Protein AF-A0A6M2C8U8-F1 (afdb_monomer_lite)

pLDDT: mean 76.26, std 16.25, range [21.31, 95.88]

Secondary structure (DSSP, 8-state):
-------------------GGGSS-SS--HHHHHHHHHTS-TTTHHHHHHHHHHHTS-PEEEE----TTSTT-EEEEE-TTS-EEEEEEE--S-TT-EE-HHHHHHHHHHHHHTT-SEEEEEESSEE-HHHHHHHHTTGGGTT---GGG--EEEEE-HHHHHHHHTT-HHHHHHHSTTS----GGGEEEEEEEEEEES--TT-HHHHHHHHHHHHHTSTTEEEEETTTEEEE---SSEEEEEEEEEEEGGGSSS-B--SS--GGGTT-EEEEEEEEEEE--SS---HHHHHHHHHHHHHHHH---SSTTT-EEEEEEPPEEEEE--TTSSSPEEEEEE--EEEEE-STT--EEHHHHHH---TTEEEEEETTEEEEEETTT--EEEEEEEEEPPHHHHHHHHHHHHHHHHHHTTSEEEEE-S--HHHHHHHHHHS-TTSEEEEEETTEEEEEE-TTS-HHHHHHHHHHHHTTT---EEPPTTTHHHHHHHHHHH-PPPSEEEE--STT--BS--GGGEEEEEEEEEE-SS---HHHHHHHHHHHHHHHHHTT-----SS-----HHHHHHHH--TT---SSEEEEEEE-SSEEEEEEEEE--S---HHHHHHHHHHHHHHHHHHHHH-

Sequence (628 aa):
MGYNLISGTSQRFYHTIESDLDAITTSPTREGIFKNLSQIGYDKFPEFILDILVKVEGHTAVDVTDGQGDEKQDILTTNTKGERCITQCKHTGNYQSHYNGNDLDTLVVASMRKDCQQGIFVTNADLTPQGKKYINDEEYNRGIKSPEDFRDISYWNGFKIWEKIKNNKDILNKWFSDLGQVHSLRSFKFDLTVQEFPYDDRDEGESFNNIISKLKSKKWVKEVEEGLVYRGNFSSRYEVHFKRWFQFTGGLDINFIPPGNNLDFINKALYALTIEVKIKSDKNYSPSIIRQDIVNKIAKEILPISQPGKTWWHITTSKIKSFIYIHDIQEPREIDLTSSLTFISTENGKVFPELKYCTDLKGKFKTINVDEDIVMVHRNSGISVIPYFEQKIDPVQQYDNQIIQQRQLAEIASYNFFAVKNIDSSYLMRVRRLLDHHWVALQMDDDTIIWAVDPDTDPEKIDLIHGRVETLGVSILRIPPEEIPKILKNIQKDLSPSTWMYTPDIDSISFPILLEKRIFWLSKEFSLAKEIDVEMAMELLKYKYTYESRNGFDNMVTDQMATHSTELKSLLLDILNIRGNKMLDLGFSKSTITLYMRFREIGLESADVLAAKYIKEFQKVMDEIQLL

Structure (mmCIF, N/CA/C/O backbone):
data_AF-A0A6M2C8U8-F1
#
_entry.id   AF-A0A6M2C8U8-F1
#
loop_
_atom_site.group_PDB
_atom_site.id
_atom_site.type_symbol
_atom_site.label_atom_id
_atom_site.label_alt_id
_atom_site.label_comp_id
_atom_site.label_asym_id
_atom_site.label_entity_id
_atom_site.label_seq_id
_atom_site.pdbx_PDB_ins_code
_atom_site.Cartn_x
_atom_site.Cartn_y
_atom_site.Cartn_z
_atom_site.occupancy
_atom_site.B_iso_or_equiv
_atom_site.auth_seq_id
_atom_site.auth_comp_id
_atom_site.auth_asym_id
_atom_site.auth_atom_id
_atom_site.pdbx_PDB_model_num
ATOM 1 N N . MET A 1 1 ? -11.596 -23.050 -28.113 1.00 25.23 1 MET A N 1
ATOM 2 C CA . MET A 1 1 ? -12.242 -23.898 -27.087 1.00 25.23 1 MET A CA 1
ATOM 3 C C . MET A 1 1 ? -11.655 -23.491 -25.752 1.00 25.23 1 MET A C 1
ATOM 5 O O . MET A 1 1 ? -10.467 -23.692 -25.549 1.00 25.23 1 MET A O 1
ATOM 9 N N . GLY A 1 2 ? -12.436 -22.783 -24.936 1.00 25.80 2 GLY A N 1
ATOM 10 C CA . GLY A 1 2 ? -11.974 -22.221 -23.669 1.00 25.80 2 GLY A CA 1
ATOM 11 C C . GLY A 1 2 ? -12.037 -23.254 -22.552 1.00 25.80 2 GLY A C 1
ATOM 12 O O . GLY A 1 2 ? -13.063 -23.913 -22.385 1.00 25.80 2 GLY A O 1
ATOM 13 N N . TYR A 1 3 ? -10.955 -23.370 -21.790 1.00 22.09 3 TYR A N 1
ATOM 14 C CA . TYR A 1 3 ? -10.956 -24.064 -20.511 1.00 22.09 3 TYR A CA 1
ATOM 15 C C . TYR A 1 3 ? -10.953 -23.019 -19.398 1.00 22.09 3 TYR A C 1
ATOM 17 O O . TYR A 1 3 ? -9.977 -22.299 -19.209 1.00 22.09 3 TYR A O 1
ATOM 25 N N . ASN A 1 4 ? -12.077 -22.950 -18.685 1.00 23.50 4 ASN A N 1
ATOM 26 C CA . ASN A 1 4 ? -12.179 -22.314 -17.381 1.00 23.50 4 ASN A CA 1
ATOM 27 C C . ASN A 1 4 ? -11.374 -23.149 -16.379 1.00 23.50 4 ASN A C 1
ATOM 29 O O . ASN A 1 4 ? -11.763 -24.275 -16.068 1.00 23.50 4 ASN A O 1
ATOM 33 N N . LEU A 1 5 ? -10.284 -22.592 -15.857 1.00 21.84 5 LEU A N 1
ATOM 34 C CA . LEU A 1 5 ? -9.663 -23.058 -14.622 1.00 21.84 5 LEU A CA 1
ATOM 35 C C . LEU A 1 5 ? -10.182 -22.170 -13.490 1.00 21.84 5 LEU A C 1
ATOM 37 O O . LEU A 1 5 ? -9.847 -20.997 -13.380 1.00 21.84 5 LEU A O 1
ATOM 41 N N . ILE A 1 6 ? -11.076 -22.753 -12.696 1.00 24.06 6 ILE A N 1
ATOM 42 C CA . ILE A 1 6 ? -11.630 -22.180 -11.474 1.00 24.06 6 ILE A CA 1
ATOM 43 C C . ILE A 1 6 ? -10.582 -22.381 -10.373 1.00 24.06 6 ILE A C 1
ATOM 45 O O . ILE A 1 6 ? -10.371 -23.511 -9.936 1.00 24.06 6 ILE A O 1
ATOM 49 N N . SER A 1 7 ? -9.957 -21.302 -9.899 1.00 23.34 7 SER A N 1
ATOM 50 C CA . SER A 1 7 ? -9.382 -21.240 -8.552 1.00 23.34 7 SER A CA 1
ATOM 51 C C . SER A 1 7 ? -10.242 -20.283 -7.722 1.00 23.34 7 SER A C 1
ATOM 53 O O . SER A 1 7 ? -10.576 -19.173 -8.130 1.00 23.34 7 SER A O 1
ATOM 55 N N . GLY A 1 8 ? -10.752 -20.784 -6.600 1.00 23.34 8 GLY A N 1
ATOM 56 C CA . GLY A 1 8 ? -11.775 -20.108 -5.818 1.00 23.34 8 GLY A CA 1
ATOM 57 C C . GLY A 1 8 ? -11.216 -18.993 -4.941 1.00 23.34 8 GLY A C 1
ATOM 58 O O . GLY A 1 8 ? -10.474 -19.260 -4.008 1.00 23.34 8 GLY A O 1
ATOM 59 N N . THR A 1 9 ? -11.709 -17.777 -5.148 1.00 21.31 9 THR A N 1
ATOM 60 C CA . THR A 1 9 ? -12.323 -16.979 -4.079 1.00 21.31 9 THR A CA 1
ATOM 61 C C . THR A 1 9 ? -13.575 -16.329 -4.661 1.00 21.31 9 THR A C 1
ATOM 63 O O . THR A 1 9 ? -13.558 -15.735 -5.735 1.00 21.31 9 THR A O 1
ATOM 66 N N . SER A 1 10 ? -14.715 -16.523 -4.006 1.00 24.31 10 SER A N 1
ATOM 67 C CA . SER A 1 10 ? -16.000 -15.995 -4.455 1.00 24.31 10 SER A CA 1
ATOM 68 C C . SER A 1 10 ? -16.031 -14.470 -4.313 1.00 24.31 10 SER A C 1
ATOM 70 O O . SER A 1 10 ? -16.421 -13.961 -3.262 1.00 24.31 10 SER A O 1
ATOM 72 N N . GLN A 1 11 ? -15.664 -13.727 -5.354 1.00 22.81 11 GLN A N 1
ATOM 73 C CA . GLN A 1 11 ? -15.990 -12.306 -5.433 1.00 22.81 11 GLN A CA 1
ATOM 74 C C . GLN A 1 11 ? -17.403 -12.156 -6.002 1.00 22.81 11 GLN A C 1
ATOM 76 O O . GLN A 1 11 ? -17.638 -12.179 -7.208 1.00 22.81 11 GLN A O 1
ATOM 81 N N . ARG A 1 12 ? -18.381 -12.037 -5.100 1.00 23.12 12 ARG A N 1
ATOM 82 C CA . ARG A 1 12 ? -19.660 -11.416 -5.441 1.00 23.12 12 ARG A CA 1
ATOM 83 C C . ARG A 1 12 ? -19.392 -9.925 -5.609 1.00 23.12 12 ARG A C 1
ATOM 85 O O . ARG A 1 12 ? -19.014 -9.265 -4.645 1.00 23.12 12 ARG A O 1
ATOM 92 N N . PHE A 1 13 ? -19.600 -9.413 -6.817 1.00 21.61 13 PHE A N 1
ATOM 93 C CA . PHE A 1 13 ? -19.762 -7.984 -7.046 1.00 21.61 13 PHE A CA 1
ATOM 94 C C . PHE A 1 13 ? -20.939 -7.502 -6.194 1.00 21.61 13 PHE A C 1
ATOM 96 O O . PHE A 1 13 ? -22.088 -7.854 -6.460 1.00 21.61 13 PHE A O 1
ATOM 103 N N . TYR A 1 14 ? -20.655 -6.724 -5.155 1.00 23.50 14 TYR A N 1
ATOM 104 C CA . TYR A 1 14 ? -21.661 -5.883 -4.528 1.00 23.50 14 TYR A CA 1
ATOM 105 C C . TYR A 1 14 ? -21.470 -4.486 -5.100 1.00 23.50 14 TYR A C 1
ATOM 107 O O . TYR A 1 14 ? -20.380 -3.919 -5.021 1.00 23.50 14 TYR A O 1
ATOM 115 N N . HIS A 1 15 ? -22.531 -3.946 -5.700 1.00 24.14 15 HIS A N 1
ATOM 116 C CA . HIS A 1 15 ? -22.661 -2.507 -5.869 1.00 24.14 15 HIS A CA 1
ATOM 117 C C . HIS A 1 15 ? -22.290 -1.844 -4.540 1.00 24.14 15 HIS A C 1
ATOM 119 O O . HIS A 1 15 ? -22.748 -2.291 -3.489 1.00 24.14 15 HIS A O 1
ATOM 125 N N . THR A 1 16 ? -21.440 -0.820 -4.590 1.00 25.97 16 THR A N 1
ATOM 126 C CA . THR A 1 16 ? -21.161 0.072 -3.464 1.00 25.97 16 THR A CA 1
ATOM 127 C C . THR A 1 16 ? -22.483 0.596 -2.923 1.00 25.97 16 THR A C 1
ATOM 129 O O . THR A 1 16 ? -23.086 1.498 -3.501 1.00 25.97 16 THR A O 1
ATOM 132 N N . ILE A 1 17 ? -22.948 -0.020 -1.842 1.00 27.06 17 ILE A N 1
ATOM 133 C CA . ILE A 1 17 ? -23.945 0.556 -0.953 1.00 27.06 17 ILE A CA 1
ATOM 134 C C . ILE A 1 17 ? -23.215 1.709 -0.261 1.00 27.06 17 ILE A C 1
ATOM 136 O O . ILE A 1 17 ? -22.081 1.528 0.198 1.00 27.06 17 ILE A O 1
ATOM 140 N N . GLU A 1 18 ? -23.812 2.903 -0.257 1.00 27.97 18 GLU A N 1
ATOM 141 C CA . GLU A 1 18 ? -23.336 3.992 0.595 1.00 27.97 18 GLU A CA 1
ATOM 142 C C . GLU A 1 18 ? -23.125 3.436 2.002 1.00 27.97 18 GLU A C 1
ATOM 144 O O . GLU A 1 18 ? -23.983 2.741 2.532 1.00 27.97 18 GLU A O 1
ATOM 149 N N . SER A 1 19 ? -21.940 3.682 2.554 1.00 32.31 19 SER A N 1
ATOM 150 C CA . SER A 1 19 ? -21.531 3.306 3.903 1.00 32.31 19 SER A CA 1
ATOM 151 C C . SER A 1 19 ? -22.713 3.317 4.891 1.00 32.31 19 SER A C 1
ATOM 153 O O . SER A 1 19 ? -23.122 4.377 5.364 1.00 32.31 19 SER A O 1
ATOM 155 N N . ASP A 1 20 ? -23.201 2.129 5.276 1.00 37.16 20 ASP A N 1
ATOM 156 C CA . ASP A 1 20 ? -24.177 1.936 6.366 1.00 37.16 20 ASP A CA 1
ATOM 157 C C . ASP A 1 20 ? -23.678 2.534 7.704 1.00 37.16 20 ASP A C 1
ATOM 159 O O . ASP A 1 20 ? -24.432 2.678 8.666 1.00 37.16 20 ASP A O 1
ATOM 163 N N . LEU A 1 21 ? -22.403 2.933 7.781 1.00 35.22 21 LEU A N 1
ATOM 164 C CA . LEU A 1 21 ? -21.828 3.670 8.904 1.00 35.22 21 LEU A CA 1
ATOM 165 C C . LEU A 1 21 ? -22.329 5.120 9.019 1.00 35.22 21 LEU A C 1
ATOM 167 O O . LEU A 1 21 ? -22.296 5.648 10.128 1.00 35.22 21 LEU A O 1
ATOM 171 N N . ASP A 1 22 ? -22.867 5.733 7.956 1.00 30.50 22 ASP A N 1
ATOM 172 C CA . ASP A 1 22 ? -23.566 7.027 8.076 1.00 30.50 22 ASP A CA 1
ATOM 173 C C . ASP A 1 22 ? -24.991 6.860 8.643 1.00 30.50 22 ASP A C 1
ATOM 175 O O . ASP A 1 22 ? -25.604 7.826 9.103 1.00 30.50 22 ASP A O 1
ATOM 179 N N . ALA A 1 23 ? -25.508 5.625 8.691 1.00 33.47 23 ALA A N 1
ATOM 180 C CA . ALA A 1 23 ? -26.857 5.317 9.161 1.00 33.47 23 ALA A CA 1
ATOM 181 C C . ALA A 1 23 ? -26.934 4.842 10.628 1.00 33.47 23 ALA A C 1
ATOM 183 O O . ALA A 1 23 ? -28.031 4.780 11.185 1.00 33.47 23 ALA A O 1
ATOM 184 N N . ILE A 1 24 ? -25.813 4.537 11.298 1.00 36.41 24 ILE A N 1
ATOM 185 C CA . ILE A 1 24 ? -25.824 3.946 12.655 1.00 36.41 24 ILE A CA 1
ATOM 186 C C . ILE A 1 24 ? -24.991 4.775 13.641 1.00 36.41 24 ILE A C 1
ATOM 188 O O . ILE A 1 24 ? -24.136 4.278 14.369 1.00 36.41 24 ILE A O 1
ATOM 192 N N . THR A 1 25 ? -25.283 6.070 13.724 1.00 40.62 25 THR A N 1
ATOM 193 C CA . THR A 1 25 ? -24.954 6.878 14.907 1.00 40.62 25 THR A CA 1
ATOM 194 C C . THR A 1 25 ? -26.062 7.871 15.199 1.00 40.62 25 THR A C 1
ATOM 196 O O . THR A 1 25 ? -25.904 9.063 14.981 1.00 40.62 25 THR A O 1
ATOM 199 N N . THR A 1 26 ? -27.191 7.415 15.721 1.00 36.44 26 THR A N 1
ATOM 200 C CA . THR A 1 26 ? -28.086 8.264 16.516 1.00 36.44 26 THR A CA 1
ATOM 201 C C . THR A 1 26 ? -28.896 7.373 17.449 1.00 36.44 26 THR A C 1
ATOM 203 O O . THR A 1 26 ? -29.100 6.192 17.166 1.00 36.44 26 THR A O 1
ATOM 206 N N . SER A 1 27 ? -29.344 7.921 18.582 1.00 44.19 27 SER A N 1
ATOM 207 C CA . SER A 1 27 ? -30.496 7.390 19.318 1.00 44.19 27 SER A CA 1
ATOM 208 C C . SER A 1 27 ? -31.533 6.853 18.324 1.00 44.19 27 SER A C 1
ATOM 210 O O . SER A 1 27 ? -31.743 7.532 17.314 1.00 44.19 27 SER A O 1
ATOM 212 N N . PRO A 1 28 ? -32.166 5.685 18.561 1.00 50.09 28 PRO A N 1
ATOM 213 C CA . PRO A 1 28 ? -33.130 5.137 17.614 1.00 50.09 28 PRO A CA 1
ATOM 214 C C . PRO A 1 28 ? -34.098 6.240 17.194 1.00 50.09 28 PRO A C 1
ATOM 216 O O . PRO A 1 28 ? -34.576 7.009 18.037 1.00 50.09 28 PRO A O 1
ATOM 219 N N . THR A 1 29 ? -34.326 6.370 15.885 1.00 56.44 29 THR A N 1
ATOM 220 C CA . THR A 1 29 ? -35.271 7.359 15.363 1.00 56.44 29 THR A CA 1
ATOM 221 C C . THR A 1 29 ? -36.609 7.188 16.081 1.00 56.44 29 THR A C 1
ATOM 223 O O . THR A 1 29 ? -36.919 6.108 16.591 1.00 56.44 29 THR A O 1
ATOM 226 N N . ARG A 1 30 ? -37.435 8.240 16.136 1.00 59.06 30 ARG A N 1
ATOM 227 C CA . ARG A 1 30 ? -38.759 8.156 16.780 1.00 59.06 30 ARG A CA 1
ATOM 228 C C . ARG A 1 30 ? -39.539 6.933 16.279 1.00 59.06 30 ARG A C 1
ATOM 230 O O . ARG A 1 30 ? -40.138 6.221 17.073 1.00 59.06 30 ARG A O 1
ATOM 237 N N . GLU A 1 31 ? -39.445 6.655 14.985 1.00 61.38 31 GLU A N 1
ATOM 238 C CA . GLU A 1 31 ? -40.005 5.468 14.345 1.00 61.38 31 GLU A CA 1
ATOM 239 C C . GLU A 1 31 ? -39.358 4.150 14.807 1.00 61.38 31 GLU A C 1
ATOM 241 O O . GLU A 1 31 ? -40.074 3.203 15.120 1.00 61.38 31 GLU A O 1
ATOM 246 N N . GLY A 1 32 ? -38.029 4.093 14.937 1.00 60.59 32 GLY A N 1
ATOM 247 C CA . GLY A 1 32 ? -37.315 2.929 15.472 1.00 60.59 32 GLY A CA 1
ATOM 248 C C . GLY A 1 32 ? -37.683 2.594 16.923 1.00 60.59 32 GLY A C 1
ATOM 249 O O . GLY A 1 32 ? -37.888 1.426 17.242 1.00 60.59 32 GLY A O 1
ATOM 250 N N . ILE A 1 33 ? -37.848 3.604 17.788 1.00 67.31 33 ILE A N 1
ATOM 251 C CA . ILE A 1 33 ? -38.311 3.415 19.178 1.00 67.31 33 ILE A CA 1
ATOM 252 C C . ILE A 1 33 ? -39.682 2.738 19.192 1.00 67.31 33 ILE A C 1
ATOM 254 O O . ILE A 1 33 ? -39.897 1.753 19.898 1.00 67.31 33 ILE A O 1
ATOM 258 N N . PHE A 1 34 ? -40.610 3.264 18.396 1.00 69.06 34 PHE A N 1
ATOM 259 C CA . PHE A 1 34 ? -41.969 2.751 18.330 1.00 69.06 34 PHE A CA 1
ATOM 260 C C . PHE A 1 34 ? -42.041 1.347 17.724 1.00 69.06 34 PHE A C 1
ATOM 262 O O . PHE A 1 34 ? -42.748 0.489 18.251 1.00 69.06 34 PHE A O 1
ATOM 269 N N . LYS A 1 35 ? -41.248 1.080 16.682 1.00 68.50 35 LYS A N 1
ATOM 270 C CA . LYS A 1 35 ? -41.127 -0.251 16.082 1.00 68.50 35 LYS A CA 1
ATOM 271 C C . LYS A 1 35 ? -40.607 -1.276 17.093 1.00 68.50 35 LYS A C 1
ATOM 273 O O . LYS A 1 35 ? -41.205 -2.338 17.221 1.00 68.50 35 LYS A O 1
ATOM 278 N N . ASN A 1 36 ? -39.572 -0.943 17.862 1.00 70.75 36 ASN A N 1
ATOM 279 C CA . ASN A 1 36 ? -39.018 -1.841 18.881 1.00 70.75 36 ASN A CA 1
ATOM 280 C C . ASN A 1 36 ? -40.027 -2.131 19.998 1.00 70.75 36 ASN A C 1
ATOM 282 O O . ASN A 1 36 ? -40.211 -3.280 20.385 1.00 70.75 36 ASN A O 1
ATOM 286 N N . LEU A 1 37 ? -40.734 -1.108 20.484 1.00 74.25 37 LEU A N 1
ATOM 287 C CA . LEU A 1 37 ? -41.749 -1.293 21.525 1.00 74.25 37 LEU A CA 1
ATOM 288 C C . LEU A 1 37 ? -42.962 -2.096 21.041 1.00 74.25 37 LEU A C 1
ATOM 290 O O . LEU A 1 37 ? -43.561 -2.801 21.841 1.00 74.25 37 LEU A O 1
ATOM 294 N N . SER A 1 38 ? -43.311 -2.024 19.751 1.00 76.19 38 SER A N 1
ATOM 295 C CA . SER A 1 38 ? -44.403 -2.817 19.162 1.00 76.19 38 SER A CA 1
ATOM 296 C C . SER A 1 38 ? -44.107 -4.314 19.023 1.00 76.19 38 SER A C 1
ATOM 298 O O . SER A 1 38 ? -45.024 -5.094 18.776 1.00 76.19 38 SER A O 1
ATOM 300 N N . GLN A 1 39 ? -42.843 -4.722 19.175 1.00 73.94 39 GLN A N 1
ATOM 301 C CA . GLN A 1 39 ? -42.456 -6.136 19.170 1.00 73.94 39 GLN A CA 1
ATOM 302 C C . GLN A 1 39 ? -42.667 -6.812 20.526 1.00 73.94 39 GLN A C 1
ATOM 304 O O . GLN A 1 39 ? -42.723 -8.040 20.595 1.00 73.94 39 GLN A O 1
ATOM 309 N N . ILE A 1 40 ? -42.816 -6.033 21.601 1.00 79.31 40 ILE A N 1
ATOM 310 C CA . ILE A 1 40 ? -43.246 -6.574 22.886 1.00 79.31 40 ILE A CA 1
ATOM 311 C C . ILE A 1 40 ? -44.693 -7.030 22.713 1.00 79.31 40 ILE A C 1
ATOM 313 O O . ILE A 1 40 ? -45.568 -6.233 22.391 1.00 79.31 40 ILE A O 1
ATOM 317 N N . GLY A 1 41 ? -44.942 -8.326 22.903 1.00 77.69 41 GLY A N 1
ATOM 318 C CA . GLY A 1 41 ? -46.285 -8.890 22.783 1.00 77.69 41 GLY A CA 1
ATOM 319 C C . GLY A 1 41 ? -47.298 -8.141 23.654 1.00 77.69 41 GLY A C 1
ATOM 320 O O . GLY A 1 41 ? -46.981 -7.716 24.766 1.00 77.69 41 GLY A O 1
ATOM 321 N N . TYR A 1 42 ? -48.527 -7.997 23.151 1.00 81.75 42 TYR A N 1
ATOM 322 C CA . TYR A 1 42 ? -49.637 -7.344 23.857 1.00 81.75 42 TYR A CA 1
ATOM 323 C C . TYR A 1 42 ? -49.831 -7.885 25.283 1.00 81.75 42 TYR A C 1
ATOM 325 O O . TYR A 1 42 ? -50.045 -7.123 26.221 1.00 81.75 42 TYR A O 1
ATOM 333 N N . ASP A 1 43 ? -49.693 -9.200 25.439 1.00 79.31 43 ASP A N 1
ATOM 334 C CA . ASP A 1 43 ? -49.785 -9.952 26.690 1.00 79.31 43 ASP A CA 1
ATOM 335 C C . ASP A 1 43 ? -48.625 -9.682 27.660 1.00 79.31 43 ASP A C 1
ATOM 337 O O . ASP A 1 43 ? -48.797 -9.784 28.873 1.00 79.31 43 ASP A O 1
ATOM 341 N N . LYS A 1 44 ? -47.452 -9.312 27.138 1.00 83.25 44 LYS A N 1
ATOM 342 C CA . LYS A 1 44 ? -46.231 -9.054 27.916 1.00 83.25 44 LYS A CA 1
ATOM 343 C C . LYS A 1 44 ? -45.992 -7.578 28.217 1.00 83.25 44 LYS A C 1
ATOM 345 O O . LYS A 1 44 ? -45.178 -7.251 29.079 1.00 83.25 44 LYS A O 1
ATOM 350 N N . PHE A 1 45 ? -46.690 -6.678 27.528 1.00 86.88 45 PHE A N 1
ATOM 351 C CA . PHE A 1 45 ? -46.507 -5.238 27.689 1.00 86.88 45 PHE A CA 1
ATOM 352 C C . PHE A 1 45 ? -46.740 -4.752 29.137 1.00 86.88 45 PHE A C 1
ATOM 354 O O . PHE A 1 45 ? -45.898 -4.001 29.629 1.00 86.88 45 PHE A O 1
ATOM 361 N N . PRO A 1 46 ? -47.770 -5.207 29.883 1.00 87.75 46 PRO A N 1
ATOM 362 C CA . PRO A 1 46 ? -47.926 -4.834 31.293 1.00 87.75 46 PRO A CA 1
ATOM 363 C C . PRO A 1 46 ? -46.768 -5.308 32.186 1.00 87.75 46 PRO A C 1
ATOM 365 O O . PRO A 1 46 ? -46.319 -4.566 33.056 1.00 87.75 46 PRO A O 1
ATOM 368 N N . GLU A 1 47 ? -46.228 -6.509 31.952 1.00 87.06 47 GLU A N 1
ATOM 369 C CA . GLU A 1 47 ? -45.072 -7.019 32.705 1.00 87.06 47 GLU A CA 1
ATOM 370 C C . GLU A 1 47 ? -43.817 -6.171 32.437 1.00 87.06 47 GLU A C 1
ATOM 372 O O . GLU A 1 47 ? -43.076 -5.830 33.362 1.00 87.06 47 GLU A O 1
ATOM 377 N N . PHE A 1 48 ? -43.611 -5.766 31.183 1.00 88.62 48 PHE A N 1
ATOM 378 C CA . PHE A 1 48 ? -42.541 -4.847 30.808 1.00 88.62 48 PHE A CA 1
ATOM 379 C C . PHE A 1 48 ? -42.661 -3.496 31.527 1.00 88.62 48 PHE A C 1
ATOM 381 O O . PHE A 1 48 ? -41.678 -3.001 32.082 1.00 88.62 48 PHE A O 1
ATOM 388 N N . ILE A 1 49 ? -43.862 -2.912 31.579 1.00 91.25 49 ILE A N 1
ATOM 389 C CA . ILE A 1 49 ? -44.092 -1.643 32.285 1.00 91.25 49 ILE A CA 1
ATOM 390 C C . ILE A 1 49 ? -43.925 -1.795 33.801 1.00 91.25 49 ILE A C 1
ATOM 392 O O . ILE A 1 49 ? -43.343 -0.911 34.435 1.00 91.25 49 ILE A O 1
ATOM 396 N N . LEU A 1 50 ? -44.354 -2.915 34.387 1.00 88.94 50 LEU A N 1
ATOM 397 C CA . LEU A 1 50 ? -44.124 -3.214 35.802 1.00 88.94 50 LEU A CA 1
ATOM 398 C C . LEU A 1 50 ? -42.625 -3.242 36.135 1.00 88.94 50 LEU A C 1
ATOM 400 O O . LEU A 1 50 ? -42.207 -2.659 37.136 1.00 88.94 50 LEU A O 1
ATOM 404 N N . ASP A 1 51 ? -41.806 -3.854 35.277 1.00 88.25 51 ASP A N 1
ATOM 405 C CA . ASP A 1 51 ? -40.351 -3.854 35.438 1.00 88.25 51 ASP A CA 1
ATOM 406 C C . ASP A 1 51 ? -39.767 -2.434 35.430 1.00 88.25 51 ASP A C 1
ATOM 408 O O . ASP A 1 51 ? -38.881 -2.145 36.234 1.00 88.25 51 ASP A O 1
ATOM 412 N N . ILE A 1 52 ? -40.267 -1.534 34.574 1.00 91.81 52 ILE A N 1
ATOM 413 C CA . ILE A 1 52 ? -39.849 -0.121 34.575 1.00 91.81 52 ILE A CA 1
ATOM 414 C C . ILE A 1 52 ? -40.240 0.551 35.895 1.00 91.81 52 ILE A C 1
ATOM 416 O O . ILE A 1 52 ? -39.397 1.187 36.528 1.00 91.81 52 ILE A O 1
ATOM 420 N N . LEU A 1 53 ? -41.490 0.396 36.338 1.00 90.31 53 LEU A N 1
ATOM 421 C CA . LEU A 1 53 ? -41.981 1.013 37.575 1.00 90.31 53 LEU A CA 1
ATOM 422 C C . LEU A 1 53 ? -41.153 0.577 38.790 1.00 90.31 53 LEU A C 1
ATOM 424 O O . LEU A 1 53 ? -40.753 1.411 39.598 1.00 90.31 53 LEU A O 1
ATOM 428 N N . VAL A 1 54 ? -40.844 -0.714 38.903 1.00 88.56 54 VAL A N 1
ATOM 429 C CA . VAL A 1 54 ? -40.105 -1.255 40.052 1.00 88.56 54 VAL A CA 1
ATOM 430 C C . VAL A 1 54 ? -38.607 -0.956 39.958 1.00 88.56 54 VAL A C 1
ATOM 432 O O . VAL A 1 54 ? -38.012 -0.478 40.921 1.00 88.56 54 VAL A O 1
ATOM 435 N N . LYS A 1 55 ? -37.974 -1.220 38.807 1.00 84.19 55 LYS A N 1
ATOM 436 C CA . LYS A 1 55 ? -36.505 -1.170 38.671 1.00 84.19 55 LYS A CA 1
ATOM 437 C C . LYS A 1 55 ? -35.960 0.203 38.280 1.00 84.19 55 LYS A C 1
ATOM 439 O O . LYS A 1 55 ? -34.769 0.438 38.472 1.00 84.19 55 LYS A O 1
ATOM 444 N N . VAL A 1 56 ? -36.779 1.084 37.701 1.00 87.00 56 VAL A N 1
ATOM 445 C CA . VAL A 1 56 ? -36.371 2.448 37.309 1.00 87.00 56 VAL A CA 1
ATOM 446 C C . VAL A 1 56 ? -36.971 3.484 38.247 1.00 87.00 56 VAL A C 1
ATOM 448 O O . VAL A 1 56 ? -36.233 4.302 38.785 1.00 87.00 56 VAL A O 1
ATOM 451 N N . GLU A 1 57 ? -38.287 3.445 38.468 1.00 87.38 57 GLU A N 1
ATOM 452 C CA . GLU A 1 57 ? -38.977 4.459 39.283 1.00 87.38 57 GLU A CA 1
ATOM 453 C C . GLU A 1 57 ? -38.999 4.122 40.786 1.00 87.38 57 GLU A C 1
ATOM 455 O O . GLU A 1 57 ? -39.373 4.964 41.601 1.00 87.38 57 GLU A O 1
ATOM 460 N N . GLY A 1 58 ? -38.582 2.912 41.177 1.00 86.50 58 GLY A N 1
ATOM 461 C CA . GLY A 1 58 ? -38.490 2.493 42.580 1.00 86.50 58 GLY A CA 1
ATOM 462 C C . GLY A 1 58 ? -39.839 2.206 43.245 1.00 86.50 58 GLY A C 1
ATOM 463 O O . GLY A 1 58 ? -39.949 2.282 44.468 1.00 86.50 58 GLY A O 1
ATOM 464 N N . HIS A 1 59 ? -40.877 1.904 42.464 1.00 90.44 59 HIS A N 1
ATOM 465 C CA . HIS A 1 59 ? -42.182 1.527 42.999 1.00 90.44 59 HIS A CA 1
ATOM 466 C C . HIS A 1 59 ? -42.125 0.149 43.677 1.00 90.44 59 HIS A C 1
ATOM 468 O O . HIS A 1 59 ? -41.372 -0.737 43.274 1.00 90.44 59 HIS A O 1
ATOM 474 N N . THR A 1 60 ? -42.986 -0.065 44.670 1.00 87.19 60 THR A N 1
ATOM 475 C CA . THR A 1 60 ? -43.250 -1.394 45.240 1.00 87.19 60 THR A CA 1
ATOM 476 C C . THR A 1 60 ? -44.502 -1.976 44.590 1.00 87.19 60 THR A C 1
ATOM 478 O O . THR A 1 60 ? -45.551 -1.332 44.580 1.00 87.19 60 THR A O 1
ATOM 481 N N . ALA A 1 61 ? -44.406 -3.179 44.019 1.00 74.12 61 ALA A N 1
ATOM 482 C CA . ALA A 1 61 ? -45.549 -3.849 43.401 1.00 74.12 61 ALA A CA 1
ATOM 483 C C . ALA A 1 61 ? -46.575 -4.264 44.467 1.00 74.12 61 ALA A C 1
ATOM 485 O O . ALA A 1 61 ? -46.195 -4.847 45.483 1.00 74.12 61 ALA A O 1
ATOM 486 N N . VAL A 1 62 ? -47.856 -3.959 44.238 1.00 67.94 62 VAL A N 1
ATOM 487 C CA . VAL A 1 62 ? -48.943 -4.293 45.171 1.00 67.94 62 VAL A CA 1
ATOM 488 C C . VAL A 1 62 ? -49.815 -5.401 44.594 1.00 67.94 62 VAL A C 1
ATOM 490 O O . VAL A 1 62 ? -49.993 -6.420 45.252 1.00 67.94 62 VAL A O 1
ATOM 493 N N . ASP A 1 63 ? -50.342 -5.215 43.379 1.00 65.88 63 ASP A N 1
ATOM 494 C CA . ASP A 1 63 ? -51.220 -6.188 42.717 1.00 65.88 63 ASP A CA 1
ATOM 495 C C . ASP A 1 63 ? -51.338 -5.896 41.204 1.00 65.88 63 ASP A C 1
ATOM 497 O O . ASP A 1 63 ? -51.173 -4.752 40.776 1.00 65.88 63 ASP A O 1
ATOM 501 N N . VAL A 1 64 ? -51.666 -6.896 40.386 1.00 61.34 64 VAL A N 1
ATOM 502 C CA . VAL A 1 64 ? -52.107 -6.699 38.990 1.00 61.34 64 VAL A CA 1
ATOM 503 C C . VAL A 1 64 ? -53.596 -7.019 38.968 1.00 61.34 64 VAL A C 1
ATOM 505 O O . VAL A 1 64 ? -53.990 -8.179 38.940 1.00 61.34 64 VAL A O 1
ATOM 508 N N . THR A 1 65 ? -54.438 -5.992 39.088 1.00 56.69 65 THR A N 1
ATOM 509 C CA . THR A 1 65 ? -55.870 -6.201 39.347 1.00 56.69 65 THR A CA 1
ATOM 510 C C . THR A 1 65 ? -56.652 -6.631 38.112 1.00 56.69 65 THR A C 1
ATOM 512 O O . THR A 1 65 ? -56.687 -5.909 37.116 1.00 56.69 65 THR A O 1
ATOM 515 N N . ASP A 1 66 ? -57.383 -7.736 38.254 1.00 49.59 66 ASP A N 1
ATOM 516 C CA . ASP A 1 66 ? -58.353 -8.258 37.290 1.00 49.59 66 ASP A CA 1
ATOM 517 C C . ASP A 1 66 ? -59.688 -7.491 37.362 1.00 49.59 66 ASP A C 1
ATOM 519 O O . ASP A 1 66 ? -60.535 -7.732 38.225 1.00 49.59 66 ASP A O 1
ATOM 523 N N . GLY A 1 67 ? -59.901 -6.554 36.438 1.00 46.78 67 GLY A N 1
ATOM 524 C CA . GLY A 1 67 ? -61.226 -5.995 36.161 1.00 46.78 67 GLY A CA 1
ATOM 525 C C . GLY A 1 67 ? -62.007 -6.881 35.184 1.00 46.78 67 GLY A C 1
ATOM 526 O O . GLY A 1 67 ? -61.479 -7.299 34.152 1.00 46.78 67 GLY A O 1
ATOM 527 N N . GLN A 1 68 ? -63.279 -7.169 35.475 1.00 36.41 68 GLN A N 1
ATOM 528 C CA . GLN A 1 68 ? -64.144 -7.947 34.582 1.00 36.41 68 GLN A CA 1
ATOM 529 C C . GLN A 1 68 ? -64.402 -7.153 33.284 1.00 36.41 68 GLN A C 1
ATOM 531 O O . GLN A 1 68 ? -65.132 -6.166 33.295 1.00 36.41 68 GLN A O 1
ATOM 536 N N . GLY A 1 69 ? -63.786 -7.583 32.176 1.00 47.91 69 GLY A N 1
ATOM 537 C CA . GLY A 1 69 ? -63.891 -6.936 30.859 1.00 47.91 69 GLY A CA 1
ATOM 538 C C . GLY A 1 69 ? -62.713 -6.035 30.458 1.00 47.91 69 GLY A C 1
ATOM 539 O O . GLY A 1 69 ? -62.771 -5.449 29.385 1.00 47.91 69 GLY A O 1
ATOM 540 N N . ASP A 1 70 ? -61.650 -5.949 31.268 1.00 52.41 70 ASP A N 1
ATOM 541 C CA . ASP A 1 70 ? -60.564 -4.958 31.103 1.00 52.41 70 ASP A CA 1
ATOM 542 C C . ASP A 1 70 ? -59.288 -5.492 30.414 1.00 52.41 70 ASP A C 1
ATOM 544 O O . ASP A 1 70 ? -58.217 -4.896 30.500 1.00 52.41 70 ASP A O 1
ATOM 548 N N . GLU A 1 71 ? -59.374 -6.660 29.766 1.00 52.25 71 GLU A N 1
ATOM 549 C CA . GLU A 1 71 ? -58.290 -7.288 28.981 1.00 52.25 71 GLU A CA 1
ATOM 550 C C . GLU A 1 71 ? -56.893 -7.363 29.659 1.00 52.25 71 GLU A C 1
ATOM 552 O O . GLU A 1 71 ? -55.891 -7.547 28.973 1.00 52.25 71 GLU A O 1
ATOM 557 N N . LYS A 1 72 ? -56.820 -7.312 31.002 1.00 56.16 72 LYS A N 1
ATOM 558 C CA . LYS A 1 72 ? -55.594 -7.437 31.828 1.00 56.16 72 LYS A CA 1
ATOM 559 C C . LYS A 1 72 ? -54.562 -6.306 31.653 1.00 56.16 72 LYS A C 1
ATOM 561 O O . LYS A 1 72 ? -53.399 -6.571 31.350 1.00 56.16 72 LYS A O 1
ATOM 566 N N . GLN A 1 73 ? -54.956 -5.047 31.855 1.00 63.47 73 GLN A N 1
ATOM 567 C CA . GLN A 1 73 ? -54.093 -3.892 31.539 1.00 63.47 73 GLN A CA 1
ATOM 568 C C . GLN A 1 73 ? -53.735 -2.945 32.696 1.00 63.47 73 GLN A C 1
ATOM 570 O O . GLN A 1 73 ? -52.924 -2.039 32.489 1.00 63.47 73 GLN A O 1
ATOM 575 N N . ASP A 1 74 ? -54.262 -3.159 33.904 1.00 78.94 74 ASP A N 1
ATOM 576 C CA . ASP A 1 74 ? -54.034 -2.277 35.056 1.00 78.94 74 ASP A CA 1
ATOM 577 C C . ASP A 1 74 ? -53.007 -2.845 36.047 1.00 78.94 74 ASP A C 1
ATOM 579 O O . ASP A 1 74 ? -53.133 -3.973 36.525 1.00 78.94 74 ASP A O 1
ATOM 583 N N . ILE A 1 75 ? -52.037 -2.021 36.441 1.00 85.81 75 ILE A N 1
ATOM 584 C CA . ILE A 1 75 ? -50.998 -2.351 37.423 1.00 85.81 75 ILE A CA 1
ATOM 585 C C . ILE A 1 75 ? -51.191 -1.468 38.661 1.00 85.81 75 ILE A C 1
ATOM 587 O O . ILE A 1 75 ? -51.183 -0.241 38.546 1.00 85.81 75 ILE A O 1
ATOM 591 N N . LEU A 1 76 ? -51.318 -2.068 39.849 1.00 87.69 76 LEU A N 1
ATOM 592 C CA . LEU A 1 76 ? -51.318 -1.347 41.122 1.00 87.69 76 LEU A CA 1
ATOM 593 C C . LEU A 1 76 ? -49.945 -1.410 41.787 1.00 87.69 76 LEU A C 1
ATOM 595 O O . LEU A 1 76 ? -49.379 -2.478 42.039 1.00 87.69 76 LEU A O 1
ATOM 599 N N . THR A 1 77 ? -49.427 -0.237 42.128 1.00 89.56 77 THR A N 1
ATOM 600 C CA . THR A 1 77 ? -48.139 -0.090 42.809 1.00 89.56 77 THR A CA 1
ATOM 601 C C . THR A 1 77 ? -48.226 0.946 43.923 1.00 89.56 77 THR A C 1
ATOM 603 O O . THR A 1 77 ? -49.177 1.721 43.989 1.00 89.56 77 THR A O 1
ATOM 606 N N . THR A 1 78 ? -47.225 0.963 44.795 1.00 89.44 78 THR A N 1
ATOM 607 C CA . THR A 1 78 ? -46.986 2.050 45.745 1.00 89.44 78 THR A CA 1
ATOM 608 C C . THR A 1 78 ? -45.729 2.790 45.306 1.00 89.44 78 THR A C 1
ATOM 610 O O . THR A 1 78 ? -44.680 2.159 45.149 1.00 89.44 78 THR A O 1
ATOM 613 N N . ASN A 1 79 ? -45.815 4.101 45.078 1.00 88.31 79 ASN A N 1
ATOM 614 C CA . ASN A 1 79 ? -44.647 4.892 44.685 1.00 88.31 79 ASN A CA 1
ATOM 615 C C . ASN A 1 79 ? -43.663 5.084 45.856 1.00 88.31 79 ASN A C 1
ATOM 617 O O . ASN A 1 79 ? -43.913 4.696 46.998 1.00 88.31 79 ASN A O 1
ATOM 621 N N . THR A 1 80 ? -42.533 5.734 45.584 1.00 85.62 80 THR A N 1
ATOM 622 C CA . THR A 1 80 ? -41.483 6.013 46.582 1.00 85.62 80 THR A CA 1
ATOM 623 C C . THR A 1 80 ? -41.926 6.935 47.724 1.00 85.62 80 THR A C 1
ATOM 625 O O . THR A 1 80 ? -41.244 7.000 48.745 1.00 85.62 80 THR A O 1
ATOM 628 N N . LYS A 1 81 ? -43.067 7.623 47.588 1.00 85.06 81 LYS A N 1
ATOM 629 C CA . LYS A 1 81 ? -43.676 8.452 48.639 1.00 85.06 81 LYS A CA 1
ATOM 630 C C . LYS A 1 81 ? -44.654 7.676 49.528 1.00 85.06 81 LYS A C 1
ATOM 632 O O . LYS A 1 81 ? -45.146 8.234 50.503 1.00 85.06 81 LYS A O 1
ATOM 637 N N . GLY A 1 82 ? -44.926 6.407 49.221 1.00 83.06 82 GLY A N 1
ATOM 638 C CA . GLY A 1 82 ? -45.904 5.593 49.946 1.00 83.06 82 GLY A CA 1
ATOM 639 C C . GLY A 1 82 ? -47.344 5.751 49.447 1.00 83.06 82 GLY A C 1
ATOM 640 O O . GLY A 1 82 ? -48.262 5.233 50.079 1.00 83.06 82 GLY A O 1
ATOM 641 N N . GLU A 1 83 ? -47.563 6.439 48.327 1.00 86.75 83 GLU A N 1
ATOM 642 C CA . GLU A 1 83 ? -48.893 6.679 47.763 1.00 86.75 83 GLU A CA 1
ATOM 643 C C . GLU A 1 83 ? -49.298 5.535 46.825 1.00 86.75 83 GLU A C 1
ATOM 645 O O . GLU A 1 83 ? -48.463 4.984 46.103 1.00 86.75 83 GLU A O 1
ATOM 650 N N . ARG A 1 84 ? -50.591 5.186 46.805 1.00 87.69 84 ARG A N 1
ATOM 651 C CA . ARG A 1 84 ? -51.119 4.170 45.883 1.00 87.69 84 ARG A CA 1
ATOM 652 C C . ARG A 1 84 ? -51.241 4.737 44.471 1.00 87.69 84 ARG A C 1
ATOM 654 O O . ARG A 1 84 ? -51.816 5.809 44.269 1.00 87.69 84 ARG A O 1
ATOM 661 N N . CYS A 1 85 ? -50.748 3.977 43.502 1.00 89.00 85 CYS A N 1
ATOM 662 C CA . CYS A 1 85 ? -50.683 4.348 42.098 1.00 89.00 85 CYS A CA 1
ATOM 663 C C . CYS A 1 85 ? -51.342 3.281 41.229 1.00 89.00 85 CYS A C 1
ATOM 665 O O . CYS A 1 85 ? -51.156 2.081 41.455 1.00 89.00 85 CYS A O 1
ATOM 667 N N . ILE A 1 86 ? -52.045 3.729 40.194 1.00 89.56 86 ILE A N 1
ATOM 668 C CA . ILE A 1 86 ? -52.582 2.871 39.144 1.00 89.56 86 ILE A CA 1
ATOM 669 C C . ILE A 1 86 ? -51.938 3.211 37.806 1.00 89.56 86 ILE A C 1
ATOM 671 O O . ILE A 1 86 ? -51.886 4.373 37.410 1.00 89.56 86 ILE A O 1
ATOM 675 N N . THR A 1 87 ? -51.473 2.191 37.095 1.00 90.25 87 THR A N 1
ATOM 676 C CA . THR A 1 87 ? -50.915 2.329 35.752 1.00 90.25 87 THR A CA 1
ATOM 677 C C . THR A 1 87 ? -51.761 1.541 34.768 1.00 90.25 87 THR A C 1
ATOM 679 O O . THR A 1 87 ? -51.844 0.322 34.886 1.00 90.25 87 THR A O 1
ATOM 682 N N . GLN A 1 88 ? -52.352 2.217 33.786 1.00 88.69 88 GLN A N 1
ATOM 683 C CA . GLN A 1 88 ? -53.120 1.584 32.716 1.00 88.69 88 GLN A CA 1
ATOM 684 C C . GLN A 1 88 ? -52.248 1.440 31.465 1.00 88.69 88 GLN A C 1
ATOM 686 O O . GLN A 1 88 ? -51.737 2.428 30.932 1.00 88.69 88 GLN A O 1
ATOM 691 N N . CYS A 1 89 ? -52.077 0.207 30.993 1.00 88.06 89 CYS A N 1
ATOM 692 C CA . CYS A 1 89 ? -51.206 -0.137 29.872 1.00 88.06 89 CYS A CA 1
ATOM 693 C C . CYS A 1 89 ? -52.022 -0.415 28.606 1.00 88.06 89 CYS A C 1
ATOM 695 O O . CYS A 1 89 ? -52.739 -1.404 28.543 1.00 88.06 89 CYS A O 1
ATOM 697 N N . LYS A 1 90 ? -51.871 0.394 27.555 1.00 86.69 90 LYS A N 1
ATOM 698 C CA . LYS A 1 90 ? -52.518 0.177 26.250 1.00 86.69 90 LYS A CA 1
ATOM 699 C C . LYS A 1 90 ? -51.479 -0.127 25.176 1.00 86.69 90 LYS A C 1
ATOM 701 O O . LYS A 1 90 ? -50.637 0.718 24.870 1.00 86.69 90 LYS A O 1
ATOM 706 N N . HIS A 1 91 ? -51.556 -1.312 24.577 1.00 85.25 91 HIS A N 1
ATOM 707 C CA . HIS A 1 91 ? -50.646 -1.743 23.514 1.00 85.25 91 HIS A CA 1
ATOM 708 C C . HIS A 1 91 ? -51.368 -1.880 22.166 1.00 85.25 91 HIS A C 1
ATOM 710 O O . HIS A 1 91 ? -52.484 -2.391 22.097 1.00 85.25 91 HIS A O 1
ATOM 716 N N . THR A 1 92 ? -50.710 -1.467 21.084 1.00 80.94 92 THR A N 1
ATOM 717 C CA . THR A 1 92 ? -51.206 -1.582 19.705 1.00 80.94 92 THR A CA 1
ATOM 718 C C . THR A 1 92 ? -50.117 -2.103 18.772 1.00 80.94 92 THR A C 1
ATOM 720 O O . THR A 1 92 ? -48.947 -1.754 18.909 1.00 80.94 92 THR A O 1
ATOM 723 N N . GLY A 1 93 ? -50.495 -2.925 17.788 1.00 71.81 93 GLY A N 1
ATOM 724 C CA . GLY A 1 93 ? -49.584 -3.358 16.720 1.00 71.81 93 GLY A CA 1
ATOM 725 C C . GLY A 1 93 ? -49.312 -2.270 15.673 1.00 71.81 93 GLY A C 1
ATOM 726 O O . GLY A 1 93 ? -48.364 -2.382 14.902 1.00 71.81 93 GLY A O 1
ATOM 727 N N . ASN A 1 94 ? -50.123 -1.205 15.641 1.00 78.50 94 ASN A N 1
ATOM 728 C CA . ASN A 1 94 ? -49.951 -0.075 14.731 1.00 78.50 94 ASN A CA 1
ATOM 729 C C . ASN A 1 94 ? -49.545 1.182 15.513 1.00 78.50 94 ASN A C 1
ATOM 731 O O . ASN A 1 94 ? -50.401 1.908 16.024 1.00 78.50 94 ASN A O 1
ATOM 735 N N . TYR A 1 95 ? -48.244 1.472 15.568 1.00 69.69 95 TYR A N 1
ATOM 736 C CA . TYR A 1 95 ? -47.700 2.608 16.324 1.00 69.69 95 TYR A CA 1
ATOM 737 C C . TYR A 1 95 ? -48.117 3.992 15.798 1.00 69.69 95 TYR A C 1
ATOM 739 O O . TYR A 1 95 ? -47.927 4.987 16.493 1.00 69.69 95 TYR A O 1
ATOM 747 N N . GLN A 1 96 ? -48.684 4.080 14.588 1.00 75.50 96 GLN A N 1
ATOM 748 C CA . GLN A 1 96 ? -49.224 5.333 14.045 1.00 75.50 96 GLN A CA 1
ATOM 749 C C . GLN A 1 96 ? -50.634 5.652 14.571 1.00 75.50 96 GLN A C 1
ATOM 751 O O . GLN A 1 96 ? -51.154 6.748 14.341 1.00 75.50 96 GLN A O 1
ATOM 756 N N . SER A 1 97 ? -51.277 4.708 15.265 1.00 79.31 97 SER A N 1
ATOM 757 C CA . SER A 1 97 ? -52.568 4.951 15.913 1.00 79.31 97 SER A CA 1
ATOM 758 C C . SER A 1 97 ? -52.432 5.916 17.094 1.00 79.31 97 SER A C 1
ATOM 760 O O . SER A 1 97 ? -51.355 6.085 17.663 1.00 79.31 97 SER A O 1
ATOM 762 N N . HIS A 1 98 ? -53.525 6.603 17.426 1.00 82.00 98 HIS A N 1
ATOM 763 C CA . HIS A 1 98 ? -53.556 7.566 18.520 1.00 82.00 98 HIS A CA 1
ATOM 764 C C . HIS A 1 98 ? -54.727 7.271 19.456 1.00 82.00 98 HIS A C 1
ATOM 766 O O . HIS A 1 98 ? -55.842 7.043 18.988 1.00 82.00 98 HIS A O 1
ATOM 772 N N . TYR A 1 99 ? -54.474 7.336 20.763 1.00 81.12 99 TYR A N 1
ATOM 773 C CA . TYR A 1 99 ? -55.502 7.207 21.801 1.00 81.12 99 TYR A CA 1
ATOM 774 C C . TYR A 1 99 ? -56.121 8.571 22.134 1.00 81.12 99 TYR A C 1
ATOM 776 O O . TYR A 1 99 ? -55.477 9.623 21.996 1.00 81.12 99 TYR A O 1
ATOM 784 N N . ASN A 1 100 ? -57.394 8.572 22.521 1.00 78.50 100 ASN A N 1
ATOM 785 C CA . ASN A 1 100 ? -58.170 9.797 22.718 1.00 78.50 100 ASN A CA 1
ATOM 786 C C . ASN A 1 100 ? -58.394 10.095 24.212 1.00 78.50 100 ASN A C 1
ATOM 788 O O . ASN A 1 100 ? -57.889 9.395 25.084 1.00 78.50 100 ASN A O 1
ATOM 792 N N . GLY A 1 101 ? -59.106 11.186 24.511 1.00 73.62 101 GLY A N 1
ATOM 793 C CA . GLY A 1 101 ? -59.392 11.584 25.894 1.00 73.62 101 GLY A CA 1
ATOM 794 C C . GLY A 1 101 ? -60.255 10.582 26.669 1.00 73.62 101 GLY A C 1
ATOM 795 O O . GLY A 1 101 ? -60.083 10.460 27.873 1.00 73.62 101 GLY A O 1
ATOM 796 N N . ASN A 1 102 ? -61.100 9.797 25.995 1.00 78.81 102 ASN A N 1
ATOM 797 C CA . ASN A 1 102 ? -61.984 8.837 26.665 1.00 78.81 102 ASN A CA 1
ATOM 798 C C . ASN A 1 102 ? -61.187 7.705 27.342 1.00 78.81 102 ASN A C 1
ATOM 800 O O . ASN A 1 102 ? -61.603 7.166 28.369 1.00 78.81 102 ASN A O 1
ATOM 804 N N . ASP A 1 103 ? -60.024 7.351 26.784 1.00 76.94 103 ASP A N 1
ATOM 805 C CA . ASP A 1 103 ? -59.109 6.385 27.398 1.00 76.94 103 ASP A CA 1
ATOM 806 C C . ASP A 1 103 ? -58.536 6.933 28.720 1.00 76.94 103 ASP A C 1
ATOM 808 O O . ASP A 1 103 ? -58.432 6.208 29.708 1.00 76.94 103 ASP A O 1
ATOM 812 N N . LEU A 1 104 ? -58.241 8.237 28.772 1.00 81.56 104 LEU A N 1
ATOM 813 C CA . LEU A 1 104 ? -57.785 8.916 29.989 1.00 81.56 104 LEU A CA 1
ATOM 814 C C . LEU A 1 104 ? -58.902 9.063 31.025 1.00 81.56 104 LEU A C 1
ATOM 816 O O . LEU A 1 104 ? -58.653 8.872 32.213 1.00 81.56 104 LEU A O 1
ATOM 820 N N . ASP A 1 105 ? -60.136 9.328 30.593 1.00 82.50 105 ASP A N 1
ATOM 821 C CA . ASP A 1 105 ? -61.296 9.379 31.492 1.00 82.50 105 ASP A CA 1
ATOM 822 C C . ASP A 1 105 ? -61.472 8.050 32.240 1.00 82.50 105 ASP A C 1
ATOM 824 O O . ASP A 1 105 ? -61.794 8.024 33.430 1.00 82.50 105 ASP A O 1
ATOM 828 N N . THR A 1 106 ? -61.187 6.934 31.563 1.00 82.19 106 THR A N 1
ATOM 829 C CA . THR A 1 106 ? -61.243 5.593 32.157 1.00 82.19 106 THR A CA 1
ATOM 830 C C . THR A 1 106 ? -60.195 5.422 33.260 1.00 82.19 106 THR A C 1
ATOM 832 O O . THR A 1 106 ? -60.535 4.961 34.354 1.00 82.19 106 THR A O 1
ATOM 835 N N . LEU A 1 107 ? -58.951 5.863 33.030 1.00 85.69 107 LEU A N 1
ATOM 836 C CA . LEU A 1 107 ? -57.897 5.885 34.053 1.00 85.69 107 LEU A CA 1
ATOM 837 C C . LEU A 1 107 ? -58.292 6.748 35.263 1.00 85.69 107 LEU A C 1
ATOM 839 O O . LEU A 1 107 ? -58.069 6.361 36.413 1.00 85.69 107 LEU A O 1
ATOM 843 N N . VAL A 1 108 ? -58.902 7.911 35.028 1.00 83.56 108 VAL A N 1
ATOM 844 C CA . VAL A 1 108 ? -59.326 8.822 36.101 1.00 83.56 108 VAL A CA 1
ATOM 845 C C . VAL A 1 108 ? -60.428 8.185 36.948 1.00 83.56 108 VAL A C 1
ATOM 847 O O . VAL A 1 108 ? -60.333 8.162 38.175 1.00 83.56 108 VAL A O 1
ATOM 850 N N . VAL A 1 109 ? -61.430 7.566 36.323 1.00 82.19 109 VAL A N 1
ATOM 851 C CA . VAL A 1 109 ? -62.479 6.833 37.049 1.00 82.19 109 VAL A CA 1
ATOM 852 C C . VAL A 1 109 ? -61.896 5.645 37.823 1.00 82.19 109 VAL A C 1
ATOM 854 O O . VAL A 1 109 ? -62.304 5.387 38.959 1.00 82.19 109 VAL A O 1
ATOM 857 N N . ALA A 1 110 ? -60.930 4.924 37.252 1.00 81.12 110 ALA A N 1
ATOM 858 C CA . ALA A 1 110 ? -60.276 3.805 37.923 1.00 81.12 110 ALA A CA 1
ATOM 859 C C . ALA A 1 110 ? -59.448 4.261 39.138 1.00 81.12 110 ALA A C 1
ATOM 861 O O . ALA A 1 110 ? -59.545 3.650 40.206 1.00 81.12 110 ALA A O 1
ATOM 862 N N . SER A 1 111 ? -58.705 5.367 39.014 1.00 83.25 111 SER A N 1
ATOM 863 C CA . SER A 1 111 ? -57.946 5.953 40.128 1.00 83.25 111 SER A CA 1
ATOM 864 C C . SER A 1 111 ? -58.857 6.456 41.252 1.00 83.25 111 SER A C 1
ATOM 866 O O . SER A 1 111 ? -58.535 6.261 42.422 1.00 83.25 111 SER A O 1
ATOM 868 N N . MET A 1 112 ? -60.042 6.990 40.923 1.00 81.12 112 MET A N 1
ATOM 869 C CA . MET A 1 112 ? -61.088 7.313 41.901 1.00 81.12 112 MET A CA 1
ATOM 870 C C . MET A 1 112 ? -61.589 6.085 42.653 1.00 81.12 112 MET A C 1
ATOM 872 O O . MET A 1 112 ? -61.614 6.071 43.880 1.00 81.12 112 MET A O 1
ATOM 876 N N . ARG A 1 113 ? -61.984 5.039 41.923 1.00 81.19 113 ARG A N 1
ATOM 877 C CA . ARG A 1 113 ? -62.577 3.833 42.519 1.00 81.19 113 ARG A CA 1
ATOM 878 C C . ARG A 1 113 ? -61.607 3.067 43.410 1.00 81.19 113 ARG A C 1
ATOM 880 O O . ARG A 1 113 ? -62.038 2.464 44.387 1.00 81.19 113 ARG A O 1
ATOM 887 N N . LYS A 1 114 ? -60.323 3.050 43.049 1.00 80.00 114 LYS A N 1
ATOM 888 C CA . LYS A 1 114 ? -59.283 2.298 43.765 1.00 80.00 114 LYS A CA 1
ATOM 889 C C . LYS A 1 114 ? -58.519 3.146 44.788 1.00 80.00 114 LYS A C 1
ATOM 891 O O . LYS A 1 114 ? -57.557 2.637 45.360 1.00 80.00 114 LYS A O 1
ATOM 896 N N . ASP A 1 115 ? -58.949 4.389 45.021 1.00 83.62 115 ASP A N 1
ATOM 897 C CA . ASP A 1 115 ? -58.327 5.343 45.948 1.00 83.62 115 ASP A CA 1
ATOM 898 C C . ASP A 1 115 ? -56.816 5.505 45.697 1.00 83.62 115 ASP A C 1
ATOM 900 O O . ASP A 1 115 ? -55.967 5.296 46.564 1.00 83.62 115 ASP A O 1
ATOM 904 N N . CYS A 1 116 ? -56.474 5.767 44.433 1.00 84.88 116 CYS A N 1
ATOM 905 C CA . CYS A 1 116 ? -55.105 6.004 43.989 1.00 84.88 116 CYS A CA 1
ATOM 906 C C . CYS A 1 116 ? -54.866 7.507 43.824 1.00 84.88 116 CYS A C 1
ATOM 908 O O . CYS A 1 116 ? -55.662 8.205 43.194 1.00 84.88 116 CYS A O 1
ATOM 910 N N . GLN A 1 117 ? -53.739 7.975 44.357 1.00 86.00 117 GLN A N 1
ATOM 911 C CA . GLN A 1 117 ? -53.306 9.375 44.313 1.00 86.00 117 GLN A CA 1
ATOM 912 C C . GLN A 1 117 ? -52.547 9.700 43.017 1.00 86.00 117 GLN A C 1
ATOM 914 O O . GLN A 1 117 ? -52.450 10.859 42.622 1.00 86.00 117 GLN A O 1
ATOM 919 N N . GLN A 1 118 ? -52.058 8.674 42.310 1.00 88.00 118 GLN A N 1
ATOM 920 C CA . GLN A 1 118 ? -51.406 8.818 41.008 1.00 88.00 118 GLN A CA 1
ATOM 921 C C . GLN A 1 118 ? -51.991 7.847 39.975 1.00 88.00 118 GLN A C 1
ATOM 923 O O . GLN A 1 118 ? -52.158 6.656 40.252 1.00 88.00 118 GLN A O 1
ATOM 928 N N . GLY A 1 119 ? -52.270 8.355 38.775 1.00 89.19 119 GLY A N 1
ATOM 929 C CA . GLY A 1 119 ? -52.665 7.584 37.599 1.00 89.19 119 GLY A CA 1
ATOM 930 C C . GLY A 1 119 ? -51.641 7.740 36.474 1.00 89.19 119 GLY A C 1
ATOM 931 O O . GLY A 1 119 ? -51.293 8.859 36.106 1.00 89.19 119 GLY A O 1
ATOM 932 N N . ILE A 1 120 ? -51.161 6.641 35.894 1.00 91.25 120 ILE A N 1
ATOM 933 C CA . ILE A 1 120 ? -50.201 6.664 34.781 1.00 91.25 120 ILE A CA 1
ATOM 934 C C . ILE A 1 120 ? -50.814 5.959 33.570 1.00 91.25 120 ILE A C 1
ATOM 936 O O . ILE A 1 120 ? -51.056 4.756 33.600 1.00 91.25 120 ILE A O 1
ATOM 940 N N . PHE A 1 121 ? -51.036 6.688 32.479 1.00 90.44 121 PHE A N 1
ATOM 941 C CA . PHE A 1 121 ? -51.420 6.088 31.202 1.00 90.44 121 PHE A CA 1
ATOM 942 C C . PHE A 1 121 ? -50.165 5.757 30.394 1.00 90.44 121 PHE A C 1
ATOM 944 O O . PHE A 1 121 ? -49.360 6.647 30.105 1.00 90.44 121 PHE A O 1
ATOM 951 N N . VAL A 1 122 ? -49.985 4.495 30.009 1.00 90.81 122 VAL A N 1
ATOM 952 C CA . VAL A 1 122 ? -48.780 4.025 29.313 1.00 90.81 122 VAL A CA 1
ATOM 953 C C . VAL A 1 122 ? -49.148 3.353 28.002 1.00 90.81 122 VAL A C 1
ATOM 955 O O . VAL A 1 122 ? -49.985 2.456 27.965 1.00 90.81 122 VAL A O 1
ATOM 958 N N . THR A 1 123 ? -48.496 3.757 26.913 1.00 88.62 123 THR A N 1
ATOM 959 C CA . THR A 1 123 ? -48.721 3.156 25.596 1.00 88.62 123 THR A CA 1
ATOM 960 C C . THR A 1 123 ? -47.477 3.150 24.716 1.00 88.62 123 THR A C 1
ATOM 962 O O . THR A 1 123 ? -46.624 4.037 24.799 1.00 88.62 123 THR A O 1
ATOM 965 N N . ASN A 1 124 ? -47.390 2.152 23.832 1.00 84.69 124 ASN A N 1
ATOM 966 C CA . ASN A 1 124 ? -46.397 2.093 22.762 1.00 84.69 124 ASN A CA 1
ATOM 967 C C . ASN A 1 124 ? -46.777 2.945 21.532 1.00 84.69 124 ASN A C 1
ATOM 969 O O . ASN A 1 124 ? -46.033 2.938 20.560 1.00 84.69 124 ASN A O 1
ATOM 973 N N . ALA A 1 125 ? -47.892 3.679 21.559 1.00 83.88 125 ALA A N 1
ATOM 974 C CA . ALA A 1 125 ? -48.277 4.652 20.533 1.00 83.88 125 ALA A CA 1
ATOM 975 C C . ALA A 1 125 ? -48.221 6.092 21.077 1.00 83.88 125 ALA A C 1
ATOM 977 O O . ALA A 1 125 ? -47.398 6.392 21.948 1.00 83.88 125 ALA A O 1
ATOM 978 N N . ASP A 1 126 ? -49.064 7.000 20.572 1.00 85.56 126 ASP A N 1
ATOM 979 C CA . ASP A 1 126 ? -49.150 8.381 21.061 1.00 85.56 126 ASP A CA 1
ATOM 980 C C . ASP A 1 126 ? -50.590 8.787 21.449 1.00 85.56 126 ASP A C 1
ATOM 982 O O . ASP A 1 126 ? -51.570 8.188 21.009 1.00 85.56 126 ASP A O 1
ATOM 986 N N . LEU A 1 127 ? -50.736 9.823 22.279 1.00 84.44 127 LEU A N 1
ATOM 987 C CA . LEU A 1 127 ? -52.032 10.457 22.550 1.00 84.44 127 LEU A CA 1
ATOM 988 C C . LEU A 1 127 ? -52.339 11.517 21.490 1.00 84.44 127 LEU A C 1
ATOM 990 O O . LEU A 1 127 ? -51.445 12.231 21.016 1.00 84.44 127 LEU A O 1
ATOM 994 N N . THR A 1 128 ? -53.624 11.679 21.178 1.00 85.69 128 THR A N 1
ATOM 995 C CA . THR A 1 128 ? -54.118 12.825 20.401 1.00 85.69 128 THR A CA 1
ATOM 996 C C . THR A 1 128 ? -53.717 14.159 21.054 1.00 85.69 128 THR A C 1
ATOM 998 O O . THR A 1 128 ? -53.575 14.236 22.280 1.00 85.69 128 THR A O 1
ATOM 1001 N N . PRO A 1 129 ? -53.553 15.246 20.272 1.00 83.75 129 PRO A N 1
ATOM 1002 C CA . PRO A 1 129 ? -53.250 16.568 20.821 1.00 83.75 129 PRO A CA 1
ATOM 1003 C C . PRO A 1 129 ? -54.247 17.025 21.894 1.00 83.75 129 PRO A C 1
ATOM 1005 O O . PRO A 1 129 ? -53.832 17.605 22.894 1.00 83.75 129 PRO A O 1
ATOM 1008 N N . GLN A 1 130 ? -55.541 16.720 21.724 1.00 81.19 130 GLN A N 1
ATOM 1009 C CA . GLN A 1 130 ? -56.565 17.019 22.727 1.00 81.19 130 GLN A CA 1
ATOM 1010 C C . GLN A 1 130 ? -56.342 16.239 24.031 1.00 81.19 130 GLN A C 1
ATOM 1012 O O . GLN A 1 130 ? -56.348 16.845 25.097 1.00 81.19 130 GLN A O 1
ATOM 1017 N N . GLY A 1 131 ? -56.069 14.930 23.962 1.00 82.62 131 GLY A N 1
ATOM 1018 C CA . GLY A 1 131 ? -55.803 14.117 25.157 1.00 82.62 131 GLY A CA 1
ATOM 1019 C C . GLY A 1 131 ? -54.562 14.577 25.930 1.00 82.62 131 GLY A C 1
ATOM 1020 O O . GLY A 1 131 ? -54.587 14.672 27.153 1.00 82.62 131 GLY A O 1
ATOM 1021 N N . LYS A 1 132 ? -53.489 14.962 25.223 1.00 84.12 132 LYS A N 1
ATOM 1022 C CA . LYS A 1 132 ? -52.289 15.549 25.852 1.00 84.12 132 LYS A CA 1
ATOM 1023 C C . LYS A 1 132 ? -52.601 16.851 26.588 1.00 84.12 132 LYS A C 1
ATOM 1025 O O . LYS A 1 132 ? -52.021 17.108 27.640 1.00 84.12 132 LYS A O 1
ATOM 1030 N N . LYS A 1 133 ? -53.507 17.662 26.035 1.00 82.50 133 LYS A N 1
ATOM 1031 C CA . LYS A 1 133 ? -53.927 18.929 26.633 1.00 82.50 133 LYS A CA 1
ATOM 1032 C C . LYS A 1 133 ? -54.670 18.716 27.955 1.00 82.50 133 LYS A C 1
ATOM 1034 O O . LYS A 1 133 ? -54.377 19.434 28.896 1.00 82.50 133 LYS A O 1
ATOM 1039 N N . TYR A 1 134 ? -55.530 17.698 28.068 1.00 83.06 134 TYR A N 1
ATOM 1040 C CA . TYR A 1 134 ? -56.222 17.398 29.334 1.00 83.06 134 TYR A CA 1
ATOM 1041 C C . TYR A 1 134 ? -55.273 17.129 30.504 1.00 83.06 134 TYR A C 1
ATOM 1043 O O . TYR A 1 134 ? -55.560 17.525 31.629 1.00 83.06 134 TYR A O 1
ATOM 1051 N N . ILE A 1 135 ? -54.132 16.496 30.230 1.00 82.75 135 ILE A N 1
ATOM 1052 C CA . ILE A 1 135 ? -53.104 16.236 31.240 1.00 82.75 135 ILE A CA 1
ATOM 1053 C C . ILE A 1 135 ? -52.287 17.499 31.523 1.00 82.75 135 ILE A C 1
ATOM 1055 O O . ILE A 1 135 ? -52.116 17.872 32.677 1.00 82.75 135 ILE A O 1
ATOM 1059 N N . ASN A 1 136 ? -51.793 18.167 30.477 1.00 81.06 136 ASN A N 1
ATOM 1060 C CA . ASN A 1 136 ? -50.908 19.325 30.633 1.00 81.06 136 ASN A CA 1
ATOM 1061 C C . ASN A 1 136 ? -51.601 20.542 31.263 1.00 81.06 136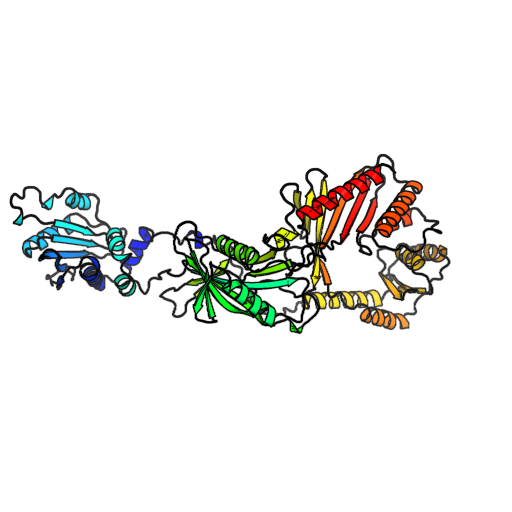 ASN A C 1
ATOM 1063 O O . ASN A 1 136 ? -50.943 21.318 31.948 1.00 81.06 136 ASN A O 1
ATOM 1067 N N . ASP A 1 137 ? -52.902 20.703 31.021 1.00 81.25 137 ASP A N 1
ATOM 1068 C CA . ASP A 1 137 ? -53.708 21.798 31.568 1.00 81.25 137 ASP A CA 1
ATOM 1069 C C . ASP A 1 137 ? -54.386 21.399 32.899 1.00 81.25 137 ASP A C 1
ATOM 1071 O O . ASP A 1 137 ? -55.220 22.145 33.409 1.00 81.25 137 ASP A O 1
ATOM 1075 N N . GLU A 1 138 ? -54.049 20.223 33.452 1.00 79.56 138 GLU A N 1
ATOM 1076 C CA . GLU A 1 138 ? -54.597 19.672 34.703 1.00 79.56 138 GLU A CA 1
ATOM 1077 C C . GLU A 1 138 ? -56.141 19.672 34.756 1.00 79.56 138 GLU A C 1
ATOM 1079 O O . GLU A 1 138 ? -56.749 19.850 35.814 1.00 79.56 138 GLU A O 1
ATOM 1084 N N . GLU A 1 139 ? -56.806 19.452 33.615 1.00 80.62 139 GLU A N 1
ATOM 1085 C CA . GLU A 1 139 ? -58.266 19.612 33.490 1.00 80.62 139 GLU A CA 1
ATOM 1086 C C . GLU A 1 139 ? -59.042 18.679 34.437 1.00 80.62 139 GLU A C 1
ATOM 1088 O O . GLU A 1 139 ? -60.107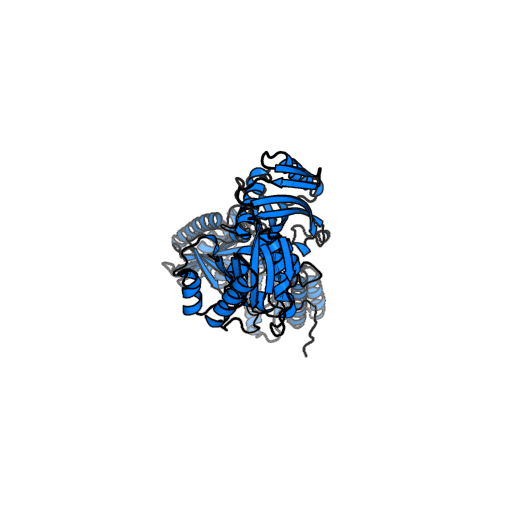 19.046 34.930 1.00 80.62 139 GLU A O 1
ATOM 1093 N N . TYR A 1 140 ? -58.486 17.512 34.777 1.00 78.31 140 TYR A N 1
ATOM 1094 C CA . TYR A 1 140 ? -59.088 16.569 35.729 1.00 78.31 140 TYR A CA 1
ATOM 1095 C C . TYR A 1 140 ? -59.032 17.020 37.194 1.00 78.31 140 TYR A C 1
ATOM 1097 O O . TYR A 1 140 ? -59.811 16.529 38.009 1.00 78.31 140 TYR A O 1
ATOM 1105 N N . ASN A 1 141 ? -58.157 17.970 37.529 1.00 79.12 141 ASN A N 1
ATOM 1106 C CA . ASN A 1 141 ? -58.056 18.553 38.869 1.00 79.12 141 ASN A CA 1
ATOM 1107 C C . ASN A 1 141 ? -58.761 19.916 38.966 1.00 79.12 141 ASN A C 1
ATOM 1109 O O . ASN A 1 141 ? -58.762 20.570 40.015 1.00 79.12 141 ASN A O 1
ATOM 1113 N N . ARG A 1 142 ? -59.404 20.356 37.880 1.00 77.75 142 ARG A N 1
ATOM 1114 C CA . ARG A 1 142 ? -60.061 21.655 37.801 1.00 77.75 142 ARG A CA 1
ATOM 1115 C C . ARG A 1 142 ? -61.255 21.731 38.754 1.00 77.75 142 ARG A C 1
ATOM 1117 O O . ARG A 1 142 ? -62.274 21.075 38.570 1.00 77.75 142 ARG A O 1
ATOM 1124 N N . GLY A 1 143 ? -61.148 22.604 39.755 1.00 69.88 143 GLY A N 1
ATOM 1125 C CA . GLY A 1 143 ? -62.211 22.853 40.736 1.00 69.88 143 GLY A CA 1
ATOM 1126 C C . GLY A 1 143 ? -62.131 22.007 42.011 1.00 69.88 143 GLY A C 1
ATOM 1127 O O . GLY A 1 143 ? -62.993 22.165 42.878 1.00 69.88 143 GLY A O 1
ATOM 1128 N N . ILE A 1 144 ? -61.098 21.171 42.165 1.00 76.19 144 ILE A N 1
ATOM 1129 C CA . ILE A 1 144 ? -60.810 20.460 43.416 1.00 76.19 144 ILE A CA 1
ATOM 1130 C C . ILE A 1 144 ? -60.290 21.461 44.461 1.00 76.19 144 ILE A C 1
ATOM 1132 O O . ILE A 1 144 ? -59.411 22.272 44.178 1.00 76.19 144 ILE A O 1
ATOM 1136 N N . LYS A 1 145 ? -60.869 21.438 45.671 1.00 66.31 145 LYS A N 1
ATOM 1137 C CA . LYS A 1 145 ? -60.531 22.371 46.767 1.00 66.31 145 LYS A CA 1
ATOM 1138 C C . LYS A 1 145 ? -59.690 21.743 47.879 1.00 66.31 145 LYS A C 1
ATOM 1140 O O . LYS A 1 145 ? -59.040 22.479 48.617 1.00 66.31 145 LYS A O 1
ATOM 1145 N N . SER A 1 146 ? -59.712 20.419 47.996 1.00 70.00 146 SER A N 1
ATOM 1146 C CA . SER A 1 146 ? -58.989 19.668 49.022 1.00 70.00 146 SER A CA 1
ATOM 1147 C C . SER A 1 146 ? -57.752 19.009 48.405 1.00 70.00 146 SER A C 1
ATOM 1149 O O . SER A 1 146 ? -57.900 18.294 47.415 1.00 70.00 146 SER A O 1
ATOM 1151 N N . PRO A 1 147 ? -56.546 19.198 48.970 1.00 65.12 147 PRO A N 1
ATOM 1152 C CA . PRO A 1 147 ? -55.325 18.561 48.468 1.00 65.12 147 PRO A CA 1
ATOM 1153 C C . PRO A 1 147 ? -55.369 17.026 48.472 1.00 65.12 147 PRO A C 1
ATOM 1155 O O . PRO A 1 147 ? -54.693 16.406 47.667 1.00 65.12 147 PRO A O 1
ATOM 1158 N N . GLU A 1 148 ? -56.170 16.422 49.354 1.00 66.06 148 GLU A N 1
ATOM 1159 C CA . GLU A 1 148 ? -56.324 14.962 49.494 1.00 66.06 148 GLU A CA 1
ATOM 1160 C C . GLU A 1 148 ? -57.114 14.316 48.338 1.00 66.06 148 GLU A C 1
ATOM 1162 O O . GLU A 1 148 ? -56.986 13.118 48.089 1.00 66.06 148 GLU A O 1
ATOM 1167 N N . ASP A 1 149 ? -57.903 15.121 47.616 1.00 67.06 149 ASP A N 1
ATOM 1168 C CA . ASP A 1 149 ? -58.686 14.701 46.447 1.00 67.06 149 ASP A CA 1
ATOM 1169 C C . ASP A 1 149 ? -57.922 14.909 45.124 1.00 67.06 149 ASP A C 1
ATOM 1171 O O . ASP A 1 149 ? -58.405 14.511 44.058 1.00 67.06 149 ASP A O 1
ATOM 1175 N N . PHE A 1 150 ? -56.754 15.565 45.177 1.00 69.75 150 PHE A N 1
ATOM 1176 C CA . PHE A 1 150 ? -55.923 15.848 44.011 1.00 69.75 150 PHE A CA 1
ATOM 1177 C C . PHE A 1 150 ? -55.279 14.560 43.501 1.00 69.75 150 PHE A C 1
ATOM 1179 O O . PHE A 1 150 ? -54.662 13.831 44.270 1.00 69.75 150 PHE A O 1
ATOM 1186 N N . ARG A 1 151 ? -55.371 14.297 42.194 1.00 76.06 151 ARG A N 1
ATOM 1187 C CA . ARG A 1 151 ? -54.711 13.135 41.586 1.00 76.06 151 ARG A CA 1
ATOM 1188 C C . ARG A 1 151 ? -53.673 13.571 40.571 1.00 76.06 151 ARG A C 1
ATOM 1190 O O . ARG A 1 151 ? -53.971 14.337 39.657 1.00 76.06 151 ARG A O 1
ATOM 1197 N N . ASP A 1 152 ? -52.465 13.039 40.696 1.00 84.50 152 ASP A N 1
ATOM 1198 C CA . ASP A 1 152 ? -51.417 13.221 39.695 1.00 84.50 152 ASP A CA 1
ATOM 1199 C C . ASP A 1 152 ? -51.669 12.276 38.512 1.00 84.50 152 ASP A C 1
ATOM 1201 O O . ASP A 1 152 ? -51.496 11.061 38.623 1.00 84.50 152 ASP A O 1
ATOM 1205 N N . ILE A 1 153 ? -52.122 12.821 37.383 1.00 87.69 153 ILE A N 1
ATOM 1206 C CA . ILE A 1 153 ? -52.342 12.055 36.154 1.00 87.69 153 ILE A CA 1
ATOM 1207 C C . ILE A 1 153 ? -51.177 12.304 35.204 1.00 87.69 153 ILE A C 1
ATOM 1209 O O . ILE A 1 153 ? -50.908 13.436 34.813 1.00 87.69 153 ILE A O 1
ATOM 1213 N N . SER A 1 154 ? -50.506 11.237 34.778 1.00 87.25 154 SER A N 1
ATOM 1214 C CA . SER A 1 154 ? -49.353 11.319 33.886 1.00 87.25 154 SER A CA 1
ATOM 1215 C C . SER A 1 154 ? -49.470 10.383 32.685 1.00 87.25 154 SER A C 1
ATOM 1217 O O . SER A 1 154 ? -50.257 9.437 32.661 1.00 87.25 154 SER A O 1
ATOM 1219 N N . TYR A 1 155 ? -48.676 10.673 31.652 1.00 89.50 155 TYR A N 1
ATOM 1220 C CA . TYR A 1 155 ? -48.700 9.948 30.385 1.00 89.50 155 TYR A CA 1
ATOM 1221 C C . TYR A 1 155 ? -47.313 9.569 29.886 1.00 89.50 155 TYR A C 1
ATOM 1223 O O . TYR A 1 155 ? -46.451 10.454 29.760 1.00 89.50 155 TYR A O 1
ATOM 1231 N N . TRP A 1 156 ? -47.123 8.298 29.521 1.00 91.00 156 TRP A N 1
ATOM 1232 C CA . TRP A 1 156 ? -45.919 7.769 28.885 1.00 91.00 156 TRP A CA 1
ATOM 1233 C C . TRP A 1 156 ? -46.234 7.213 27.486 1.00 91.00 156 TRP A C 1
ATOM 1235 O O . TRP A 1 156 ? -46.921 6.204 27.341 1.00 91.00 156 TRP A O 1
ATOM 1245 N N . ASN A 1 157 ? -45.685 7.858 26.454 1.00 87.38 157 ASN A N 1
ATOM 1246 C CA . ASN A 1 157 ? -45.600 7.294 25.104 1.00 87.38 157 ASN A CA 1
ATOM 1247 C C . ASN A 1 157 ? -44.290 6.528 24.913 1.00 87.38 157 ASN A C 1
ATOM 1249 O O . ASN A 1 157 ? -43.391 6.597 25.754 1.00 87.38 157 ASN A O 1
ATOM 1253 N N . GLY A 1 158 ? -44.133 5.899 23.747 1.00 80.81 158 GLY A N 1
ATOM 1254 C CA . GLY A 1 158 ? -42.915 5.166 23.401 1.00 80.81 158 GLY A CA 1
ATOM 1255 C C . GLY A 1 158 ? -41.614 5.954 23.594 1.00 80.81 158 GLY A C 1
ATOM 1256 O O . GLY A 1 158 ? -40.624 5.400 24.063 1.00 80.81 158 GLY A O 1
ATOM 1257 N N . PHE A 1 159 ? -41.617 7.268 23.350 1.00 79.94 159 PHE A N 1
ATOM 1258 C CA . PHE A 1 159 ? -40.442 8.109 23.599 1.00 79.94 159 PHE A CA 1
ATOM 1259 C C . PHE A 1 159 ? -40.123 8.257 25.094 1.00 79.94 159 PHE A C 1
ATOM 1261 O O . PHE A 1 159 ? -38.978 8.073 25.500 1.00 79.94 159 PHE A O 1
ATOM 1268 N N . LYS A 1 160 ? -41.124 8.555 25.932 1.00 85.88 160 LYS A N 1
ATOM 1269 C CA . LYS A 1 160 ? -40.934 8.651 27.390 1.00 85.88 160 LYS A CA 1
ATOM 1270 C C . LYS A 1 160 ? -40.532 7.309 28.004 1.00 85.88 160 LYS A C 1
ATOM 1272 O O . LYS A 1 160 ? -39.701 7.292 28.906 1.00 85.88 160 LYS A O 1
ATOM 1277 N N . ILE A 1 161 ? -41.088 6.207 27.497 1.00 87.31 161 ILE A N 1
ATOM 1278 C CA . ILE A 1 161 ? -40.691 4.846 27.879 1.00 87.31 161 ILE A CA 1
ATOM 1279 C C . ILE A 1 161 ? -39.206 4.637 27.559 1.00 87.31 161 ILE A C 1
ATOM 1281 O O . ILE A 1 161 ? -38.437 4.245 28.435 1.00 87.31 161 ILE A O 1
ATOM 1285 N N . TRP A 1 162 ? -38.777 4.967 26.336 1.00 80.38 162 TRP A N 1
ATOM 1286 C CA . TRP A 1 162 ? -37.380 4.830 25.922 1.00 80.38 162 TRP A CA 1
ATOM 1287 C C . TRP A 1 162 ? -36.417 5.671 26.767 1.00 80.38 162 TRP A C 1
ATOM 1289 O O . TRP A 1 162 ? -35.397 5.167 27.236 1.00 80.38 162 TRP A O 1
ATOM 1299 N N . GLU A 1 163 ? -36.750 6.938 27.020 1.00 78.44 163 GLU A N 1
ATOM 1300 C CA . GLU A 1 163 ? -35.929 7.836 27.840 1.00 78.44 163 GLU A CA 1
ATOM 1301 C C . GLU A 1 163 ? -35.695 7.304 29.260 1.00 78.44 163 GLU A C 1
ATOM 1303 O O . GLU A 1 163 ? -34.613 7.510 29.812 1.00 78.44 163 GLU A O 1
ATOM 1308 N N . LYS A 1 164 ? -36.672 6.583 29.824 1.00 83.56 164 LYS A N 1
ATOM 1309 C CA . LYS A 1 164 ? -36.561 5.949 31.144 1.00 83.56 164 LYS A CA 1
ATOM 1310 C C . LYS A 1 164 ? -35.649 4.720 31.134 1.00 83.56 164 LYS A C 1
ATOM 1312 O O . LYS A 1 164 ? -34.885 4.522 32.074 1.00 83.56 164 LYS A O 1
ATOM 1317 N N . ILE A 1 165 ? -35.686 3.908 30.076 1.00 76.75 165 ILE A N 1
ATOM 1318 C CA . ILE A 1 165 ? -34.974 2.618 30.041 1.00 76.75 165 ILE A CA 1
ATOM 1319 C C . ILE A 1 165 ? -33.603 2.665 29.363 1.00 76.75 165 ILE A C 1
ATOM 1321 O O . ILE A 1 165 ? -32.808 1.757 29.583 1.00 76.75 165 ILE A O 1
ATOM 1325 N N . LYS A 1 166 ? -33.284 3.698 28.567 1.00 65.75 166 LYS A N 1
ATOM 1326 C CA . LYS A 1 166 ? -32.067 3.745 27.721 1.00 65.75 166 LYS A CA 1
ATOM 1327 C C . LYS A 1 166 ? -30.741 3.535 28.465 1.00 65.75 166 LYS A C 1
ATOM 1329 O O . LYS A 1 166 ? -29.751 3.158 27.849 1.00 65.75 166 LYS A O 1
ATOM 1334 N N . ASN A 1 167 ? -30.719 3.776 29.776 1.00 63.53 167 ASN A N 1
ATOM 1335 C CA . ASN A 1 167 ? -29.544 3.588 30.630 1.00 63.53 167 ASN A CA 1
ATOM 1336 C C . ASN A 1 167 ? -29.656 2.367 31.568 1.00 63.53 167 ASN A C 1
ATOM 1338 O O . ASN A 1 167 ? -28.707 2.076 32.295 1.00 63.53 167 ASN A O 1
ATOM 1342 N N . ASN A 1 168 ? -30.787 1.652 31.573 1.00 64.56 168 ASN A N 1
ATOM 1343 C CA . ASN A 1 168 ? -31.035 0.503 32.443 1.00 64.56 168 ASN A CA 1
ATOM 1344 C C . ASN A 1 168 ? -30.746 -0.811 31.696 1.00 64.56 168 ASN A C 1
ATOM 1346 O O . ASN A 1 168 ? -31.583 -1.336 30.962 1.00 64.56 168 ASN A O 1
ATOM 1350 N N . LYS A 1 169 ? -29.531 -1.337 31.893 1.00 58.94 169 LYS A N 1
ATOM 1351 C CA . LYS A 1 169 ? -29.036 -2.539 31.201 1.00 58.94 169 LYS A CA 1
ATOM 1352 C C . LYS A 1 169 ? -29.878 -3.782 31.480 1.00 58.94 169 LYS A C 1
ATOM 1354 O O . LYS A 1 169 ? -30.060 -4.587 30.577 1.00 58.94 169 LYS A O 1
ATOM 1359 N N . ASP A 1 170 ? -30.412 -3.927 32.688 1.00 68.00 170 ASP A N 1
ATOM 1360 C CA . ASP A 1 170 ? -31.159 -5.125 33.079 1.00 68.00 170 ASP A CA 1
ATOM 1361 C C . ASP A 1 170 ? -32.507 -5.204 32.356 1.00 68.00 170 ASP A C 1
ATOM 1363 O O . ASP A 1 170 ? -32.902 -6.269 31.883 1.00 68.00 170 ASP A O 1
ATOM 1367 N N . ILE A 1 171 ? -33.191 -4.066 32.204 1.00 72.62 171 ILE A N 1
ATOM 1368 C CA . ILE A 1 171 ? -34.433 -3.975 31.425 1.00 72.62 171 ILE A CA 1
ATOM 1369 C C . ILE A 1 171 ? -34.150 -4.176 29.939 1.00 72.62 171 ILE A C 1
ATOM 1371 O O . ILE A 1 171 ? -34.847 -4.955 29.288 1.00 72.62 171 ILE A O 1
ATOM 1375 N N . LEU A 1 172 ? -33.118 -3.510 29.411 1.00 66.50 172 LEU A N 1
ATOM 1376 C CA . LEU A 1 172 ? -32.736 -3.643 28.007 1.00 66.50 172 LEU A CA 1
ATOM 1377 C C . LEU A 1 172 ? -32.371 -5.092 27.657 1.00 66.50 172 LEU A C 1
ATOM 1379 O O . LEU A 1 172 ? -32.775 -5.587 26.612 1.00 66.50 172 LEU A O 1
ATOM 1383 N N . ASN A 1 173 ? -31.679 -5.798 28.550 1.00 62.72 173 ASN A N 1
ATOM 1384 C CA . ASN A 1 173 ? -31.320 -7.198 28.349 1.00 62.72 173 ASN A CA 1
ATOM 1385 C C . ASN A 1 173 ? -32.504 -8.154 28.518 1.00 62.72 173 ASN A C 1
ATOM 1387 O O . ASN A 1 173 ? -32.565 -9.141 27.804 1.00 62.72 173 ASN A O 1
ATOM 1391 N N . LYS A 1 174 ? -33.442 -7.908 29.441 1.00 75.25 174 LYS A N 1
ATOM 1392 C CA . LYS A 1 174 ? -34.600 -8.803 29.619 1.00 75.25 174 LYS A CA 1
ATOM 1393 C C . LYS A 1 174 ? -35.590 -8.708 28.454 1.00 75.25 174 LYS A C 1
ATOM 1395 O O . LYS A 1 174 ? -36.166 -9.716 28.063 1.00 75.25 174 LYS A O 1
ATOM 1400 N N . TRP A 1 175 ? -35.822 -7.496 27.953 1.00 75.19 175 TRP A N 1
ATOM 1401 C CA . TRP A 1 175 ? -36.944 -7.207 27.051 1.00 75.19 175 TRP A CA 1
ATOM 1402 C C . TRP A 1 175 ? -36.538 -6.937 25.607 1.00 75.19 175 TRP A C 1
ATOM 1404 O O . TRP A 1 175 ? -37.370 -7.042 24.712 1.00 75.19 175 TRP A O 1
ATOM 1414 N N . PHE A 1 176 ? -35.272 -6.594 25.382 1.00 66.06 176 PHE A N 1
ATOM 1415 C CA . PHE A 1 176 ? -34.731 -6.243 24.073 1.00 66.06 176 PHE A CA 1
ATOM 1416 C C . PHE A 1 176 ? -33.414 -6.986 23.806 1.00 66.06 176 PHE A C 1
ATOM 1418 O O . PHE A 1 176 ? -32.606 -6.516 23.009 1.00 66.06 176 PHE A O 1
ATOM 1425 N N . SER A 1 177 ? -33.169 -8.127 24.475 1.00 52.62 177 SER A N 1
ATOM 1426 C CA . SER A 1 177 ? -32.045 -9.008 24.125 1.00 52.62 177 SER A CA 1
ATOM 1427 C C . SER A 1 177 ? -32.115 -9.405 22.664 1.00 52.62 177 SER A C 1
ATOM 1429 O O . SER A 1 177 ? -31.095 -9.379 22.009 1.00 52.62 177 SER A O 1
ATOM 1431 N N . ASP A 1 178 ? -33.300 -9.665 22.127 1.00 43.88 178 ASP A N 1
ATOM 1432 C CA . ASP A 1 178 ? -33.475 -10.146 20.750 1.00 43.88 178 ASP A CA 1
ATOM 1433 C C . ASP A 1 178 ? -33.465 -8.980 19.731 1.00 43.88 178 ASP A C 1
ATOM 1435 O O . ASP A 1 178 ? -33.923 -9.085 18.599 1.00 43.88 178 ASP A O 1
ATOM 1439 N N . LEU A 1 179 ? -33.011 -7.794 20.162 1.00 48.41 179 LEU A N 1
ATOM 1440 C CA . LEU A 1 179 ? -32.964 -6.562 19.381 1.00 48.41 179 LEU A CA 1
ATOM 1441 C C . LEU A 1 179 ? -31.554 -5.977 19.493 1.00 48.41 179 LEU A C 1
ATOM 1443 O O . LEU A 1 179 ? -31.221 -5.254 20.430 1.00 48.41 179 LEU A O 1
ATOM 1447 N N . GLY A 1 180 ? -30.704 -6.348 18.530 1.00 45.53 180 GLY A N 1
ATOM 1448 C CA . GLY A 1 180 ? -29.253 -6.131 18.526 1.00 45.53 180 GLY A CA 1
ATOM 1449 C C . GLY A 1 180 ? -28.770 -4.787 19.091 1.00 45.53 180 GLY A C 1
ATOM 1450 O O . GLY A 1 180 ? -28.857 -3.746 18.442 1.00 45.53 180 GLY A O 1
ATOM 1451 N N . GLN A 1 181 ? -28.181 -4.820 20.289 1.00 45.22 181 GLN A N 1
ATOM 1452 C CA . GLN A 1 181 ? -27.488 -3.680 20.890 1.00 45.22 181 GLN A CA 1
ATOM 1453 C C . GLN A 1 181 ? -26.048 -3.569 20.351 1.00 45.22 181 GLN A C 1
ATOM 1455 O O . GLN A 1 181 ? -25.234 -4.473 20.521 1.00 45.22 181 GLN A O 1
ATOM 1460 N N . VAL A 1 182 ? -25.687 -2.432 19.747 1.00 49.59 182 VAL A N 1
ATOM 1461 C CA . VAL A 1 182 ? -24.346 -2.195 19.173 1.00 49.59 182 VAL A CA 1
ATOM 1462 C C . VAL A 1 182 ? -23.401 -1.591 20.226 1.00 49.59 182 VAL A C 1
ATOM 1464 O O . VAL A 1 182 ? -23.100 -0.400 20.216 1.00 49.59 182 VAL A O 1
ATOM 1467 N N . HIS A 1 183 ? -22.915 -2.405 21.167 1.00 43.50 183 HIS A N 1
ATOM 1468 C CA . HIS A 1 183 ? -21.964 -1.953 22.208 1.00 43.50 183 HIS A CA 1
ATOM 1469 C C . HIS A 1 183 ? -20.534 -1.725 21.696 1.00 43.50 183 HIS A C 1
ATOM 1471 O O . HIS A 1 183 ? -19.705 -1.106 22.364 1.00 43.50 183 HIS A O 1
ATOM 1477 N N . SER A 1 184 ? -20.218 -2.244 20.515 1.00 47.94 184 SER A N 1
ATOM 1478 C CA . SER A 1 184 ? -18.847 -2.597 20.160 1.00 47.94 184 SER A CA 1
ATOM 1479 C C . SER A 1 184 ? -18.124 -1.590 19.254 1.00 47.94 184 SER A C 1
ATOM 1481 O O . SER A 1 184 ? -16.896 -1.573 19.246 1.00 47.94 184 SER A O 1
ATOM 1483 N N . LEU A 1 185 ? -18.844 -0.654 18.616 1.00 57.25 185 LEU A N 1
ATOM 1484 C CA . LEU A 1 185 ? -18.254 0.443 17.820 1.00 57.25 185 LEU A CA 1
ATOM 1485 C C . LEU A 1 185 ? -17.383 1.401 18.655 1.00 57.25 185 LEU A C 1
ATOM 1487 O O . LEU A 1 185 ? -16.548 2.128 18.120 1.00 57.25 185 LEU A O 1
ATOM 1491 N N . ARG A 1 186 ? -17.514 1.370 19.988 1.00 65.50 186 ARG A N 1
ATOM 1492 C CA . ARG A 1 186 ? -16.651 2.120 20.916 1.00 65.50 186 ARG A CA 1
ATOM 1493 C C . ARG A 1 186 ? -15.287 1.468 21.138 1.00 65.50 186 ARG A C 1
ATOM 1495 O O . ARG A 1 186 ? -14.494 1.981 21.926 1.00 65.50 186 ARG A O 1
ATOM 1502 N N . SER A 1 187 ? -14.986 0.366 20.461 1.00 75.31 187 SER A N 1
ATOM 1503 C CA . SER A 1 187 ? -13.659 -0.238 20.470 1.00 75.31 187 SER A CA 1
ATOM 1504 C C . SER A 1 187 ? -13.291 -0.827 19.119 1.00 75.31 187 SER A C 1
ATOM 1506 O O . SER A 1 187 ? -14.146 -1.310 18.383 1.00 75.31 187 SER A O 1
ATOM 1508 N N . PHE A 1 188 ? -12.008 -0.816 18.798 1.00 85.88 188 PHE A N 1
ATOM 1509 C CA . PHE A 1 188 ? -11.482 -1.484 17.615 1.00 85.88 188 PHE A CA 1
ATOM 1510 C C . PHE A 1 188 ? -10.064 -1.968 17.886 1.00 85.88 188 PHE A C 1
ATOM 1512 O O . PHE A 1 188 ? -9.429 -1.538 18.849 1.00 85.88 188 PHE A O 1
ATOM 1519 N N . LYS A 1 189 ? -9.562 -2.852 17.034 1.00 90.00 189 LYS A N 1
ATOM 1520 C CA . LYS A 1 189 ? -8.192 -3.345 17.082 1.00 90.00 189 LYS A CA 1
ATOM 1521 C C . LYS A 1 189 ? -7.554 -3.349 15.701 1.00 90.00 189 LYS A C 1
ATOM 1523 O O . LYS A 1 189 ? -8.253 -3.385 14.692 1.00 90.00 189 LYS A O 1
ATOM 1528 N N . PHE A 1 190 ? -6.236 -3.316 15.664 1.00 91.31 190 PHE A N 1
ATOM 1529 C CA . PHE A 1 190 ? -5.445 -3.588 14.469 1.00 91.31 190 PHE A CA 1
ATOM 1530 C C . PHE A 1 190 ? -4.063 -4.077 14.887 1.00 91.31 190 PHE A C 1
ATOM 1532 O O . PHE A 1 190 ? -3.600 -3.764 15.985 1.00 91.31 190 PHE A O 1
ATOM 1539 N N . ASP A 1 191 ? -3.408 -4.818 14.010 1.00 90.69 191 ASP A N 1
ATOM 1540 C CA . ASP A 1 191 ? -2.065 -5.329 14.229 1.00 90.69 191 ASP A CA 1
ATOM 1541 C C . ASP A 1 191 ? -1.045 -4.401 13.570 1.00 90.69 191 ASP A C 1
ATOM 1543 O O . ASP A 1 191 ? -1.269 -3.876 12.477 1.00 90.69 191 ASP A O 1
ATOM 1547 N N . LEU A 1 192 ? 0.059 -4.158 14.273 1.00 91.31 192 LEU A N 1
ATOM 1548 C CA . LEU A 1 192 ? 1.163 -3.311 13.841 1.00 91.31 192 LEU A CA 1
ATOM 1549 C C . LEU A 1 192 ? 2.432 -4.154 13.719 1.00 91.31 192 LEU A C 1
ATOM 1551 O O . LEU A 1 192 ? 2.963 -4.628 14.725 1.00 91.31 192 LEU A O 1
ATOM 1555 N N . THR A 1 193 ? 2.952 -4.268 12.504 1.00 88.25 193 THR A N 1
ATOM 1556 C CA . THR A 1 193 ? 4.243 -4.895 12.205 1.00 88.25 193 THR A CA 1
ATOM 1557 C C . THR A 1 193 ? 5.232 -3.813 11.791 1.00 88.25 193 THR A C 1
ATOM 1559 O O . THR A 1 193 ? 4.867 -2.875 11.084 1.00 88.25 193 THR A O 1
ATOM 1562 N N . VAL A 1 194 ? 6.479 -3.905 12.249 1.00 87.00 194 VAL A N 1
ATOM 1563 C CA . VAL A 1 194 ? 7.519 -2.910 11.951 1.00 87.00 194 VAL A CA 1
ATOM 1564 C C . VAL A 1 194 ? 8.806 -3.605 11.537 1.00 87.00 194 VAL A C 1
ATOM 1566 O O . VAL A 1 194 ? 9.181 -4.613 12.132 1.00 87.00 194 VAL A O 1
ATOM 1569 N N . GLN A 1 195 ? 9.470 -3.063 10.524 1.00 83.06 195 GLN A N 1
ATOM 1570 C CA . GLN A 1 195 ? 10.705 -3.601 9.960 1.00 83.06 195 GLN A CA 1
ATOM 1571 C C . GLN A 1 195 ? 11.656 -2.447 9.635 1.00 83.06 195 GLN A C 1
ATOM 1573 O O . GLN A 1 195 ? 11.226 -1.420 9.108 1.00 83.06 195 GLN A O 1
ATOM 1578 N N . GLU A 1 196 ? 12.935 -2.590 9.978 1.00 83.12 196 GLU A N 1
ATOM 1579 C CA . GLU A 1 196 ? 13.974 -1.642 9.563 1.00 83.12 196 GLU A CA 1
ATOM 1580 C C . GLU A 1 196 ? 14.559 -2.101 8.228 1.00 83.12 196 GLU A C 1
ATOM 1582 O O . GLU A 1 196 ? 14.797 -3.291 8.022 1.00 83.12 196 GLU A O 1
ATOM 1587 N N . PHE A 1 197 ? 14.781 -1.150 7.331 1.00 81.62 197 PHE A N 1
ATOM 1588 C CA . PHE A 1 197 ? 15.394 -1.363 6.031 1.00 81.62 197 PHE A CA 1
ATOM 1589 C C . PHE A 1 197 ? 16.693 -0.557 5.897 1.00 81.62 197 PHE A C 1
ATOM 1591 O O . PHE A 1 197 ? 16.785 0.503 6.521 1.00 81.62 197 PHE A O 1
ATOM 1598 N N . PRO A 1 198 ? 17.673 -1.014 5.086 1.00 77.19 198 PRO A N 1
ATOM 1599 C CA . PRO A 1 198 ? 17.671 -2.276 4.338 1.00 77.19 198 PRO A CA 1
ATOM 1600 C C . PRO A 1 198 ? 17.667 -3.495 5.270 1.00 77.19 198 PRO A C 1
ATOM 1602 O O . PRO A 1 198 ? 18.182 -3.441 6.383 1.00 77.19 198 PRO A O 1
ATOM 1605 N N . TYR A 1 199 ? 17.012 -4.562 4.822 1.00 71.25 199 TYR A N 1
ATOM 1606 C CA . TYR A 1 199 ? 16.673 -5.721 5.644 1.00 71.25 199 TYR A CA 1
ATOM 1607 C C . TYR A 1 199 ? 17.934 -6.493 6.101 1.00 71.25 199 TYR A C 1
ATOM 1609 O O . TYR A 1 199 ? 18.782 -6.812 5.267 1.00 71.25 199 TYR A O 1
ATOM 1617 N N . ASP A 1 200 ? 18.054 -6.811 7.400 1.00 63.91 200 ASP A N 1
ATOM 1618 C CA . ASP A 1 200 ? 19.079 -7.730 7.940 1.00 63.91 200 ASP A CA 1
ATOM 1619 C C . ASP A 1 200 ? 18.400 -9.011 8.459 1.00 63.91 200 ASP A C 1
ATOM 1621 O O . ASP A 1 200 ? 17.650 -8.987 9.437 1.00 63.91 200 ASP A O 1
ATOM 1625 N N . ASP A 1 201 ? 18.667 -10.141 7.793 1.00 56.25 201 ASP A N 1
ATOM 1626 C CA . ASP A 1 201 ? 18.095 -11.466 8.082 1.00 56.25 201 ASP A CA 1
ATOM 1627 C C . ASP A 1 201 ? 18.393 -11.992 9.500 1.00 56.25 201 ASP A C 1
ATOM 1629 O O . ASP A 1 201 ? 17.745 -12.939 9.953 1.00 56.25 201 ASP A O 1
ATOM 1633 N N . ARG A 1 202 ? 19.376 -11.424 10.209 1.00 53.44 202 ARG A N 1
ATOM 1634 C CA . ARG A 1 202 ? 19.950 -12.038 11.418 1.00 53.44 202 ARG A CA 1
ATOM 1635 C C . ARG A 1 202 ? 19.220 -11.743 12.736 1.00 53.44 202 ARG A C 1
ATOM 1637 O O . ARG A 1 202 ? 19.502 -12.443 13.702 1.00 53.44 202 ARG A O 1
ATOM 1644 N N . ASP A 1 203 ? 18.264 -10.804 12.785 1.00 50.25 203 ASP A N 1
ATOM 1645 C CA . ASP A 1 203 ? 17.883 -10.149 14.060 1.00 50.25 203 ASP A CA 1
ATOM 1646 C C . ASP A 1 203 ? 16.376 -10.027 14.399 1.00 50.25 203 ASP A C 1
ATOM 1648 O O . ASP A 1 203 ? 16.019 -9.373 15.385 1.00 50.25 203 ASP A O 1
ATOM 1652 N N . GLU A 1 204 ? 15.445 -10.651 13.663 1.00 55.97 204 GLU A N 1
ATOM 1653 C CA . GLU A 1 204 ? 13.996 -10.400 13.869 1.00 55.97 204 GLU A CA 1
ATOM 1654 C C . GLU A 1 204 ? 13.492 -10.656 15.311 1.00 55.97 204 GLU A C 1
ATOM 1656 O O . GLU A 1 204 ? 12.666 -9.895 15.826 1.00 55.97 204 GLU A O 1
ATOM 1661 N N . GLY A 1 205 ? 14.002 -11.688 15.998 1.00 53.22 205 GLY A N 1
ATOM 1662 C CA . GLY A 1 205 ? 13.592 -12.037 17.368 1.00 53.22 205 GLY A CA 1
ATOM 1663 C C . GLY A 1 205 ? 14.149 -11.115 18.462 1.00 53.22 205 GLY A C 1
ATOM 1664 O O . GLY A 1 205 ? 13.451 -10.797 19.432 1.00 53.22 205 GLY A O 1
ATOM 1665 N N . GLU A 1 206 ? 15.388 -10.642 18.313 1.00 50.41 206 GLU A N 1
ATOM 1666 C CA . GLU A 1 206 ? 15.994 -9.683 19.248 1.00 50.41 206 GLU A CA 1
ATOM 1667 C C . GLU A 1 206 ? 15.435 -8.268 19.033 1.00 50.41 206 GLU A C 1
ATOM 1669 O O . GLU A 1 206 ? 15.177 -7.539 19.999 1.00 50.41 206 GLU A O 1
ATOM 1674 N N . SER A 1 207 ? 15.122 -7.917 17.781 1.00 62.69 207 SER A N 1
ATOM 1675 C CA . SER A 1 207 ? 14.541 -6.628 17.396 1.00 62.69 207 SER A CA 1
ATOM 1676 C C . SER A 1 207 ? 13.165 -6.377 18.031 1.00 62.69 207 SER A C 1
ATOM 1678 O O . SER A 1 207 ? 12.918 -5.301 18.588 1.00 62.69 207 SER A O 1
ATOM 1680 N N . PHE A 1 208 ? 12.274 -7.376 18.072 1.00 71.50 208 PHE A N 1
ATOM 1681 C CA . PHE A 1 208 ? 10.946 -7.181 18.670 1.00 71.50 208 PHE A CA 1
ATOM 1682 C C . PHE A 1 208 ? 10.977 -7.053 20.199 1.00 71.50 208 PHE A C 1
ATOM 1684 O O . PHE A 1 208 ? 10.281 -6.215 20.783 1.00 71.50 208 PHE A O 1
ATOM 1691 N N . ASN A 1 209 ? 11.829 -7.829 20.873 1.00 74.19 209 ASN A N 1
ATOM 1692 C CA . ASN A 1 209 ? 12.040 -7.667 22.313 1.00 74.19 209 ASN A CA 1
ATOM 1693 C C . ASN A 1 209 ? 12.613 -6.282 22.648 1.00 74.19 209 ASN A C 1
ATOM 1695 O O . ASN A 1 209 ? 12.218 -5.684 23.654 1.00 74.19 209 ASN A O 1
ATOM 1699 N N . ASN A 1 210 ? 13.462 -5.737 21.774 1.00 77.31 210 ASN A N 1
ATOM 1700 C CA . ASN A 1 210 ? 13.963 -4.369 21.869 1.00 77.31 210 ASN A CA 1
ATOM 1701 C C . ASN A 1 210 ? 12.844 -3.321 21.686 1.00 77.31 210 ASN A C 1
ATOM 1703 O O . ASN A 1 210 ? 12.789 -2.329 22.410 1.00 77.31 210 ASN A O 1
ATOM 1707 N N . ILE A 1 211 ? 11.881 -3.546 20.787 1.00 81.00 211 ILE A N 1
ATOM 1708 C CA . ILE A 1 211 ? 10.706 -2.664 20.647 1.00 81.00 211 ILE A CA 1
ATOM 1709 C C . ILE A 1 211 ? 9.864 -2.662 21.929 1.00 81.00 211 ILE A C 1
ATOM 1711 O O . ILE A 1 211 ? 9.483 -1.595 22.419 1.00 81.00 211 ILE A O 1
ATOM 1715 N N . ILE A 1 212 ? 9.609 -3.833 22.521 1.00 82.69 212 ILE A N 1
ATOM 1716 C CA . ILE A 1 212 ? 8.855 -3.932 23.780 1.00 82.69 212 ILE A CA 1
ATOM 1717 C C . ILE A 1 212 ? 9.613 -3.269 24.937 1.00 82.69 212 ILE A C 1
ATOM 1719 O O . ILE A 1 212 ? 9.002 -2.551 25.728 1.00 82.69 212 ILE A O 1
ATOM 1723 N N . SER A 1 213 ? 10.930 -3.466 25.049 1.00 83.94 213 SER A N 1
ATOM 1724 C CA . SER A 1 213 ? 11.729 -2.826 26.103 1.00 83.94 213 SER A CA 1
ATOM 1725 C C . SER A 1 213 ? 11.714 -1.298 25.964 1.00 83.94 213 SER A C 1
ATO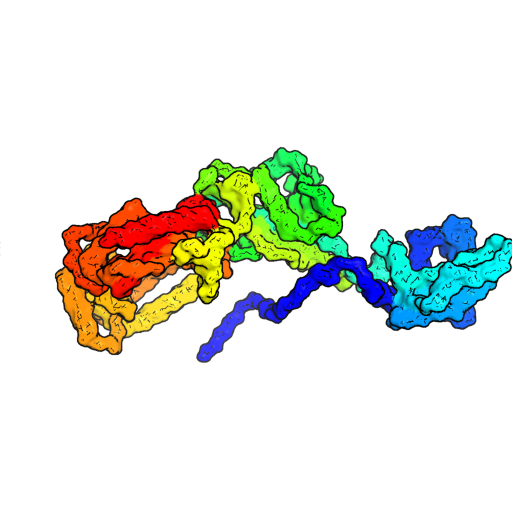M 1727 O O . SER A 1 213 ? 11.502 -0.581 26.948 1.00 83.94 213 SER A O 1
ATOM 1729 N N . LYS A 1 214 ? 11.809 -0.785 24.730 1.00 87.06 214 LYS A N 1
ATOM 1730 C CA . LYS A 1 214 ? 11.653 0.642 24.425 1.00 87.06 214 LYS A CA 1
ATOM 1731 C C . LYS A 1 214 ? 10.249 1.149 24.755 1.00 87.06 214 LYS A C 1
ATOM 1733 O O . LYS A 1 214 ? 10.148 2.237 25.321 1.00 87.06 214 LYS A O 1
ATOM 1738 N N . LEU A 1 215 ? 9.187 0.383 24.485 1.00 86.75 215 LEU A N 1
ATOM 1739 C CA . LEU A 1 215 ? 7.813 0.719 24.893 1.00 86.75 215 LEU A CA 1
ATOM 1740 C C . LEU A 1 215 ? 7.690 0.824 26.417 1.00 86.75 215 LEU A C 1
ATOM 1742 O O . LEU A 1 215 ? 7.211 1.844 26.911 1.00 86.75 215 LEU A O 1
ATOM 1746 N N . LYS A 1 216 ? 8.195 -0.168 27.164 1.00 86.31 216 LYS A N 1
ATOM 1747 C CA . LYS A 1 216 ? 8.205 -0.167 28.639 1.00 86.31 216 LYS A CA 1
ATOM 1748 C C . LYS A 1 216 ? 8.931 1.044 29.226 1.00 86.31 216 LYS A C 1
ATOM 1750 O O . LYS A 1 216 ? 8.542 1.541 30.277 1.00 86.31 216 LYS A O 1
ATOM 1755 N N . SER A 1 217 ? 9.969 1.540 28.549 1.00 88.31 217 SER A N 1
ATOM 1756 C CA . SER A 1 217 ? 10.738 2.702 29.014 1.00 88.31 217 SER A CA 1
ATOM 1757 C C . SER A 1 217 ? 9.963 4.030 28.967 1.00 88.31 217 SER A C 1
ATOM 1759 O O . SER A 1 217 ? 10.405 5.030 29.541 1.00 88.31 217 SER A O 1
ATOM 1761 N N . LYS A 1 218 ? 8.816 4.092 28.274 1.00 90.81 218 LYS A N 1
ATOM 1762 C CA . LYS A 1 218 ? 8.075 5.344 28.086 1.00 90.81 218 LYS A CA 1
ATOM 1763 C C . LYS A 1 218 ? 7.109 5.624 29.226 1.00 90.81 218 LYS A C 1
ATOM 1765 O O . LYS A 1 218 ? 6.261 4.811 29.561 1.00 90.81 218 LYS A O 1
ATOM 1770 N N . LYS A 1 219 ? 7.130 6.868 29.719 1.00 89.06 219 LYS A N 1
ATOM 1771 C CA . LYS A 1 219 ? 6.239 7.353 30.795 1.00 89.06 219 LYS A CA 1
ATOM 1772 C C . LYS A 1 219 ? 4.742 7.240 30.479 1.00 89.06 219 LYS A C 1
ATOM 1774 O O . LYS A 1 219 ? 3.932 7.217 31.398 1.00 89.06 219 LYS A O 1
ATOM 1779 N N . TRP A 1 220 ? 4.366 7.231 29.199 1.00 88.94 220 TRP A N 1
ATOM 1780 C CA . TRP A 1 220 ? 2.972 7.097 28.768 1.00 88.94 220 TRP A CA 1
ATOM 1781 C C . TRP A 1 220 ? 2.520 5.639 28.633 1.00 88.94 220 TRP A C 1
ATOM 1783 O O . TRP A 1 220 ? 1.350 5.410 28.338 1.00 88.94 220 TRP A O 1
ATOM 1793 N N . VAL A 1 221 ? 3.409 4.669 28.862 1.00 90.25 221 VAL A N 1
ATOM 1794 C CA . VAL A 1 221 ? 3.104 3.239 28.867 1.00 90.25 221 VAL A CA 1
ATOM 1795 C C . VAL A 1 221 ? 3.144 2.728 30.302 1.00 90.25 221 VAL A C 1
ATOM 1797 O O . VAL A 1 221 ? 4.072 3.014 31.053 1.00 90.25 221 VAL A O 1
ATOM 1800 N N . LYS A 1 222 ? 2.136 1.948 30.687 1.00 88.62 222 LYS A N 1
ATOM 1801 C CA . LYS A 1 222 ? 2.110 1.217 31.952 1.00 88.62 222 LYS A CA 1
ATOM 1802 C C . LYS A 1 222 ? 1.831 -0.252 31.675 1.00 88.62 222 LYS A C 1
ATOM 1804 O O . LYS A 1 222 ? 0.860 -0.574 30.999 1.00 88.62 222 LYS A O 1
ATOM 1809 N N . GLU A 1 223 ? 2.660 -1.136 32.210 1.00 85.75 223 GLU A N 1
ATOM 1810 C CA . GLU A 1 223 ? 2.397 -2.575 32.187 1.00 85.75 223 GLU A CA 1
ATOM 1811 C C . GLU A 1 223 ? 1.171 -2.881 33.063 1.00 85.75 223 GLU A C 1
ATOM 1813 O O . GLU A 1 223 ? 1.076 -2.412 34.201 1.00 85.75 223 GLU A O 1
ATOM 1818 N N . VAL A 1 224 ? 0.188 -3.573 32.484 1.00 85.06 224 VAL A N 1
ATOM 1819 C CA . VAL A 1 224 ? -1.057 -3.983 33.157 1.00 85.06 224 VAL A CA 1
ATOM 1820 C C . VAL A 1 224 ? -0.988 -5.458 33.521 1.00 85.06 224 VAL A C 1
ATOM 1822 O O . VAL A 1 224 ? -1.397 -5.830 34.615 1.00 85.06 224 VAL A O 1
ATOM 1825 N N . GLU A 1 225 ? -0.441 -6.264 32.615 1.00 79.38 225 GLU A N 1
ATOM 1826 C CA . GLU A 1 225 ? -0.187 -7.687 32.800 1.00 79.38 225 GLU A CA 1
ATOM 1827 C C . GLU A 1 225 ? 1.266 -7.967 32.421 1.00 79.38 225 GLU A C 1
ATOM 1829 O O . GLU A 1 225 ? 1.720 -7.560 31.346 1.00 79.38 225 GLU A O 1
ATOM 1834 N N . GLU A 1 226 ? 1.998 -8.617 33.324 1.00 75.06 226 GLU A N 1
ATOM 1835 C CA . GLU A 1 226 ? 3.437 -8.823 33.200 1.00 75.06 226 GLU A CA 1
ATOM 1836 C C . GLU A 1 226 ? 3.784 -9.583 31.913 1.00 75.06 226 GLU A C 1
ATOM 1838 O O . GLU A 1 226 ? 3.325 -10.693 31.666 1.00 75.06 226 GLU A O 1
ATOM 1843 N N . GLY A 1 227 ? 4.581 -8.949 31.056 1.00 67.88 227 GLY A N 1
ATOM 1844 C CA . GLY A 1 227 ? 5.055 -9.504 29.792 1.00 67.88 227 GLY A CA 1
ATOM 1845 C C . GLY A 1 227 ? 4.025 -9.558 28.660 1.00 67.88 227 GLY A C 1
ATOM 1846 O O . GLY A 1 227 ? 4.414 -9.904 27.543 1.00 67.88 227 GLY A O 1
ATOM 1847 N N . LEU A 1 228 ? 2.755 -9.212 28.906 1.00 72.38 228 LEU A N 1
ATOM 1848 C CA . LEU A 1 228 ? 1.646 -9.528 27.995 1.00 72.38 228 LEU A CA 1
ATOM 1849 C C . LEU A 1 228 ? 0.837 -8.310 27.542 1.00 72.38 228 LEU A C 1
ATOM 1851 O O . LEU A 1 228 ? 0.603 -8.162 26.339 1.00 72.38 228 LEU A O 1
ATOM 1855 N N . VAL A 1 229 ? 0.430 -7.429 28.465 1.00 82.88 229 VAL A N 1
ATOM 1856 C CA . VAL A 1 229 ? -0.486 -6.315 28.161 1.00 82.88 229 VAL A CA 1
ATOM 1857 C C . VAL A 1 229 ? 0.043 -4.992 28.699 1.00 82.88 229 VAL A C 1
ATOM 1859 O O . VAL A 1 229 ? 0.288 -4.825 29.897 1.00 82.88 229 VAL A O 1
ATOM 1862 N N . TYR A 1 230 ? 0.123 -3.999 27.815 1.00 87.25 230 TYR A N 1
ATOM 1863 C CA . TYR A 1 230 ? 0.569 -2.645 28.134 1.00 87.25 230 TYR A CA 1
ATOM 1864 C C . TYR A 1 230 ? -0.539 -1.639 27.854 1.00 87.25 230 TYR A C 1
ATOM 1866 O O . TYR A 1 230 ? -1.174 -1.684 26.809 1.00 87.25 230 TYR A O 1
ATOM 1874 N N . ARG A 1 231 ? -0.762 -0.689 28.756 1.00 88.69 231 ARG A N 1
ATOM 1875 C CA . ARG A 1 231 ? -1.710 0.415 28.582 1.00 88.69 231 ARG A CA 1
ATOM 1876 C C . ARG A 1 231 ? -0.964 1.684 28.202 1.00 88.69 231 ARG A C 1
ATOM 1878 O O . ARG A 1 231 ? -0.104 2.140 28.951 1.00 88.69 231 ARG A O 1
ATOM 1885 N N . GLY A 1 232 ? -1.326 2.270 27.069 1.00 87.25 232 GLY A N 1
ATOM 1886 C CA . GLY A 1 232 ? -0.823 3.547 26.587 1.00 87.25 232 GLY A CA 1
ATOM 1887 C C . GLY A 1 232 ? -1.787 4.698 26.851 1.00 87.25 232 GLY A C 1
ATOM 1888 O O . GLY A 1 232 ? -2.972 4.621 26.524 1.00 87.25 232 GLY A O 1
ATOM 1889 N N . ASN A 1 233 ? -1.270 5.803 27.383 1.00 83.19 233 ASN A N 1
ATOM 1890 C CA . ASN A 1 233 ? -2.008 7.053 27.529 1.00 83.19 233 ASN A CA 1
ATOM 1891 C C . ASN A 1 233 ? -1.670 8.012 26.375 1.00 83.19 233 ASN A C 1
ATOM 1893 O O . ASN A 1 233 ? -0.708 8.776 26.445 1.00 83.19 233 ASN A O 1
ATOM 1897 N N . PHE A 1 234 ? -2.446 7.930 25.292 1.00 83.06 234 PHE A N 1
ATOM 1898 C CA . PHE A 1 234 ? -2.261 8.748 24.084 1.00 83.06 234 PHE A CA 1
ATOM 1899 C C . PHE A 1 234 ? -3.070 10.040 24.134 1.00 83.06 234 PHE A C 1
ATOM 1901 O O . PHE A 1 234 ? -2.601 11.090 23.705 1.00 83.06 234 PHE A O 1
ATOM 1908 N N . SER A 1 235 ? -4.300 9.952 24.639 1.00 81.19 235 SER A N 1
ATOM 1909 C CA . SER A 1 235 ? -5.283 11.024 24.596 1.00 81.19 235 SER A CA 1
ATOM 1910 C C . SER A 1 235 ? -6.294 10.861 25.726 1.00 81.19 235 SER A C 1
ATOM 1912 O O . SER A 1 235 ? -6.560 9.756 26.191 1.00 81.19 235 SER A O 1
ATOM 1914 N N . SER A 1 236 ? -6.935 11.957 26.133 1.00 80.31 236 SER A N 1
ATOM 1915 C CA . SER A 1 236 ? -8.100 11.895 27.023 1.00 80.31 236 SER A CA 1
ATOM 1916 C C . SER A 1 236 ? -9.330 11.273 26.347 1.00 80.31 236 SER A C 1
ATOM 1918 O O . SER A 1 236 ? -10.264 10.866 27.035 1.00 80.31 236 SER A O 1
ATOM 1920 N N . ARG A 1 237 ? -9.340 11.185 25.007 1.00 79.62 237 ARG A N 1
ATOM 1921 C CA . ARG A 1 237 ? -10.494 10.733 24.211 1.00 79.62 237 ARG A CA 1
ATOM 1922 C C . ARG A 1 237 ? -10.559 9.225 24.005 1.00 79.62 237 ARG A C 1
ATOM 1924 O O . ARG A 1 237 ? -11.641 8.707 23.750 1.00 79.62 237 ARG A O 1
ATOM 1931 N N . TYR A 1 238 ? -9.432 8.528 24.091 1.00 84.94 238 TYR A N 1
ATOM 1932 C CA . TYR A 1 238 ? -9.364 7.089 23.869 1.00 84.94 238 TYR A CA 1
ATOM 1933 C C . TYR A 1 238 ? -8.239 6.459 24.687 1.00 84.94 238 TYR A C 1
ATOM 1935 O O . TYR A 1 238 ? -7.247 7.095 25.033 1.00 84.94 238 TYR A O 1
ATOM 1943 N N . GLU A 1 239 ? -8.423 5.193 25.021 1.00 86.75 239 GLU A N 1
ATOM 1944 C CA . GLU A 1 239 ? -7.443 4.335 25.665 1.00 86.75 239 GLU A CA 1
ATOM 1945 C C . GLU A 1 239 ? -6.825 3.396 24.646 1.00 86.75 239 GLU A C 1
ATOM 1947 O O . GLU A 1 239 ? -7.540 2.909 23.776 1.00 86.75 239 GLU A O 1
ATOM 1952 N N . VAL A 1 240 ? -5.533 3.112 24.784 1.00 92.06 240 VAL A N 1
ATOM 1953 C CA . VAL A 1 240 ? -4.835 2.164 23.917 1.00 92.06 240 VAL A CA 1
ATOM 1954 C C . VAL A 1 240 ? -4.247 1.052 24.771 1.00 92.06 240 VAL A C 1
ATOM 1956 O O . VAL A 1 240 ? -3.595 1.327 25.780 1.00 92.06 240 VAL A O 1
ATOM 1959 N N . HIS A 1 241 ? -4.457 -0.193 24.368 1.00 90.69 241 HIS A N 1
ATOM 1960 C CA . HIS A 1 241 ? -3.791 -1.361 24.921 1.00 90.69 241 HIS A CA 1
ATOM 1961 C C . HIS A 1 241 ? -2.934 -2.015 23.839 1.00 90.69 241 HIS A C 1
ATOM 1963 O O . HIS A 1 241 ? -3.364 -2.141 22.698 1.00 90.69 241 HIS A O 1
ATOM 1969 N N . PHE A 1 242 ? -1.734 -2.438 24.210 1.00 90.06 242 PHE A N 1
ATOM 1970 C CA . PHE A 1 242 ? -0.816 -3.184 23.362 1.00 90.06 242 PHE A CA 1
ATOM 1971 C C . PHE A 1 242 ? -0.715 -4.605 23.876 1.00 90.06 242 PHE A C 1
ATOM 1973 O O . PHE A 1 242 ? -0.521 -4.808 25.078 1.00 90.06 242 PHE A O 1
ATOM 1980 N N . LYS A 1 243 ? -0.788 -5.564 22.961 1.00 88.19 243 LYS A N 1
ATOM 1981 C CA . LYS A 1 243 ? -0.543 -6.976 23.232 1.00 88.19 243 LYS A CA 1
ATOM 1982 C C . LYS A 1 243 ? 0.525 -7.491 22.284 1.00 88.19 243 LYS A C 1
ATOM 1984 O O . LYS A 1 243 ? 0.577 -7.090 21.122 1.00 88.19 243 LYS A O 1
ATOM 1989 N N . ARG A 1 244 ? 1.389 -8.367 22.792 1.00 85.00 244 ARG A N 1
ATOM 1990 C CA . ARG A 1 244 ? 2.331 -9.105 21.944 1.00 85.00 244 ARG A CA 1
ATOM 1991 C C . ARG A 1 244 ? 1.548 -10.078 21.068 1.00 85.00 244 ARG A C 1
ATOM 1993 O O . ARG A 1 244 ? 0.694 -10.79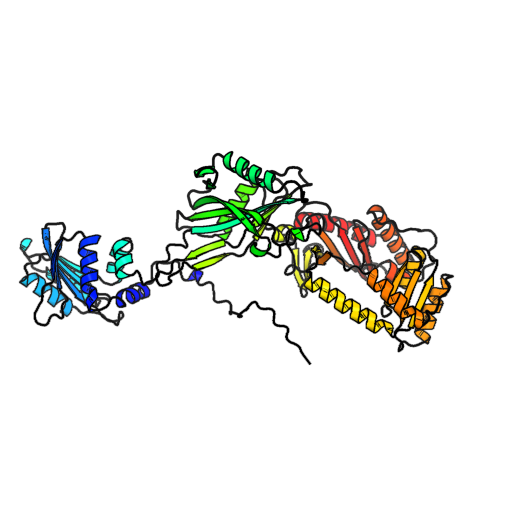6 21.582 1.00 85.00 244 ARG A O 1
ATOM 2000 N N . TRP A 1 245 ? 1.855 -10.101 19.778 1.00 85.06 245 TRP A N 1
ATOM 2001 C CA . TRP A 1 245 ? 1.194 -10.958 18.805 1.00 85.06 245 TRP A CA 1
ATOM 2002 C C . TRP A 1 245 ? 2.141 -11.336 17.659 1.00 85.06 245 TRP A C 1
ATOM 2004 O O . TRP A 1 245 ? 3.320 -10.968 17.657 1.00 85.06 245 TRP A O 1
ATOM 2014 N N . PHE A 1 246 ? 1.632 -12.088 16.689 1.00 80.25 246 PHE A N 1
ATOM 2015 C CA . PHE A 1 246 ? 2.322 -12.417 15.448 1.00 80.25 246 PHE A CA 1
ATOM 2016 C C . PHE A 1 246 ? 1.345 -12.361 14.269 1.00 80.25 246 PHE A C 1
ATOM 2018 O O . PHE A 1 246 ? 0.182 -12.735 14.403 1.00 80.25 246 PHE A O 1
ATOM 2025 N N . GLN A 1 247 ? 1.824 -11.916 13.111 1.00 73.75 247 GLN A N 1
ATOM 2026 C CA . GLN A 1 247 ? 1.074 -11.872 11.860 1.00 73.75 247 GLN A CA 1
ATOM 2027 C C . GLN A 1 247 ? 1.787 -12.719 10.812 1.00 73.75 247 GLN A C 1
ATOM 2029 O O . GLN A 1 247 ? 2.996 -12.603 10.638 1.00 73.75 247 GLN A O 1
ATOM 2034 N N . PHE A 1 248 ? 1.052 -13.532 10.062 1.00 72.00 248 PHE A N 1
ATOM 2035 C CA . PHE A 1 248 ? 1.603 -14.143 8.854 1.00 72.00 248 PHE A CA 1
ATOM 2036 C C . PHE A 1 248 ? 1.602 -13.132 7.708 1.00 72.00 248 PHE A C 1
ATOM 2038 O O . PHE A 1 248 ? 0.681 -12.321 7.611 1.00 72.00 248 PHE A O 1
ATOM 2045 N N . THR A 1 249 ? 2.590 -13.210 6.816 1.00 66.31 249 THR A N 1
ATOM 2046 C CA . THR A 1 249 ? 2.701 -12.326 5.640 1.00 66.31 249 THR A CA 1
ATOM 2047 C C . THR A 1 249 ? 1.428 -12.312 4.785 1.00 66.31 249 THR A C 1
ATOM 2049 O O . THR A 1 249 ? 0.935 -11.239 4.447 1.00 66.31 249 THR A O 1
ATOM 2052 N N . GLY A 1 250 ? 0.806 -13.473 4.550 1.00 64.31 250 GLY A N 1
ATOM 2053 C CA . GLY A 1 250 ? -0.491 -13.573 3.859 1.00 64.31 250 GLY A CA 1
ATOM 2054 C C . GLY A 1 250 ? -1.693 -13.005 4.635 1.00 64.31 250 GLY A C 1
ATOM 2055 O O . GLY A 1 250 ? -2.756 -12.801 4.060 1.00 64.31 250 GLY A O 1
ATOM 2056 N N . GLY A 1 251 ? -1.540 -12.733 5.934 1.00 66.50 251 GLY A N 1
ATOM 2057 C CA . GLY A 1 251 ? -2.559 -12.136 6.802 1.00 66.50 251 GLY A CA 1
ATOM 2058 C C . GLY A 1 251 ? -2.406 -10.626 7.008 1.00 66.50 251 GLY A C 1
ATOM 2059 O O . GLY A 1 251 ? -3.141 -10.056 7.811 1.00 66.50 251 GLY A O 1
ATOM 2060 N N . LEU A 1 252 ? -1.454 -9.964 6.338 1.00 69.75 252 LEU A N 1
ATOM 2061 C CA . LEU A 1 252 ? -1.267 -8.508 6.434 1.00 69.75 252 LEU A CA 1
ATOM 2062 C C . LEU A 1 252 ? -2.304 -7.709 5.622 1.00 69.75 252 LEU A C 1
ATOM 2064 O O . LEU A 1 252 ? -2.352 -6.485 5.740 1.00 69.75 252 LEU A O 1
ATOM 2068 N N . ASP A 1 253 ? -3.134 -8.387 4.818 1.00 74.25 253 ASP A N 1
ATOM 2069 C CA . ASP A 1 253 ? -4.124 -7.770 3.925 1.00 74.25 253 ASP A CA 1
ATOM 2070 C C . ASP A 1 253 ? -3.506 -6.732 2.958 1.00 74.25 253 ASP A C 1
ATOM 2072 O O . ASP A 1 253 ? -4.169 -5.779 2.553 1.00 74.25 253 ASP A O 1
ATOM 2076 N N . ILE A 1 254 ? -2.228 -6.883 2.612 1.00 79.75 254 ILE A N 1
ATOM 2077 C CA . ILE A 1 254 ? -1.495 -6.085 1.617 1.00 79.75 254 ILE A CA 1
ATOM 2078 C C . ILE A 1 254 ? -0.727 -7.034 0.698 1.00 79.75 254 ILE A C 1
ATOM 2080 O O . ILE A 1 254 ? -0.424 -8.161 1.095 1.00 79.75 254 ILE A O 1
ATOM 2084 N N . ASN A 1 255 ? -0.374 -6.572 -0.501 1.00 77.81 255 ASN A N 1
ATOM 2085 C CA . ASN A 1 255 ? 0.528 -7.302 -1.387 1.00 77.81 255 ASN A CA 1
ATOM 2086 C C . ASN A 1 255 ? 1.965 -7.231 -0.839 1.00 77.81 255 ASN A C 1
ATOM 2088 O O . ASN A 1 255 ? 2.756 -6.386 -1.250 1.00 77.81 255 ASN A O 1
ATOM 2092 N N . PHE A 1 256 ? 2.262 -8.035 0.183 1.00 77.75 256 PHE A N 1
ATOM 2093 C CA . PHE A 1 256 ? 3.556 -8.023 0.856 1.00 77.75 256 PHE A CA 1
ATOM 2094 C C . PHE A 1 256 ? 4.541 -8.959 0.157 1.00 77.75 256 PHE A C 1
ATOM 2096 O O . PHE A 1 256 ? 4.363 -10.179 0.193 1.00 77.75 256 PHE A O 1
ATOM 2103 N N . ILE A 1 257 ? 5.612 -8.403 -0.411 1.00 73.81 257 ILE A N 1
ATOM 2104 C CA . ILE A 1 257 ? 6.687 -9.180 -1.022 1.00 73.81 257 ILE A CA 1
ATOM 2105 C C . ILE A 1 257 ? 8.031 -8.775 -0.403 1.00 73.81 257 ILE A C 1
ATOM 2107 O O . ILE A 1 257 ? 8.544 -7.691 -0.685 1.00 73.81 257 ILE A O 1
ATOM 2111 N N . PRO A 1 258 ? 8.633 -9.634 0.436 1.00 64.50 258 PRO A N 1
ATOM 2112 C CA . PRO A 1 258 ? 9.888 -9.314 1.093 1.00 64.50 258 PRO A CA 1
ATOM 2113 C C . PRO A 1 258 ? 11.047 -9.281 0.081 1.00 64.50 258 PRO A C 1
ATOM 2115 O O . PRO A 1 258 ? 11.122 -10.136 -0.815 1.00 64.50 258 PRO A O 1
ATOM 2118 N N . PRO A 1 259 ? 11.979 -8.324 0.217 1.00 57.00 259 PRO A N 1
ATOM 2119 C CA . PRO A 1 259 ? 13.170 -8.270 -0.622 1.00 57.00 259 PRO A CA 1
ATOM 2120 C C . PRO A 1 259 ? 14.149 -9.407 -0.288 1.00 57.00 259 PRO A C 1
ATOM 2122 O O . PRO A 1 259 ? 14.212 -9.874 0.843 1.00 57.00 259 PRO A O 1
ATOM 2125 N N . GLY A 1 260 ? 14.930 -9.854 -1.282 1.00 56.91 260 GLY A N 1
ATOM 2126 C CA . GLY A 1 260 ? 16.044 -10.798 -1.069 1.00 56.91 260 GLY A CA 1
ATOM 2127 C C . GLY A 1 260 ? 15.842 -12.244 -1.544 1.00 56.91 260 GLY A C 1
ATOM 2128 O O . GLY A 1 260 ? 16.669 -13.094 -1.242 1.00 56.91 260 GLY A O 1
ATOM 2129 N N . ASN A 1 261 ? 14.790 -12.550 -2.315 1.00 50.28 261 ASN A N 1
ATOM 2130 C CA . ASN A 1 261 ? 14.549 -13.886 -2.901 1.00 50.28 261 ASN A CA 1
ATOM 2131 C C . ASN A 1 261 ? 14.414 -15.052 -1.901 1.00 50.28 261 ASN A C 1
ATOM 2133 O O . ASN A 1 261 ? 14.423 -16.209 -2.320 1.00 50.28 261 ASN A O 1
ATOM 2137 N N . ASN A 1 262 ? 14.209 -14.783 -0.611 1.00 55.03 262 ASN A N 1
ATOM 2138 C CA . ASN A 1 262 ? 13.978 -15.842 0.360 1.00 55.03 262 ASN A CA 1
ATOM 2139 C C . ASN A 1 262 ? 12.521 -16.341 0.278 1.00 55.03 262 ASN A C 1
ATOM 2141 O O . ASN A 1 262 ? 11.592 -15.657 0.706 1.00 55.03 262 ASN A O 1
ATOM 2145 N N . LEU A 1 263 ? 12.306 -17.519 -0.316 1.00 53.69 263 LEU A N 1
ATOM 2146 C CA . LEU A 1 263 ? 10.983 -18.156 -0.395 1.00 53.69 263 LEU A CA 1
ATOM 2147 C C . LEU A 1 263 ? 10.474 -18.620 0.981 1.00 53.69 263 LEU A C 1
ATOM 2149 O O . LEU A 1 263 ? 9.261 -18.708 1.165 1.00 53.69 263 LEU A O 1
ATOM 2153 N N . ASP A 1 264 ? 11.364 -18.808 1.964 1.00 55.28 264 ASP A N 1
ATOM 2154 C CA . ASP A 1 264 ? 11.008 -19.190 3.342 1.00 55.28 264 ASP A CA 1
ATOM 2155 C C . ASP A 1 264 ? 10.270 -18.067 4.091 1.00 55.28 264 ASP A C 1
ATOM 2157 O O . ASP A 1 264 ? 9.758 -18.252 5.195 1.00 55.28 264 ASP A O 1
ATOM 2161 N N . PHE A 1 265 ? 10.205 -16.877 3.494 1.00 56.59 265 PHE A N 1
ATOM 2162 C CA . PHE A 1 265 ? 9.486 -15.732 4.035 1.00 56.59 265 PHE A CA 1
ATOM 2163 C C . PHE A 1 265 ? 7.970 -15.793 3.783 1.00 56.59 265 PHE A C 1
ATOM 2165 O O . PHE A 1 265 ? 7.181 -15.113 4.452 1.00 56.59 265 PHE A O 1
ATOM 2172 N N . ILE A 1 266 ? 7.538 -16.624 2.830 1.00 54.12 266 ILE A N 1
ATOM 2173 C CA . ILE A 1 266 ? 6.123 -16.895 2.578 1.00 54.12 266 ILE A CA 1
ATOM 2174 C C . ILE A 1 266 ? 5.609 -17.732 3.755 1.00 54.12 266 ILE A C 1
ATOM 2176 O O . ILE A 1 266 ? 6.088 -18.835 3.996 1.00 54.12 266 ILE A O 1
ATOM 2180 N N . ASN A 1 267 ? 4.638 -17.201 4.504 1.00 58.25 267 ASN A N 1
ATOM 2181 C CA . ASN A 1 267 ? 4.128 -17.763 5.766 1.00 58.25 267 ASN A CA 1
ATOM 2182 C C . ASN A 1 267 ? 5.075 -17.675 6.975 1.00 58.25 267 ASN A C 1
ATOM 2184 O O . ASN A 1 267 ? 4.826 -18.330 7.990 1.00 58.25 267 ASN A O 1
ATOM 2188 N N . LYS A 1 268 ? 6.113 -16.831 6.934 1.00 63.97 268 LYS A N 1
ATOM 2189 C CA . LYS A 1 268 ? 6.868 -16.508 8.149 1.00 63.97 268 LYS A CA 1
ATOM 2190 C C . LYS A 1 268 ? 5.986 -15.700 9.103 1.00 63.97 268 LYS A C 1
ATOM 2192 O O . LYS A 1 268 ? 5.311 -14.753 8.692 1.00 63.97 268 LYS A O 1
ATOM 2197 N N . ALA A 1 269 ? 5.973 -16.092 10.375 1.00 68.81 269 ALA A N 1
ATOM 2198 C CA . ALA A 1 269 ? 5.315 -15.325 11.423 1.00 68.81 269 ALA A CA 1
ATOM 2199 C C . ALA A 1 269 ? 6.155 -14.077 11.725 1.00 68.81 269 ALA A C 1
ATOM 2201 O O . ALA A 1 269 ? 7.246 -14.176 12.283 1.00 68.81 269 ALA A O 1
ATOM 2202 N N . LEU A 1 270 ? 5.645 -12.910 11.349 1.00 75.75 270 LEU A N 1
ATOM 2203 C CA . LEU A 1 270 ? 6.209 -11.618 11.709 1.00 75.75 270 LEU A CA 1
ATOM 2204 C C . LEU A 1 270 ? 5.733 -11.241 13.104 1.00 75.75 270 LEU A C 1
ATOM 2206 O O . LEU A 1 270 ? 4.545 -11.351 13.411 1.00 75.75 270 LEU A O 1
ATOM 2210 N N . TYR A 1 271 ? 6.629 -10.745 13.948 1.00 81.50 271 TYR A N 1
ATOM 2211 C CA . TYR A 1 271 ? 6.207 -10.203 15.233 1.00 81.50 271 TYR A CA 1
ATOM 2212 C C . TYR A 1 271 ? 5.331 -8.961 15.038 1.00 81.50 271 TYR A C 1
ATOM 2214 O O . TYR A 1 271 ? 5.637 -8.078 14.233 1.00 81.50 271 TYR A O 1
ATOM 2222 N N . ALA A 1 272 ? 4.237 -8.893 15.791 1.00 85.38 272 ALA A N 1
ATOM 2223 C CA . ALA A 1 272 ? 3.260 -7.821 15.697 1.00 85.38 272 ALA A CA 1
ATOM 2224 C C . ALA A 1 272 ? 2.851 -7.314 17.084 1.00 85.38 272 ALA A C 1
ATOM 2226 O O . ALA A 1 272 ? 2.882 -8.030 18.087 1.00 85.38 272 ALA A O 1
ATOM 2227 N N . LEU A 1 273 ? 2.445 -6.050 17.138 1.00 88.50 273 LEU A N 1
ATOM 2228 C CA . LEU A 1 273 ? 1.748 -5.468 18.276 1.00 88.50 273 LEU A CA 1
ATOM 2229 C C . LEU A 1 273 ? 0.267 -5.382 17.933 1.00 88.50 273 LEU A C 1
ATOM 2231 O O . LEU A 1 273 ? -0.112 -4.566 17.096 1.00 88.50 273 LEU A O 1
ATOM 2235 N N . THR A 1 274 ? -0.575 -6.161 18.606 1.00 90.94 274 THR A N 1
ATOM 2236 C CA . THR A 1 274 ? -2.020 -5.932 18.541 1.00 90.94 274 THR A CA 1
ATOM 2237 C C . THR A 1 274 ? -2.342 -4.692 19.360 1.00 90.94 274 THR A C 1
ATOM 2239 O O . THR A 1 274 ? -2.051 -4.619 20.558 1.00 90.94 274 THR A O 1
ATOM 2242 N N . ILE A 1 275 ? -2.937 -3.705 18.703 1.00 92.12 275 ILE A N 1
ATOM 2243 C CA . ILE A 1 275 ? -3.324 -2.422 19.274 1.00 92.12 275 ILE A CA 1
ATOM 2244 C C . ILE A 1 275 ? -4.836 -2.420 19.438 1.00 92.12 275 ILE A C 1
ATOM 2246 O O . ILE A 1 275 ? -5.561 -2.359 18.453 1.00 92.12 275 ILE A O 1
ATOM 2250 N N . GLU A 1 276 ? -5.315 -2.450 20.677 1.00 91.25 276 GLU A N 1
ATOM 2251 C CA . GLU A 1 276 ? -6.735 -2.333 21.011 1.00 91.25 276 GLU A CA 1
ATOM 2252 C C . GLU A 1 276 ? -7.039 -0.916 21.492 1.00 91.25 276 GLU A C 1
ATOM 2254 O O . GLU A 1 276 ? -6.449 -0.424 22.455 1.00 91.25 276 GLU A O 1
ATOM 2259 N N . VAL A 1 277 ? -7.993 -0.258 20.848 1.00 89.00 277 VAL A N 1
ATOM 2260 C CA . VAL A 1 277 ? -8.416 1.102 21.167 1.00 89.00 277 VAL A CA 1
ATOM 2261 C C . VAL A 1 277 ? -9.811 1.070 21.776 1.00 89.00 277 VAL A C 1
ATOM 2263 O O . VAL A 1 277 ? -10.721 0.474 21.207 1.00 89.00 277 VAL A O 1
ATOM 2266 N N . LYS A 1 278 ? -9.999 1.745 22.915 1.00 85.25 278 LYS A N 1
ATOM 2267 C CA . LYS A 1 278 ? -11.308 1.960 23.555 1.00 85.25 278 LYS A CA 1
ATOM 2268 C C . LYS A 1 278 ? -11.630 3.448 23.612 1.00 85.25 278 LYS A C 1
ATOM 2270 O O . LYS A 1 278 ? -10.890 4.231 24.204 1.00 85.25 278 LYS A O 1
ATOM 2275 N N . ILE A 1 279 ? -12.744 3.847 23.020 1.00 80.75 279 ILE A N 1
ATOM 2276 C CA . ILE A 1 279 ? -13.190 5.236 22.931 1.00 80.75 279 ILE A CA 1
ATOM 2277 C C . ILE A 1 279 ? -13.848 5.659 24.249 1.00 80.75 279 ILE A C 1
ATOM 2279 O O . ILE A 1 279 ? -14.712 4.961 24.776 1.00 80.75 279 ILE A O 1
ATOM 2283 N N . LYS A 1 280 ? -13.437 6.813 24.787 1.00 72.38 280 LYS A N 1
ATOM 2284 C CA . LYS A 1 280 ? -13.965 7.395 26.036 1.00 72.38 280 LYS A CA 1
ATOM 2285 C C . LYS A 1 280 ? -14.985 8.510 25.803 1.00 72.38 280 LYS A C 1
ATOM 2287 O O . LYS A 1 280 ? -15.724 8.843 26.721 1.00 72.38 280 LYS A O 1
ATOM 2292 N N . SER A 1 281 ? -14.996 9.116 24.615 1.00 64.50 281 SER A N 1
ATOM 2293 C CA . SER A 1 281 ? -15.858 10.250 24.270 1.00 64.50 281 SER A CA 1
ATOM 2294 C C . SER A 1 281 ? -16.414 10.104 22.860 1.00 64.50 281 SER A C 1
ATOM 2296 O O . SER A 1 281 ? -15.673 9.776 21.938 1.00 64.50 281 SER A O 1
ATOM 2298 N N . ASP A 1 282 ? -17.698 10.419 22.699 1.00 54.62 282 ASP A N 1
ATOM 2299 C CA . ASP A 1 282 ? -18.443 10.265 21.442 1.00 54.62 282 ASP A CA 1
ATOM 2300 C C . ASP A 1 282 ? -18.147 11.386 20.423 1.00 54.62 282 ASP A C 1
ATOM 2302 O O . ASP A 1 282 ? -18.627 11.358 19.292 1.00 54.62 282 ASP A O 1
ATOM 2306 N N . LYS A 1 283 ? -17.340 12.391 20.794 1.00 51.00 283 LYS A N 1
ATOM 2307 C CA . LYS A 1 283 ? -16.960 13.488 19.892 1.00 51.00 283 LYS A CA 1
ATOM 2308 C C . LYS A 1 283 ? -15.746 13.092 19.039 1.00 51.00 283 LYS A C 1
ATOM 2310 O O . LYS A 1 283 ? -14.640 12.969 19.565 1.00 51.00 283 LYS A O 1
ATOM 2315 N N . ASN A 1 284 ? -15.954 13.001 17.722 1.00 53.47 284 ASN A N 1
ATOM 2316 C CA . ASN A 1 284 ? -14.958 12.734 16.669 1.00 53.47 284 ASN A CA 1
ATOM 2317 C C . ASN A 1 284 ? -14.374 11.310 16.681 1.00 53.47 284 ASN A C 1
ATOM 2319 O O . ASN A 1 284 ? -13.175 11.114 16.889 1.00 53.47 284 ASN A O 1
ATOM 2323 N N . TYR A 1 285 ? -15.225 10.320 16.412 1.00 69.44 285 TYR A N 1
ATOM 2324 C CA . TYR A 1 285 ? -14.802 8.951 16.124 1.00 69.44 285 TYR A CA 1
ATOM 2325 C C . TYR A 1 285 ? -14.263 8.842 14.689 1.00 69.44 285 TYR A C 1
ATOM 2327 O O . TYR A 1 285 ? -15.018 8.947 13.729 1.00 69.44 285 TYR A O 1
ATOM 2335 N N . SER A 1 286 ? -12.952 8.644 14.532 1.00 83.50 286 SER A N 1
ATOM 2336 C CA . SER A 1 286 ? -12.344 8.299 13.240 1.00 83.50 286 SER A CA 1
ATOM 2337 C C . SER A 1 286 ? -11.208 7.292 13.448 1.00 83.50 286 SER A C 1
ATOM 2339 O O . SER A 1 286 ? -10.101 7.690 13.830 1.00 83.50 286 SER A O 1
ATOM 2341 N N . PRO A 1 287 ? -11.456 5.988 13.217 1.00 85.88 287 PRO A N 1
ATOM 2342 C CA . PRO A 1 287 ? -10.451 4.942 13.395 1.00 85.88 287 PRO A CA 1
ATOM 2343 C C . PRO A 1 287 ? -9.171 5.191 12.590 1.00 85.88 287 PRO A C 1
ATOM 2345 O O . PRO A 1 287 ? -8.076 5.003 13.113 1.00 85.88 287 PRO A O 1
ATOM 2348 N N . SER A 1 288 ? -9.290 5.701 11.359 1.00 87.62 288 SER A N 1
ATOM 2349 C CA . SER A 1 288 ? -8.146 6.053 10.506 1.00 87.62 288 SER A CA 1
ATOM 2350 C C . SER A 1 288 ? -7.246 7.123 11.127 1.00 87.62 288 SER A C 1
ATOM 2352 O O . SER A 1 288 ? -6.025 6.968 11.126 1.00 87.62 288 SER A O 1
ATOM 2354 N N . ILE A 1 289 ? -7.836 8.190 11.683 1.00 87.88 289 ILE A N 1
ATOM 2355 C CA . ILE A 1 289 ? -7.081 9.273 12.334 1.00 87.88 289 ILE A CA 1
ATOM 2356 C C . ILE A 1 289 ? -6.419 8.753 13.611 1.00 87.88 289 ILE A C 1
ATOM 2358 O O . ILE A 1 289 ? -5.238 8.997 13.834 1.00 87.88 289 ILE A O 1
ATOM 2362 N N . ILE A 1 290 ? -7.144 7.975 14.420 1.00 89.56 290 ILE A N 1
ATOM 2363 C CA . ILE A 1 290 ? -6.597 7.410 15.659 1.00 89.56 290 ILE A CA 1
ATOM 2364 C C . ILE A 1 290 ? -5.448 6.435 15.360 1.00 89.56 290 ILE A C 1
ATOM 2366 O O . ILE A 1 290 ? -4.417 6.487 16.028 1.00 89.56 290 ILE A O 1
ATOM 2370 N N . ARG A 1 291 ? -5.578 5.582 14.334 1.00 92.06 291 ARG A N 1
ATOM 2371 C CA . ARG A 1 291 ? -4.488 4.714 13.867 1.00 92.06 291 ARG A CA 1
ATOM 2372 C C . ARG A 1 291 ? -3.259 5.536 13.489 1.00 92.06 291 ARG A C 1
ATOM 2374 O O . ARG A 1 291 ? -2.167 5.221 13.954 1.00 92.06 291 ARG A O 1
ATOM 2381 N N . GLN A 1 292 ? -3.432 6.603 12.706 1.00 91.69 292 GLN A N 1
ATOM 2382 C CA . GLN A 1 292 ? -2.335 7.496 12.330 1.00 91.69 292 GLN A CA 1
ATOM 2383 C C . GLN A 1 292 ? -1.668 8.131 13.558 1.00 91.69 292 GLN A C 1
ATOM 2385 O O . GLN A 1 292 ? -0.442 8.137 13.644 1.00 91.69 292 GLN A O 1
ATOM 2390 N N . ASP A 1 293 ? -2.447 8.633 14.518 1.00 91.19 293 ASP A N 1
ATOM 2391 C CA . ASP A 1 293 ? -1.928 9.229 15.755 1.00 91.19 293 ASP A CA 1
ATOM 2392 C C . ASP A 1 293 ? -1.082 8.229 16.552 1.00 91.19 293 ASP A C 1
ATOM 2394 O O . ASP A 1 293 ? -0.001 8.568 17.049 1.00 91.19 293 ASP A O 1
ATOM 2398 N N . ILE A 1 294 ? -1.559 6.984 16.651 1.00 92.38 294 ILE A N 1
ATOM 2399 C CA . ILE A 1 294 ? -0.860 5.915 17.361 1.00 92.38 294 ILE A CA 1
ATOM 2400 C C . ILE A 1 294 ? 0.454 5.571 16.655 1.00 92.38 294 ILE A C 1
ATOM 2402 O O . ILE A 1 294 ? 1.509 5.581 17.296 1.00 92.38 294 ILE A O 1
ATOM 2406 N N . VAL A 1 295 ? 0.406 5.332 15.341 1.00 93.00 295 VAL A N 1
ATOM 2407 C CA . VAL A 1 295 ? 1.589 5.028 14.523 1.00 93.00 295 VAL A CA 1
ATOM 2408 C C . VAL A 1 295 ? 2.611 6.164 14.600 1.00 93.00 295 VAL A C 1
ATOM 2410 O O . VAL A 1 295 ? 3.786 5.906 14.853 1.00 93.00 295 VAL A O 1
ATOM 2413 N N . ASN A 1 296 ? 2.178 7.422 14.474 1.00 91.06 296 ASN A N 1
ATOM 2414 C CA . ASN A 1 296 ? 3.046 8.599 14.566 1.00 91.06 296 ASN A CA 1
ATOM 2415 C C . ASN A 1 296 ? 3.802 8.651 15.896 1.00 91.06 296 ASN A C 1
ATOM 2417 O O . ASN A 1 296 ? 5.006 8.913 15.927 1.00 91.06 296 ASN A O 1
ATOM 2421 N N . LYS A 1 297 ? 3.104 8.416 17.011 1.00 90.38 297 LYS A N 1
ATOM 2422 C CA . LYS A 1 297 ? 3.721 8.456 18.340 1.00 90.38 297 LYS A CA 1
ATOM 2423 C C . LYS A 1 297 ? 4.695 7.295 18.544 1.00 90.38 297 LYS A C 1
ATOM 2425 O O . LYS A 1 297 ? 5.773 7.516 19.095 1.00 90.38 297 LYS A O 1
ATOM 2430 N N . ILE A 1 298 ? 4.346 6.089 18.084 1.00 90.25 298 ILE A N 1
ATOM 2431 C CA . ILE A 1 298 ? 5.235 4.920 18.148 1.00 90.25 298 ILE A CA 1
ATOM 2432 C C . ILE A 1 298 ? 6.487 5.166 17.310 1.00 90.25 298 ILE A C 1
ATOM 2434 O O . ILE A 1 298 ? 7.587 5.073 17.844 1.00 90.25 298 ILE A O 1
ATOM 2438 N N . ALA A 1 299 ? 6.347 5.554 16.044 1.00 89.56 299 ALA A N 1
ATOM 2439 C CA . ALA A 1 299 ? 7.492 5.806 15.176 1.00 89.56 299 ALA A CA 1
ATOM 2440 C C . ALA A 1 299 ? 8.427 6.873 15.760 1.00 89.56 299 ALA A C 1
ATOM 2442 O O . ALA A 1 299 ? 9.629 6.657 15.878 1.00 89.56 299 ALA A O 1
ATOM 2443 N N . LYS A 1 300 ? 7.868 7.994 16.231 1.00 88.00 300 LYS A N 1
ATOM 2444 C CA . LYS A 1 300 ? 8.651 9.100 16.786 1.00 88.00 300 LYS A CA 1
ATOM 2445 C C . LYS A 1 300 ? 9.396 8.747 18.072 1.00 88.00 300 LYS A C 1
ATOM 2447 O O . LYS A 1 300 ? 10.497 9.246 18.289 1.00 88.00 300 LYS A O 1
ATOM 2452 N N . GLU A 1 301 ? 8.785 7.971 18.964 1.00 88.00 301 GLU A N 1
ATOM 2453 C CA . GLU A 1 301 ? 9.334 7.761 20.308 1.00 88.00 301 GLU A CA 1
ATOM 2454 C C . GLU A 1 301 ? 10.003 6.394 20.502 1.00 88.00 301 GLU A C 1
ATOM 2456 O O . GLU A 1 301 ? 10.863 6.274 21.377 1.00 88.00 301 GLU A O 1
ATOM 2461 N N . ILE A 1 302 ? 9.621 5.375 19.730 1.00 87.38 302 ILE A N 1
ATOM 2462 C CA . ILE A 1 302 ? 10.053 3.974 19.889 1.00 87.38 302 ILE A CA 1
ATOM 2463 C C . ILE A 1 302 ? 10.983 3.522 18.764 1.00 87.38 302 ILE A C 1
ATOM 2465 O O . ILE A 1 302 ? 11.865 2.703 19.021 1.00 87.38 302 ILE A O 1
ATOM 2469 N N . LEU A 1 303 ? 10.820 4.062 17.552 1.00 86.38 303 LEU A N 1
ATOM 2470 C CA . LEU A 1 303 ? 11.553 3.645 16.353 1.00 86.38 303 LEU A CA 1
ATOM 2471 C C . LEU A 1 303 ? 12.541 4.737 15.894 1.00 86.38 303 LEU A C 1
ATOM 2473 O O . LEU A 1 303 ? 12.359 5.335 14.834 1.00 86.38 303 LEU A O 1
ATOM 2477 N N . PRO A 1 304 ? 13.584 5.062 16.686 1.00 80.69 304 PRO A N 1
ATOM 2478 C CA . PRO A 1 304 ? 14.618 5.971 16.217 1.00 80.69 304 PRO A CA 1
ATOM 2479 C C . PRO A 1 304 ? 15.361 5.333 15.039 1.00 80.69 304 PRO A C 1
ATOM 2481 O O . PRO A 1 304 ? 15.591 4.125 15.017 1.00 80.69 304 PRO A O 1
ATOM 2484 N N . ILE A 1 305 ? 15.746 6.155 14.071 1.00 79.62 305 ILE A N 1
ATOM 2485 C CA . ILE A 1 305 ? 16.541 5.723 12.919 1.00 79.62 305 ILE A CA 1
ATOM 2486 C C . ILE A 1 305 ? 17.979 5.496 13.374 1.00 79.62 305 ILE A C 1
ATOM 2488 O O . ILE A 1 305 ? 18.577 6.381 13.993 1.00 79.62 305 ILE A O 1
ATOM 2492 N N . SER A 1 306 ? 18.516 4.311 13.088 1.00 73.56 306 SER A N 1
ATOM 2493 C CA . SER A 1 306 ? 19.869 3.924 13.491 1.00 73.56 306 SER A CA 1
ATOM 2494 C C . SER A 1 306 ? 20.947 4.637 12.666 1.00 73.56 306 SER A C 1
ATOM 2496 O O . SER A 1 306 ? 21.959 5.061 13.227 1.00 73.56 306 SER A O 1
ATOM 2498 N N . GLN A 1 307 ? 20.721 4.832 11.358 1.00 80.62 307 GLN A N 1
ATOM 2499 C CA . GLN A 1 307 ? 21.636 5.539 10.457 1.00 80.62 307 GLN A CA 1
ATOM 2500 C C . GLN A 1 307 ? 20.865 6.488 9.518 1.00 80.62 307 GLN A C 1
ATOM 2502 O O . GLN A 1 307 ? 20.334 6.047 8.495 1.00 80.62 307 GLN A O 1
ATOM 2507 N N . PRO A 1 308 ? 20.809 7.799 9.825 1.00 80.69 308 PRO A N 1
ATOM 2508 C CA . PRO A 1 308 ? 20.126 8.783 8.985 1.00 80.69 308 PRO A CA 1
ATOM 2509 C C . PRO A 1 308 ? 20.598 8.734 7.527 1.00 80.69 308 PRO A C 1
ATOM 2511 O O . PRO A 1 308 ? 21.798 8.648 7.257 1.00 80.69 308 PRO A O 1
ATOM 2514 N N . GLY A 1 309 ? 19.647 8.754 6.591 1.00 79.94 309 GLY A N 1
ATOM 2515 C CA . GLY A 1 309 ? 19.910 8.671 5.152 1.00 79.94 309 GLY A CA 1
ATOM 2516 C C . GLY A 1 309 ? 20.315 7.287 4.629 1.00 79.94 309 GLY A C 1
ATOM 2517 O O . GLY A 1 309 ? 20.500 7.146 3.423 1.00 79.94 309 GLY A O 1
ATOM 2518 N N . LYS A 1 310 ? 20.444 6.275 5.500 1.00 83.00 310 LYS A N 1
ATOM 2519 C CA . LYS A 1 310 ? 20.769 4.890 5.120 1.00 83.00 310 LYS A CA 1
ATOM 2520 C C . LYS A 1 310 ? 19.714 3.886 5.549 1.00 83.00 310 LYS A C 1
ATOM 2522 O O . LYS A 1 310 ? 19.465 2.954 4.795 1.00 83.00 310 LYS A O 1
ATOM 2527 N N . THR A 1 311 ? 19.116 4.071 6.728 1.00 85.88 311 THR A N 1
ATOM 2528 C CA . THR A 1 311 ? 18.044 3.204 7.217 1.00 85.88 311 THR A CA 1
ATOM 2529 C C . THR A 1 311 ? 16.706 3.923 7.310 1.00 85.88 311 THR A C 1
ATOM 2531 O O . THR A 1 311 ? 16.641 5.143 7.478 1.00 85.88 311 THR A O 1
ATOM 2534 N N . TRP A 1 312 ? 15.621 3.163 7.184 1.00 88.38 312 TRP A N 1
ATOM 2535 C CA . TRP A 1 312 ? 14.255 3.642 7.371 1.00 88.38 312 TRP A CA 1
ATOM 2536 C C . TRP A 1 312 ? 13.378 2.555 7.978 1.00 88.38 312 TRP A C 1
ATOM 2538 O O . TRP A 1 312 ? 13.661 1.367 7.866 1.00 88.38 312 TRP A O 1
ATOM 2548 N N . TRP A 1 313 ? 12.286 2.969 8.611 1.00 88.88 313 TRP A N 1
ATOM 2549 C CA . TRP A 1 313 ? 11.288 2.049 9.143 1.00 88.88 313 TRP A CA 1
ATOM 2550 C C . TRP A 1 313 ? 10.137 1.887 8.159 1.00 88.88 313 TRP A C 1
ATOM 2552 O O . TRP A 1 313 ? 9.504 2.876 7.779 1.00 88.88 313 TRP A O 1
ATOM 2562 N N . HIS A 1 314 ? 9.838 0.641 7.806 1.00 89.81 314 HIS A N 1
ATOM 2563 C CA . HIS A 1 314 ? 8.574 0.228 7.213 1.00 89.81 314 HIS A CA 1
ATOM 2564 C C . HIS A 1 314 ? 7.622 -0.204 8.323 1.00 89.81 314 HIS A C 1
ATOM 2566 O O . HIS A 1 314 ? 7.985 -0.965 9.221 1.00 89.81 314 HIS A O 1
ATOM 2572 N N . ILE A 1 315 ? 6.407 0.326 8.299 1.00 91.75 315 ILE A N 1
ATOM 2573 C CA . ILE A 1 315 ? 5.407 0.097 9.335 1.00 91.75 315 ILE A CA 1
ATOM 2574 C C . ILE A 1 315 ? 4.125 -0.349 8.648 1.00 91.75 315 ILE A C 1
ATOM 2576 O O . ILE A 1 315 ? 3.497 0.428 7.934 1.00 91.75 315 ILE A O 1
ATOM 2580 N N . THR A 1 316 ? 3.708 -1.581 8.896 1.00 91.81 316 THR A N 1
ATOM 2581 C CA . THR A 1 316 ? 2.482 -2.148 8.339 1.00 91.81 316 THR A CA 1
ATOM 2582 C C . THR A 1 316 ? 1.398 -2.189 9.401 1.00 91.81 316 THR A C 1
ATOM 2584 O O . THR A 1 316 ? 1.624 -2.654 10.517 1.00 91.81 316 THR A O 1
ATOM 2587 N N . THR A 1 317 ? 0.207 -1.714 9.046 1.00 92.38 317 THR A N 1
ATOM 2588 C CA . THR A 1 317 ? -1.002 -1.889 9.852 1.00 92.38 317 THR A CA 1
ATOM 2589 C C . THR A 1 317 ? -1.994 -2.780 9.127 1.00 92.38 317 THR A C 1
ATOM 2591 O O . THR A 1 317 ? -2.292 -2.541 7.953 1.00 92.38 317 THR A O 1
ATOM 2594 N N . SER A 1 318 ? -2.536 -3.772 9.833 1.00 89.75 318 SER A N 1
ATOM 2595 C CA . SER A 1 318 ? -3.653 -4.569 9.326 1.00 89.75 318 SER A CA 1
ATOM 2596 C C . SER A 1 318 ? -4.897 -3.697 9.113 1.00 89.75 318 SER A C 1
ATOM 2598 O O . SER A 1 318 ? -4.962 -2.529 9.530 1.00 89.75 318 SER A O 1
ATOM 2600 N N . LYS A 1 319 ? -5.940 -4.291 8.522 1.00 88.44 319 LYS A N 1
ATOM 2601 C CA . LYS A 1 319 ? -7.293 -3.724 8.575 1.00 88.44 319 LYS A CA 1
ATOM 2602 C C . LYS A 1 319 ? -7.671 -3.407 10.020 1.00 88.44 319 LYS A C 1
ATOM 2604 O O . LYS A 1 319 ? -7.331 -4.167 10.935 1.00 88.44 319 LYS A O 1
ATOM 2609 N N . ILE A 1 320 ? -8.356 -2.283 10.227 1.00 86.81 320 ILE A N 1
ATOM 2610 C CA . ILE A 1 320 ? -8.934 -1.989 11.537 1.00 86.81 320 ILE A CA 1
ATOM 2611 C C . ILE A 1 320 ? -10.192 -2.822 11.678 1.00 86.81 320 ILE A C 1
ATOM 2613 O O . ILE A 1 320 ? -11.118 -2.670 10.887 1.00 86.81 320 ILE A O 1
ATOM 2617 N N . LYS A 1 321 ? -10.234 -3.647 12.717 1.00 84.06 321 LYS A N 1
ATOM 2618 C CA . LYS A 1 321 ? -11.339 -4.553 12.986 1.00 84.06 321 LYS A CA 1
ATOM 2619 C C . LYS A 1 321 ? -12.084 -4.143 14.241 1.00 84.06 321 LYS A C 1
ATOM 2621 O O . LYS A 1 321 ? -11.478 -3.774 15.248 1.00 84.06 321 LYS A O 1
ATOM 2626 N N . SER A 1 322 ? -13.403 -4.220 14.205 1.00 78.12 322 SER A N 1
ATOM 2627 C CA . SER A 1 322 ? -14.247 -4.091 15.388 1.00 78.12 322 SER A CA 1
ATOM 2628 C C . SER A 1 322 ? -15.139 -5.314 15.478 1.00 78.12 322 SER A C 1
ATOM 2630 O O . SER A 1 322 ? -15.596 -5.839 14.468 1.00 78.12 322 SER A O 1
ATOM 2632 N N . PHE A 1 323 ? -15.363 -5.803 16.688 1.00 65.06 323 PHE A N 1
ATOM 2633 C CA . PHE A 1 323 ? -16.380 -6.824 16.887 1.00 65.06 323 PHE A CA 1
ATOM 2634 C C . PHE A 1 323 ? -17.741 -6.148 16.881 1.00 65.06 323 PHE A C 1
ATOM 2636 O O . PHE A 1 323 ? -17.836 -4.993 17.264 1.00 65.06 323 PHE A O 1
ATOM 2643 N N . ILE A 1 324 ? -18.789 -6.846 16.481 1.00 58.41 324 ILE A N 1
ATOM 2644 C CA . ILE A 1 324 ? -20.171 -6.459 16.724 1.00 58.41 324 ILE A CA 1
ATOM 2645 C C . ILE A 1 324 ? -20.849 -7.659 17.364 1.00 58.41 324 ILE A C 1
ATOM 2647 O O . ILE A 1 324 ? -20.875 -8.758 16.807 1.00 58.41 324 ILE A O 1
ATOM 2651 N N . TYR A 1 325 ? -21.413 -7.421 18.543 1.00 48.50 325 TYR A N 1
ATOM 2652 C CA . TYR A 1 325 ? -22.365 -8.336 19.150 1.00 48.50 325 TYR A CA 1
ATOM 2653 C C . TYR A 1 325 ? -23.752 -7.975 18.636 1.00 48.50 325 TYR A C 1
ATOM 2655 O O . TYR A 1 325 ? -24.357 -7.000 19.069 1.00 48.50 325 TYR A O 1
ATOM 2663 N N . ILE A 1 326 ? -24.232 -8.746 17.667 1.00 51.22 326 ILE A N 1
ATOM 2664 C CA . ILE A 1 326 ? -25.643 -8.737 17.299 1.00 51.22 326 ILE A CA 1
ATOM 2665 C C . ILE A 1 326 ? -26.270 -9.790 18.195 1.00 51.22 326 ILE A C 1
ATOM 2667 O O . ILE A 1 326 ? -25.907 -10.957 18.099 1.00 51.22 326 ILE A O 1
ATOM 2671 N N . HIS A 1 327 ? -27.146 -9.375 19.101 1.00 42.97 327 HIS A N 1
ATOM 2672 C CA . HIS A 1 327 ? -27.655 -10.264 20.140 1.00 42.97 327 HIS A CA 1
ATOM 2673 C C . HIS A 1 327 ? -28.484 -11.461 19.603 1.00 42.97 327 HIS A C 1
ATOM 2675 O O . HIS A 1 327 ? -28.671 -12.426 20.336 1.00 42.97 327 HIS A O 1
ATOM 2681 N N . ASP A 1 328 ? -28.858 -11.458 18.315 1.00 40.62 328 ASP A N 1
ATOM 2682 C CA . ASP A 1 328 ? -29.495 -12.585 17.605 1.00 40.62 328 ASP A CA 1
ATOM 2683 C C . ASP A 1 328 ? -28.513 -13.562 16.928 1.00 40.62 328 ASP A C 1
ATOM 2685 O O . ASP A 1 328 ? -28.927 -14.539 16.302 1.00 40.62 328 ASP A O 1
ATOM 2689 N N . ILE A 1 329 ? -27.203 -13.310 16.996 1.00 40.97 329 ILE A N 1
ATOM 2690 C CA . ILE A 1 329 ? -26.181 -14.173 16.395 1.00 40.97 329 ILE A CA 1
ATOM 2691 C C . ILE A 1 329 ? -25.411 -14.855 17.524 1.00 40.97 329 ILE A C 1
ATOM 2693 O O . ILE A 1 329 ? -24.828 -14.193 18.377 1.00 40.97 329 ILE A O 1
ATOM 2697 N N . GLN A 1 330 ? -25.390 -16.194 17.513 1.00 42.06 330 GLN A N 1
ATOM 2698 C CA . GLN A 1 330 ? -24.686 -17.008 18.519 1.00 42.06 330 GLN A CA 1
ATOM 2699 C C . GLN A 1 330 ? -23.173 -16.730 18.580 1.00 42.06 330 GLN A C 1
ATOM 2701 O O . GLN A 1 330 ? -22.534 -17.044 19.581 1.00 42.06 330 GLN A O 1
ATOM 2706 N N . GLU A 1 331 ? -22.608 -16.119 17.536 1.00 45.19 331 GLU A N 1
ATOM 2707 C CA . GLU A 1 331 ? -21.187 -15.811 17.416 1.00 45.19 331 GLU A CA 1
ATOM 2708 C C . GLU A 1 331 ? -20.958 -14.311 17.151 1.00 45.19 331 GLU A C 1
ATOM 2710 O O . GLU A 1 331 ? -21.618 -13.727 16.281 1.00 45.19 331 GLU A O 1
ATOM 2715 N N . PRO A 1 332 ? -20.013 -13.663 17.860 1.00 52.97 332 PRO A N 1
ATOM 2716 C CA . PRO A 1 332 ? -19.624 -12.290 17.564 1.00 52.97 332 PRO A CA 1
ATOM 2717 C C . PRO A 1 332 ? -19.096 -12.188 16.133 1.00 52.97 332 PRO A C 1
ATOM 2719 O O . PRO A 1 332 ? -18.246 -12.976 15.718 1.00 52.97 332 PRO A O 1
ATOM 2722 N N . ARG A 1 333 ? -19.559 -11.185 15.381 1.00 58.00 333 ARG A N 1
ATOM 2723 C CA . ARG A 1 333 ? -19.039 -10.916 14.035 1.00 58.00 333 ARG A CA 1
ATOM 2724 C C . ARG A 1 333 ? -17.935 -9.878 14.098 1.00 58.00 333 ARG A C 1
ATOM 2726 O O . ARG A 1 333 ? -18.082 -8.853 14.753 1.00 58.00 333 ARG A O 1
ATOM 2733 N N . GLU A 1 334 ? -16.833 -10.133 13.410 1.00 68.50 334 GLU A N 1
ATOM 2734 C CA . GLU A 1 334 ? -15.782 -9.143 13.193 1.00 68.50 334 GLU A CA 1
ATOM 2735 C C . GLU A 1 334 ? -16.103 -8.365 11.910 1.00 68.50 334 GLU A C 1
ATOM 2737 O O . GLU A 1 334 ? -16.427 -8.967 10.886 1.00 68.50 334 GLU A O 1
ATOM 2742 N N . ILE A 1 335 ? -16.064 -7.035 11.978 1.00 72.69 335 ILE A N 1
ATOM 2743 C CA . ILE A 1 335 ? -16.224 -6.147 10.827 1.00 72.69 335 ILE A CA 1
ATOM 2744 C C . ILE A 1 335 ? -14.951 -5.347 10.584 1.00 72.69 335 ILE A C 1
ATOM 2746 O O . ILE A 1 335 ? -14.267 -4.937 11.527 1.00 72.69 335 ILE A O 1
ATOM 2750 N N . ASP A 1 336 ? -14.682 -5.071 9.315 1.00 79.56 336 ASP A N 1
ATOM 2751 C CA . ASP A 1 336 ? -13.592 -4.202 8.897 1.00 79.56 336 ASP A CA 1
ATOM 2752 C C . ASP A 1 336 ? -14.091 -2.750 8.852 1.00 79.56 336 ASP A C 1
ATOM 2754 O O . ASP A 1 336 ? -15.043 -2.420 8.149 1.00 79.56 336 ASP A O 1
ATOM 2758 N N . LEU A 1 337 ? -13.448 -1.869 9.617 1.00 77.31 337 LEU A N 1
ATOM 2759 C CA . LEU A 1 337 ? -13.729 -0.431 9.632 1.00 77.31 337 LEU A CA 1
ATOM 2760 C C . LEU A 1 337 ? -12.889 0.330 8.603 1.00 77.31 337 LEU A C 1
ATOM 2762 O O . LEU A 1 337 ? -13.297 1.391 8.136 1.00 77.31 337 LEU A O 1
ATOM 2766 N N . THR A 1 338 ? -11.685 -0.162 8.298 1.00 83.19 338 THR A N 1
ATOM 2767 C CA . THR A 1 338 ? -10.756 0.461 7.344 1.00 83.19 338 THR A CA 1
ATOM 2768 C C . THR A 1 338 ? -9.862 -0.588 6.686 1.00 83.19 338 THR A C 1
ATOM 2770 O O . THR A 1 338 ? -9.639 -1.666 7.243 1.00 83.19 338 THR A O 1
ATOM 2773 N N . SER A 1 339 ? -9.300 -0.254 5.521 1.00 87.25 339 SER A N 1
ATOM 2774 C CA . SER A 1 339 ? -8.286 -1.074 4.856 1.00 87.25 339 SER A CA 1
ATOM 2775 C C . SER A 1 339 ? -6.966 -1.093 5.632 1.00 87.25 339 SER A C 1
ATOM 2777 O O . SER A 1 339 ? -6.668 -0.184 6.420 1.00 87.25 339 SER A O 1
ATOM 2779 N N . SER A 1 340 ? -6.148 -2.106 5.363 1.00 90.06 340 SER A N 1
ATOM 2780 C CA . SER A 1 340 ? -4.728 -2.120 5.712 1.00 90.06 340 SER A CA 1
ATOM 2781 C C . SER A 1 340 ? -4.013 -0.893 5.136 1.00 90.06 340 SER A C 1
ATOM 2783 O O . SER A 1 340 ? -4.481 -0.248 4.189 1.00 90.06 340 SER A O 1
ATOM 2785 N N . LEU A 1 341 ? -2.910 -0.508 5.773 1.00 92.44 341 LEU A N 1
ATOM 2786 C CA . LEU A 1 341 ? -2.124 0.646 5.351 1.00 92.44 341 LEU A CA 1
ATOM 2787 C C . LEU A 1 341 ? -0.671 0.488 5.783 1.00 92.44 341 LEU A C 1
ATOM 2789 O O . LEU A 1 341 ? -0.400 0.085 6.918 1.00 92.44 341 LEU A O 1
ATOM 2793 N N . THR A 1 342 ? 0.247 0.860 4.899 1.00 93.81 342 THR A N 1
ATOM 2794 C CA . THR A 1 342 ? 1.679 0.897 5.177 1.00 93.81 342 THR A CA 1
ATOM 2795 C C . THR A 1 342 ? 2.184 2.328 5.314 1.00 93.81 342 THR A C 1
ATOM 2797 O O . THR A 1 342 ? 1.649 3.284 4.738 1.00 93.81 342 THR A O 1
ATOM 2800 N N . PHE A 1 343 ? 3.233 2.482 6.110 1.00 94.44 343 PHE A N 1
ATOM 2801 C CA . PHE A 1 343 ? 3.866 3.753 6.393 1.00 94.44 343 PHE A CA 1
ATOM 2802 C C . PHE A 1 343 ? 5.381 3.645 6.340 1.00 94.44 343 PHE A C 1
ATOM 2804 O O . PHE A 1 343 ? 5.959 2.599 6.626 1.00 94.44 343 PHE A O 1
ATOM 2811 N N . ILE A 1 344 ? 6.011 4.779 6.056 1.00 92.88 344 ILE A N 1
ATOM 2812 C CA . ILE A 1 344 ? 7.459 4.937 6.082 1.00 92.88 344 ILE A CA 1
ATOM 2813 C C . ILE A 1 344 ? 7.844 6.005 7.104 1.00 92.88 344 ILE A C 1
ATOM 2815 O O . ILE A 1 344 ? 7.190 7.049 7.208 1.00 92.88 344 ILE A O 1
ATOM 2819 N N . SER A 1 345 ? 8.949 5.765 7.814 1.00 90.81 345 SER A N 1
ATOM 2820 C CA . SER A 1 345 ? 9.660 6.783 8.588 1.00 90.81 345 SER A CA 1
ATOM 2821 C C . SER A 1 345 ? 11.145 6.812 8.221 1.00 90.81 345 SER A C 1
ATOM 2823 O O . SER A 1 345 ? 11.870 5.861 8.503 1.00 90.81 345 SER A O 1
ATOM 2825 N N . THR A 1 346 ? 11.589 7.900 7.581 1.00 84.69 346 THR A N 1
ATOM 2826 C CA . THR A 1 346 ? 12.972 8.066 7.089 1.00 84.69 346 THR A CA 1
ATOM 2827 C C . THR A 1 346 ? 13.814 8.998 7.957 1.00 84.69 346 THR A C 1
ATOM 2829 O O . THR A 1 346 ? 14.971 8.691 8.211 1.00 84.69 346 THR A O 1
ATOM 2832 N N . GLU A 1 347 ? 13.251 10.115 8.447 1.00 74.38 347 GLU A N 1
ATOM 2833 C CA . GLU A 1 347 ? 13.951 11.102 9.288 1.00 74.38 347 GLU A CA 1
ATOM 2834 C C . GLU A 1 347 ? 13.021 11.807 10.298 1.00 74.38 347 GLU A C 1
ATOM 2836 O O . GLU A 1 347 ? 11.851 12.097 10.027 1.00 74.38 347 GLU A O 1
ATOM 2841 N N . ASN A 1 348 ? 13.559 12.134 11.484 1.00 62.28 348 ASN A N 1
ATOM 2842 C CA . ASN A 1 348 ? 12.903 12.928 12.539 1.00 62.28 348 ASN A CA 1
ATOM 2843 C C . ASN A 1 348 ? 11.584 12.356 13.100 1.00 62.28 348 ASN A C 1
ATOM 2845 O O . ASN A 1 348 ? 10.767 13.102 13.651 1.00 62.28 348 ASN A O 1
ATOM 2849 N N . GLY A 1 349 ? 11.350 11.048 12.951 1.00 65.75 349 GLY A N 1
ATOM 2850 C CA . GLY A 1 349 ? 10.130 10.393 13.431 1.00 65.75 349 GLY A CA 1
ATOM 2851 C C . GLY A 1 349 ? 8.860 10.861 12.718 1.00 65.75 349 GLY A C 1
ATOM 2852 O O . GLY A 1 349 ? 7.758 10.651 13.225 1.00 65.75 349 GLY A O 1
ATOM 2853 N N . LYS A 1 350 ? 8.995 11.539 11.567 1.00 81.62 350 LYS A N 1
ATOM 2854 C CA . LYS A 1 350 ? 7.855 11.822 10.696 1.00 81.62 350 LYS A CA 1
ATOM 2855 C C . LYS A 1 350 ? 7.447 10.527 10.013 1.00 81.62 350 LYS A C 1
ATOM 2857 O O . LYS A 1 350 ? 8.300 9.755 9.579 1.00 81.62 350 LYS A O 1
ATOM 2862 N N . VAL A 1 351 ? 6.143 10.318 9.930 1.00 89.94 351 VAL A N 1
ATOM 2863 C CA . VAL A 1 351 ? 5.552 9.146 9.302 1.00 89.94 351 VAL A CA 1
ATOM 2864 C C . VAL A 1 351 ? 4.658 9.613 8.176 1.00 89.94 351 VAL A C 1
ATOM 2866 O O . VAL A 1 351 ? 3.870 10.547 8.345 1.00 89.94 351 VAL A O 1
ATOM 2869 N N . PHE A 1 352 ? 4.774 8.947 7.039 1.00 91.50 352 PHE A N 1
ATOM 2870 C CA . PHE A 1 352 ? 3.933 9.186 5.879 1.00 91.50 352 PHE A CA 1
ATOM 2871 C C . PHE A 1 352 ? 3.350 7.859 5.407 1.00 91.50 352 PHE A C 1
ATOM 2873 O O . PHE A 1 352 ? 4.050 6.848 5.491 1.00 91.50 352 PHE A O 1
ATOM 2880 N N . PRO A 1 353 ? 2.104 7.834 4.900 1.00 92.94 353 PRO A N 1
ATOM 2881 C CA . PRO A 1 353 ? 1.631 6.695 4.125 1.00 92.94 353 PRO A CA 1
ATOM 2882 C C . PRO A 1 353 ? 2.635 6.395 3.008 1.00 92.94 353 PRO A C 1
ATOM 2884 O O . PRO A 1 353 ? 3.019 7.307 2.273 1.00 92.94 353 PRO A O 1
ATOM 2887 N N . GLU A 1 354 ? 3.082 5.147 2.919 1.00 93.06 354 GLU A N 1
ATOM 2888 C CA . GLU A 1 354 ? 4.215 4.731 2.082 1.00 93.06 354 GLU A CA 1
ATOM 2889 C C . GLU A 1 354 ? 4.021 5.095 0.611 1.00 93.06 354 GLU A C 1
ATOM 2891 O O . GLU A 1 354 ? 4.876 5.749 0.013 1.00 93.06 354 GLU A O 1
ATOM 2896 N N . LEU A 1 355 ? 2.854 4.754 0.059 1.00 89.62 355 LEU A N 1
ATOM 2897 C CA . LEU A 1 355 ? 2.527 5.067 -1.326 1.00 89.62 355 LEU A CA 1
ATOM 2898 C C . LEU A 1 355 ? 2.591 6.578 -1.580 1.00 89.62 355 LEU A C 1
ATOM 2900 O O . LEU A 1 355 ? 3.268 7.018 -2.502 1.00 89.62 355 LEU A O 1
ATOM 2904 N N . LYS A 1 356 ? 1.991 7.392 -0.697 1.00 89.50 356 LYS A N 1
ATOM 2905 C CA . LYS A 1 356 ? 2.041 8.860 -0.811 1.00 89.50 356 LYS A CA 1
ATOM 2906 C C . LYS A 1 356 ? 3.467 9.392 -0.719 1.00 89.50 356 LYS A C 1
ATOM 2908 O O . LYS A 1 356 ? 3.819 10.305 -1.450 1.00 89.50 356 LYS A O 1
ATOM 2913 N N . TYR A 1 357 ? 4.311 8.829 0.141 1.00 90.88 357 TYR A N 1
ATOM 2914 C CA . TYR A 1 357 ? 5.718 9.227 0.217 1.00 90.88 357 TYR A CA 1
ATOM 2915 C C . TYR A 1 357 ? 6.465 9.018 -1.115 1.00 90.88 357 TYR A C 1
ATOM 2917 O O . TYR A 1 357 ? 7.377 9.782 -1.454 1.00 90.88 357 TYR A O 1
ATOM 2925 N N . CYS A 1 358 ? 6.047 8.004 -1.875 1.00 88.75 358 CYS A N 1
ATOM 2926 C CA . CYS A 1 358 ? 6.653 7.586 -3.132 1.00 88.75 358 CYS A CA 1
ATOM 2927 C C . CYS A 1 358 ? 6.017 8.200 -4.387 1.00 88.75 358 CYS A C 1
ATOM 2929 O O . CYS A 1 358 ? 6.669 8.201 -5.428 1.00 88.75 358 CYS A O 1
ATOM 2931 N N . THR A 1 359 ? 4.796 8.734 -4.306 1.00 85.81 359 THR A N 1
ATOM 2932 C CA . THR A 1 359 ? 4.055 9.207 -5.492 1.00 85.81 359 THR A CA 1
ATOM 2933 C C . THR A 1 359 ? 3.470 10.611 -5.357 1.00 85.81 359 THR A C 1
ATOM 2935 O O . THR A 1 359 ? 3.218 11.250 -6.374 1.00 85.81 359 THR A O 1
ATOM 2938 N N . ASP A 1 360 ? 3.280 11.142 -4.144 1.00 85.56 360 ASP A N 1
ATOM 2939 C CA . ASP A 1 360 ? 2.651 12.453 -3.940 1.00 85.56 360 ASP A CA 1
ATOM 2940 C C . ASP A 1 360 ? 3.622 13.590 -4.278 1.00 85.56 360 ASP A C 1
ATOM 2942 O O . ASP A 1 360 ? 4.409 14.067 -3.452 1.00 85.56 360 ASP A O 1
ATOM 2946 N N . LEU A 1 361 ? 3.553 14.033 -5.531 1.00 79.25 361 LEU A N 1
ATOM 2947 C CA . LEU A 1 361 ? 4.143 15.277 -5.988 1.00 79.25 361 LEU A CA 1
ATOM 2948 C C . LEU A 1 361 ? 3.117 16.386 -5.720 1.00 79.25 361 LEU A C 1
ATOM 2950 O O . LEU A 1 361 ? 2.177 16.571 -6.492 1.00 79.25 361 LEU A O 1
ATOM 2954 N N . LYS A 1 362 ? 3.277 17.092 -4.591 1.00 78.50 362 LYS A N 1
ATOM 2955 C CA . LYS A 1 362 ? 2.354 18.120 -4.057 1.00 78.50 362 LYS A CA 1
ATOM 2956 C C . LYS A 1 362 ? 1.875 19.109 -5.133 1.00 78.50 362 LYS A C 1
ATOM 2958 O O . LYS A 1 362 ? 2.472 19.213 -6.193 1.00 78.50 362 LYS A O 1
ATOM 2963 N N . GLY A 1 363 ? 0.878 19.952 -4.826 1.00 73.25 363 GLY A N 1
ATOM 2964 C CA . GLY A 1 363 ? 0.094 20.821 -5.745 1.00 73.25 363 GLY A CA 1
ATOM 2965 C C . GLY A 1 363 ? 0.772 21.663 -6.857 1.00 73.25 363 GLY A C 1
ATOM 2966 O O . GLY A 1 363 ? 0.075 22.344 -7.606 1.00 73.25 363 GLY A O 1
ATOM 2967 N N . LYS A 1 364 ? 2.096 21.616 -7.018 1.00 82.75 364 LYS A N 1
ATOM 2968 C CA . LYS A 1 364 ? 2.864 22.039 -8.201 1.00 82.75 364 LYS A CA 1
ATOM 2969 C C . LYS A 1 364 ? 2.696 21.122 -9.418 1.00 82.75 364 LYS A C 1
ATOM 2971 O O . LYS A 1 364 ? 3.091 21.518 -10.513 1.00 82.75 364 LYS A O 1
ATOM 2976 N N . PHE A 1 365 ? 2.124 19.932 -9.255 1.00 85.25 365 PHE A N 1
ATOM 2977 C CA . PHE A 1 365 ? 1.918 18.980 -10.344 1.00 85.25 365 PHE A CA 1
ATOM 2978 C C . PHE A 1 365 ? 0.438 18.860 -10.722 1.00 85.25 365 PHE A C 1
ATOM 2980 O O . PHE A 1 365 ? -0.469 19.254 -9.977 1.00 85.25 365 PHE A O 1
ATOM 2987 N N . LYS A 1 366 ? 0.197 18.393 -11.943 1.00 85.06 366 LYS A N 1
ATOM 2988 C CA . LYS A 1 366 ? -1.103 17.957 -12.442 1.00 85.06 366 LYS A CA 1
ATOM 2989 C C . LYS A 1 366 ? -0.963 16.489 -12.822 1.00 85.06 366 LYS A C 1
ATOM 2991 O O . LYS A 1 366 ? -0.173 16.172 -13.706 1.00 85.06 366 LYS A O 1
ATOM 2996 N N . THR A 1 367 ? -1.732 15.624 -12.177 1.00 79.75 367 THR A N 1
ATOM 2997 C CA . THR A 1 367 ? -1.823 14.219 -12.568 1.00 79.75 367 THR A CA 1
ATOM 2998 C C . THR A 1 367 ? -2.668 14.102 -13.830 1.00 79.75 367 THR A C 1
ATOM 3000 O O . THR A 1 367 ? -3.752 14.686 -13.919 1.00 79.75 367 THR A O 1
ATOM 3003 N N . ILE A 1 368 ? -2.141 13.393 -14.816 1.00 78.50 368 ILE A N 1
ATOM 3004 C CA . ILE A 1 368 ? -2.837 12.968 -16.020 1.00 78.50 368 ILE A CA 1
ATOM 3005 C C . ILE A 1 368 ? -2.803 11.445 -15.968 1.00 78.50 368 ILE A C 1
ATOM 3007 O O . ILE A 1 368 ? -1.732 10.855 -16.064 1.00 78.50 368 ILE A O 1
ATOM 3011 N N . ASN A 1 369 ? -3.963 10.826 -15.772 1.00 64.31 369 ASN A N 1
ATOM 3012 C CA . ASN A 1 369 ? -4.071 9.380 -15.917 1.00 64.31 369 ASN A CA 1
ATOM 3013 C C . ASN A 1 369 ? -4.128 9.095 -17.416 1.00 64.31 369 ASN A C 1
ATOM 3015 O O . ASN A 1 369 ? -5.049 9.562 -18.094 1.00 64.31 369 ASN A O 1
ATOM 3019 N N . VAL A 1 370 ? -3.109 8.413 -17.926 1.00 59.34 370 VAL A N 1
ATOM 3020 C CA . VAL A 1 370 ? -3.078 7.890 -19.291 1.00 59.34 370 VAL A CA 1
ATOM 3021 C C . VAL A 1 370 ? -3.086 6.379 -19.128 1.00 59.34 370 VAL A C 1
ATOM 3023 O O . VAL A 1 370 ? -2.095 5.815 -18.683 1.00 59.34 370 VAL A O 1
ATOM 3026 N N . ASP A 1 371 ? -4.228 5.756 -19.408 1.00 64.06 371 ASP A N 1
ATOM 3027 C CA . ASP A 1 371 ? -4.471 4.334 -19.146 1.00 64.06 371 ASP A CA 1
ATOM 3028 C C . ASP A 1 371 ? -4.203 3.949 -17.670 1.00 64.06 371 ASP A C 1
ATOM 3030 O O . ASP A 1 371 ? -4.832 4.523 -16.775 1.00 64.06 371 ASP A O 1
ATOM 3034 N N . GLU A 1 372 ? -3.294 2.996 -17.431 1.00 57.84 372 GLU A N 1
ATOM 3035 C CA . GLU A 1 372 ? -2.864 2.481 -16.114 1.00 57.84 372 GLU A CA 1
ATOM 3036 C C . GLU A 1 372 ? -1.639 3.238 -15.546 1.00 57.84 372 GLU A C 1
ATOM 3038 O O . GLU A 1 372 ? -1.274 3.066 -14.382 1.00 57.84 372 GLU A O 1
ATOM 3043 N N . ASP A 1 373 ? -1.030 4.139 -16.329 1.00 64.38 373 ASP A N 1
ATOM 3044 C CA . ASP A 1 373 ? 0.178 4.866 -15.939 1.00 64.38 373 ASP A CA 1
ATOM 3045 C C . ASP A 1 373 ? -0.141 6.215 -15.281 1.00 64.38 373 ASP A C 1
ATOM 3047 O O . ASP A 1 373 ? -0.935 7.036 -15.767 1.00 64.38 373 ASP A O 1
ATOM 3051 N N . ILE A 1 374 ? 0.579 6.516 -14.198 1.00 69.50 374 ILE A N 1
ATOM 3052 C CA . ILE A 1 374 ? 0.500 7.822 -13.542 1.00 69.50 374 ILE A CA 1
ATOM 3053 C C . ILE A 1 374 ? 1.544 8.769 -14.119 1.00 69.50 374 ILE A C 1
ATOM 3055 O O . ILE A 1 374 ? 2.715 8.775 -13.730 1.00 69.50 374 ILE A O 1
ATOM 3059 N N . VAL A 1 375 ? 1.078 9.649 -15.005 1.00 82.62 375 VAL A N 1
ATOM 3060 C CA . VAL A 1 375 ? 1.890 10.726 -15.570 1.00 82.62 375 VAL A CA 1
ATOM 3061 C C . VAL A 1 375 ? 1.635 12.016 -14.799 1.00 82.62 375 VAL A C 1
ATOM 3063 O O . VAL A 1 375 ? 0.544 12.586 -14.816 1.00 82.62 375 VAL A O 1
ATOM 3066 N N . MET A 1 376 ? 2.659 12.528 -14.121 1.00 87.12 376 MET A N 1
ATOM 3067 C CA . MET A 1 376 ? 2.561 13.778 -13.366 1.00 87.12 376 MET A CA 1
ATOM 3068 C C . MET A 1 376 ? 3.274 14.905 -14.098 1.00 87.12 376 MET A C 1
ATOM 3070 O O . MET A 1 376 ? 4.489 14.895 -14.250 1.00 87.12 376 MET A O 1
ATOM 3074 N N . VAL A 1 377 ? 2.530 15.925 -14.516 1.00 89.69 377 VAL A N 1
ATOM 3075 C CA . VAL A 1 377 ? 3.082 17.063 -15.257 1.00 89.69 377 VAL A CA 1
ATOM 3076 C C . VAL A 1 377 ? 3.324 18.238 -14.320 1.00 89.69 377 VAL A C 1
ATOM 3078 O O . VAL A 1 377 ? 2.407 18.732 -13.659 1.00 89.69 377 VAL A O 1
ATOM 3081 N N . HIS A 1 378 ? 4.561 18.724 -14.267 1.00 92.88 378 HIS A N 1
ATOM 3082 C CA . HIS A 1 378 ? 4.912 19.906 -13.490 1.00 92.88 378 HIS A CA 1
ATOM 3083 C C . HIS A 1 378 ? 4.287 21.159 -14.114 1.00 92.88 378 HIS A C 1
ATOM 3085 O O . HIS A 1 378 ? 4.596 21.519 -15.250 1.00 92.88 378 HIS A O 1
ATOM 3091 N N . ARG A 1 379 ? 3.433 21.863 -13.363 1.00 88.88 379 ARG A N 1
ATOM 3092 C CA . ARG A 1 379 ? 2.593 22.957 -13.886 1.00 88.88 379 ARG A CA 1
ATOM 3093 C C . ARG A 1 379 ? 3.392 24.099 -14.510 1.00 88.88 379 ARG A C 1
ATOM 3095 O O . ARG A 1 379 ? 2.940 24.680 -15.487 1.00 88.88 379 ARG A O 1
ATOM 3102 N N . ASN A 1 380 ? 4.563 24.413 -13.957 1.00 89.06 380 ASN A N 1
ATOM 3103 C CA . ASN A 1 380 ? 5.347 25.564 -14.408 1.00 89.06 380 ASN A CA 1
ATOM 3104 C C . ASN A 1 380 ? 6.239 25.240 -15.608 1.00 89.06 380 ASN A C 1
ATOM 3106 O O . ASN A 1 380 ? 6.431 26.087 -16.470 1.00 89.06 380 ASN A O 1
ATOM 3110 N N . SER A 1 381 ? 6.829 24.042 -15.644 1.00 89.62 381 SER A N 1
ATOM 3111 C CA . SER A 1 381 ? 7.781 23.677 -16.701 1.00 89.62 381 SER A CA 1
ATOM 3112 C C . SER A 1 381 ? 7.159 22.832 -17.806 1.00 89.62 381 SER A C 1
ATOM 3114 O O . SER A 1 381 ? 7.778 22.702 -18.857 1.00 89.62 381 SER A O 1
ATOM 3116 N N . GLY A 1 382 ? 5.983 22.239 -17.587 1.00 90.75 382 GLY A N 1
ATOM 3117 C CA . GLY A 1 382 ? 5.378 21.266 -18.498 1.00 90.75 382 GLY A CA 1
ATOM 3118 C C . GLY A 1 382 ? 6.150 19.946 -18.598 1.00 90.75 382 GLY A C 1
ATOM 3119 O O . GLY A 1 382 ? 5.925 19.199 -19.539 1.00 90.75 382 GLY A O 1
ATOM 3120 N N . ILE A 1 383 ? 7.087 19.677 -17.680 1.00 94.06 383 ILE A N 1
ATOM 3121 C CA . ILE A 1 383 ? 7.865 18.429 -17.662 1.00 94.06 383 ILE A CA 1
ATOM 3122 C C . ILE A 1 383 ? 6.998 17.321 -17.070 1.00 94.06 383 ILE A C 1
ATOM 3124 O O . ILE A 1 383 ? 6.470 17.484 -15.967 1.00 94.06 383 ILE A O 1
ATOM 3128 N N . SER A 1 384 ? 6.881 16.211 -17.790 1.00 93.00 384 SER A N 1
ATOM 3129 C CA . SER A 1 384 ? 6.240 14.988 -17.316 1.00 93.00 384 SER A CA 1
ATOM 3130 C C . SER A 1 384 ? 7.200 14.213 -16.422 1.00 93.00 384 SER A C 1
ATOM 3132 O O . SER A 1 384 ? 8.391 14.142 -16.712 1.00 93.00 384 SER A O 1
ATOM 3134 N N . VAL A 1 385 ? 6.683 13.641 -15.340 1.00 92.25 385 VAL A N 1
ATOM 3135 C CA . VAL A 1 385 ? 7.407 12.825 -14.366 1.00 92.25 385 VAL A CA 1
ATOM 3136 C C . VAL A 1 385 ? 6.618 11.542 -14.149 1.00 92.25 385 VAL A C 1
ATOM 3138 O O . VAL A 1 385 ? 5.440 11.600 -13.792 1.00 92.25 385 VAL A O 1
ATOM 3141 N N . ILE A 1 386 ? 7.275 10.403 -14.338 1.00 89.88 386 ILE A N 1
ATOM 3142 C CA . ILE A 1 386 ? 6.711 9.072 -14.115 1.00 89.88 386 ILE A CA 1
ATOM 3143 C C . ILE A 1 386 ? 7.641 8.331 -13.142 1.00 89.88 386 ILE A C 1
ATOM 3145 O O . ILE A 1 386 ? 8.807 8.094 -13.482 1.00 89.88 386 ILE A O 1
ATOM 3149 N N . PRO A 1 387 ? 7.190 8.026 -11.914 1.00 88.44 387 PRO A N 1
ATOM 3150 C CA . PRO A 1 387 ? 7.934 7.187 -10.992 1.00 88.44 387 PRO A CA 1
ATOM 3151 C C . PRO A 1 387 ? 7.750 5.717 -11.379 1.00 88.44 387 PRO A C 1
ATOM 3153 O O . PRO A 1 387 ? 6.640 5.254 -11.602 1.00 88.44 387 PRO A O 1
ATOM 3156 N N . TYR A 1 388 ? 8.855 4.991 -11.428 1.00 87.25 388 TYR A N 1
ATOM 3157 C CA . TYR A 1 388 ? 8.917 3.554 -11.634 1.00 87.25 388 TYR A CA 1
ATOM 3158 C C . TYR A 1 388 ? 9.474 2.905 -10.374 1.00 87.25 388 TYR A C 1
ATOM 3160 O O . TYR A 1 388 ? 10.439 3.396 -9.773 1.00 87.25 388 TYR A O 1
ATOM 3168 N N . PHE A 1 389 ? 8.890 1.777 -9.998 1.00 86.25 389 PHE A N 1
ATOM 3169 C CA . PHE A 1 389 ? 9.259 1.030 -8.806 1.00 86.25 389 PHE A CA 1
ATOM 3170 C C . PHE A 1 389 ? 9.829 -0.318 -9.215 1.00 86.25 389 PHE A C 1
ATOM 3172 O O . PHE A 1 389 ? 9.187 -1.045 -9.966 1.00 86.25 389 PHE A O 1
ATOM 3179 N N . GLU A 1 390 ? 11.024 -0.658 -8.729 1.00 83.12 390 GLU A N 1
ATOM 3180 C CA . GLU A 1 390 ? 11.521 -2.031 -8.828 1.00 83.12 390 GLU A CA 1
ATOM 3181 C C . GLU A 1 390 ? 10.650 -2.919 -7.933 1.00 83.12 390 GLU A C 1
ATOM 3183 O O . GLU A 1 390 ? 10.528 -2.677 -6.731 1.00 83.12 390 GLU A O 1
ATOM 3188 N N . GLN A 1 391 ? 9.997 -3.906 -8.530 1.00 78.31 391 GLN A N 1
ATOM 3189 C CA . GLN A 1 391 ? 9.046 -4.806 -7.893 1.00 78.31 391 GLN A CA 1
ATOM 3190 C C . GLN A 1 391 ? 9.414 -6.239 -8.228 1.00 78.31 391 GLN A C 1
ATOM 3192 O O . GLN A 1 391 ? 9.838 -6.529 -9.345 1.00 78.31 391 GLN A O 1
ATOM 3197 N N . LYS A 1 392 ? 9.248 -7.148 -7.273 1.00 71.94 392 LYS A N 1
ATOM 3198 C CA . LYS A 1 392 ? 9.403 -8.570 -7.551 1.00 71.94 392 LYS A CA 1
ATOM 3199 C C . LYS A 1 392 ? 8.177 -9.047 -8.330 1.00 71.94 392 LYS A C 1
ATOM 3201 O O . LYS A 1 392 ? 7.059 -8.677 -7.985 1.00 71.94 392 LYS A O 1
ATOM 3206 N N . ILE A 1 393 ? 8.384 -9.851 -9.366 1.00 67.50 393 ILE A N 1
ATOM 3207 C CA . ILE A 1 393 ? 7.284 -10.359 -10.193 1.00 67.50 393 ILE A CA 1
ATOM 3208 C C . ILE A 1 393 ? 6.532 -11.446 -9.418 1.00 67.50 393 ILE A C 1
ATOM 3210 O O . ILE A 1 393 ? 7.156 -12.314 -8.798 1.00 67.50 393 ILE A O 1
ATOM 3214 N N . ASP A 1 394 ? 5.200 -11.405 -9.464 1.00 66.31 394 ASP A N 1
ATOM 3215 C CA . ASP A 1 394 ? 4.356 -12.473 -8.930 1.00 66.31 394 ASP A CA 1
ATOM 3216 C C . ASP A 1 394 ? 4.690 -13.819 -9.617 1.00 66.31 394 ASP A C 1
ATOM 3218 O O . ASP A 1 394 ? 4.869 -13.848 -10.836 1.00 66.31 394 ASP A O 1
ATOM 3222 N N . PRO A 1 395 ? 4.782 -14.953 -8.894 1.00 63.75 395 PRO A N 1
ATOM 3223 C CA . PRO A 1 395 ? 5.147 -16.237 -9.496 1.00 63.75 395 PRO A CA 1
ATOM 3224 C C . PRO A 1 395 ? 4.225 -16.704 -10.634 1.00 63.75 395 PRO A C 1
ATOM 3226 O O . PRO A 1 395 ? 4.698 -17.362 -11.562 1.00 63.75 395 PRO A O 1
ATOM 3229 N N . VAL A 1 396 ? 2.929 -16.378 -10.589 1.00 66.44 396 VAL A N 1
ATOM 3230 C CA . VAL A 1 396 ? 1.976 -16.694 -11.665 1.00 66.44 396 VAL A CA 1
ATOM 3231 C C . VAL A 1 396 ? 2.269 -15.821 -12.875 1.00 66.44 396 VAL A C 1
ATOM 3233 O O . VAL A 1 396 ? 2.432 -16.344 -13.972 1.00 66.44 396 VAL A O 1
ATOM 3236 N N . GLN A 1 397 ? 2.449 -14.515 -12.673 1.00 65.81 397 GLN A N 1
ATOM 3237 C CA . GLN A 1 397 ? 2.840 -13.605 -13.752 1.00 65.81 397 GLN A CA 1
ATOM 3238 C C . GLN A 1 397 ? 4.199 -13.995 -14.359 1.00 65.81 397 GLN A C 1
ATOM 3240 O O . GLN A 1 397 ? 4.391 -13.935 -15.572 1.00 65.81 397 GLN A O 1
ATOM 3245 N N . GLN A 1 398 ? 5.145 -14.451 -13.536 1.00 67.69 398 GLN A N 1
ATOM 3246 C CA . GLN A 1 398 ? 6.434 -14.971 -13.984 1.00 67.69 398 GLN A CA 1
ATOM 3247 C C . GLN A 1 398 ? 6.256 -16.222 -14.858 1.00 67.69 398 GLN A C 1
ATOM 3249 O O . GLN A 1 398 ? 6.909 -16.338 -15.896 1.00 67.69 398 GLN A O 1
ATOM 3254 N N . TYR A 1 399 ? 5.374 -17.141 -14.464 1.00 69.00 399 TYR A N 1
ATOM 3255 C CA . TYR A 1 399 ? 5.043 -18.334 -15.243 1.00 69.00 399 TYR A CA 1
ATOM 3256 C C . TYR A 1 399 ? 4.334 -17.993 -16.561 1.00 69.00 399 TYR A C 1
ATOM 3258 O O . TYR A 1 399 ? 4.681 -18.537 -17.609 1.00 69.00 399 TYR A O 1
ATOM 3266 N N . ASP A 1 400 ? 3.403 -17.043 -16.547 1.00 69.50 400 ASP A N 1
ATOM 3267 C CA . ASP A 1 400 ? 2.720 -16.581 -17.756 1.00 69.50 400 ASP A CA 1
ATOM 3268 C C . ASP A 1 400 ? 3.702 -15.918 -18.728 1.00 69.50 400 ASP A C 1
ATOM 3270 O O . ASP A 1 400 ? 3.707 -16.241 -19.919 1.00 69.50 400 ASP A O 1
ATOM 3274 N N . ASN A 1 401 ? 4.611 -15.080 -18.221 1.00 67.56 401 ASN A N 1
ATOM 3275 C CA . ASN A 1 401 ? 5.702 -14.506 -19.007 1.00 67.56 401 ASN A CA 1
ATOM 3276 C C . ASN A 1 401 ? 6.591 -15.600 -19.621 1.00 67.56 401 ASN A C 1
ATOM 3278 O O . ASN A 1 401 ? 6.946 -15.508 -20.796 1.00 67.56 401 ASN A O 1
ATOM 3282 N N . GLN A 1 402 ? 6.899 -16.670 -18.875 1.00 71.44 402 GLN A N 1
ATOM 3283 C CA . GLN A 1 402 ? 7.623 -17.829 -19.412 1.00 71.44 402 GLN A CA 1
ATOM 3284 C C . GLN A 1 402 ? 6.844 -18.532 -20.530 1.00 71.44 402 GLN A C 1
ATOM 3286 O O . GLN A 1 402 ? 7.440 -18.898 -21.541 1.00 71.44 402 GLN A O 1
ATOM 3291 N N . ILE A 1 403 ? 5.529 -18.725 -20.387 1.00 75.44 403 ILE A N 1
ATOM 3292 C CA . ILE A 1 403 ? 4.698 -19.336 -21.436 1.00 75.44 403 ILE A CA 1
ATOM 3293 C C . ILE A 1 403 ? 4.679 -18.458 -22.687 1.00 75.44 403 ILE A C 1
ATOM 3295 O O . ILE A 1 403 ? 4.840 -18.975 -23.794 1.00 75.44 403 ILE A O 1
ATOM 3299 N N . ILE A 1 404 ? 4.469 -17.149 -22.531 1.00 74.94 404 ILE A N 1
ATOM 3300 C CA . ILE A 1 404 ? 4.463 -16.191 -23.644 1.00 74.94 404 ILE A CA 1
ATOM 3301 C C . ILE A 1 404 ? 5.801 -16.257 -24.378 1.00 74.94 404 ILE A C 1
ATOM 3303 O O . ILE A 1 404 ? 5.828 -16.425 -25.595 1.00 74.94 404 ILE A O 1
ATOM 3307 N N . GLN A 1 405 ? 6.903 -16.224 -23.635 1.00 70.38 405 GLN A N 1
ATOM 3308 C CA . GLN A 1 405 ? 8.245 -16.312 -24.193 1.00 70.38 405 GLN A CA 1
ATOM 3309 C C . GLN A 1 405 ? 8.495 -17.653 -24.900 1.00 70.38 405 GLN A C 1
ATOM 3311 O O . GLN A 1 405 ? 9.050 -17.674 -25.994 1.00 70.38 405 GLN A O 1
ATOM 3316 N N . GLN A 1 406 ? 8.036 -18.778 -24.342 1.00 77.12 406 GLN A N 1
ATOM 3317 C CA . GLN A 1 406 ? 8.119 -20.084 -25.009 1.00 77.12 406 GLN A CA 1
ATOM 3318 C C . GLN A 1 406 ? 7.330 -20.117 -26.321 1.00 77.12 406 GLN A C 1
ATOM 3320 O O . GLN A 1 406 ? 7.804 -20.688 -27.302 1.00 77.12 406 GLN A O 1
ATOM 3325 N N . ARG A 1 407 ? 6.145 -19.496 -26.359 1.00 78.69 407 ARG A N 1
ATOM 3326 C CA . ARG A 1 407 ? 5.347 -19.381 -27.588 1.00 78.69 407 ARG A CA 1
ATOM 3327 C C . ARG A 1 407 ? 6.056 -18.528 -28.634 1.00 78.69 407 ARG A C 1
ATOM 3329 O O . ARG A 1 407 ? 6.122 -18.954 -29.779 1.00 78.69 407 ARG A O 1
ATOM 3336 N N . GLN A 1 408 ? 6.642 -17.400 -28.234 1.00 79.50 408 GLN A N 1
ATOM 3337 C CA . GLN A 1 408 ? 7.437 -16.548 -29.123 1.00 79.50 408 GLN A CA 1
ATOM 3338 C C . GLN A 1 408 ? 8.654 -17.294 -29.684 1.00 79.50 408 GLN A C 1
ATOM 3340 O O . GLN A 1 408 ? 8.898 -17.253 -30.885 1.00 79.50 408 GLN A O 1
ATOM 3345 N N . LEU A 1 409 ? 9.389 -18.038 -28.847 1.00 81.19 409 LEU A N 1
ATOM 3346 C CA . LEU A 1 409 ? 10.512 -18.866 -29.302 1.00 81.19 409 LEU A CA 1
ATOM 3347 C C . LEU A 1 409 ? 10.061 -19.971 -30.276 1.00 81.19 409 LEU A C 1
ATOM 3349 O O . LEU A 1 409 ? 10.779 -20.289 -31.220 1.00 81.19 409 LEU A O 1
ATOM 3353 N N . ALA A 1 410 ? 8.877 -20.553 -30.063 1.00 83.06 410 ALA A N 1
ATOM 3354 C CA . ALA A 1 410 ? 8.305 -21.549 -30.967 1.00 83.06 410 ALA A CA 1
ATOM 3355 C C . ALA A 1 410 ? 7.855 -20.941 -32.307 1.00 83.06 410 ALA A C 1
ATOM 3357 O O . ALA A 1 410 ? 8.020 -21.577 -33.344 1.00 83.06 410 ALA A O 1
ATOM 3358 N N . GLU A 1 411 ? 7.322 -19.719 -32.295 1.00 83.75 411 GLU A N 1
ATOM 3359 C CA . GLU A 1 411 ? 6.928 -18.970 -33.493 1.00 83.75 411 GLU A CA 1
ATOM 3360 C C . GLU A 1 411 ? 8.146 -18.666 -34.376 1.00 83.75 411 GLU A C 1
ATOM 3362 O O . GLU A 1 411 ? 8.188 -19.056 -35.549 1.00 83.75 411 GLU A O 1
ATOM 3367 N N . ILE A 1 412 ? 9.202 -18.101 -33.780 1.00 87.19 412 ILE A N 1
ATOM 3368 C CA . ILE A 1 412 ? 10.435 -17.772 -34.506 1.00 87.19 412 ILE A CA 1
ATOM 3369 C C . ILE A 1 412 ? 11.223 -19.010 -34.940 1.00 87.19 412 ILE A C 1
ATOM 3371 O O . ILE A 1 412 ? 12.136 -18.881 -35.741 1.00 87.19 412 ILE A O 1
ATOM 3375 N N . ALA A 1 413 ? 10.900 -20.218 -34.467 1.00 86.38 413 ALA A N 1
ATOM 3376 C CA . ALA A 1 413 ? 11.588 -21.438 -34.900 1.00 86.38 413 ALA A CA 1
ATOM 3377 C C . ALA A 1 413 ? 11.434 -21.721 -36.402 1.00 86.38 413 ALA A C 1
ATOM 3379 O O . ALA A 1 413 ? 12.248 -22.440 -36.978 1.00 86.38 413 ALA A O 1
ATOM 3380 N N . SER A 1 414 ? 10.400 -21.152 -37.025 1.00 87.56 414 SER A N 1
ATOM 3381 C CA . SER A 1 414 ? 10.153 -21.242 -38.464 1.00 87.56 414 SER A CA 1
ATOM 3382 C C . SER A 1 414 ? 10.914 -20.199 -39.295 1.00 87.56 414 SER A C 1
ATOM 3384 O O . SER A 1 414 ? 10.907 -20.285 -40.521 1.00 87.56 414 SER A O 1
ATOM 3386 N N . TYR A 1 415 ? 11.570 -19.227 -38.652 1.00 92.25 415 TYR A N 1
ATOM 3387 C CA . TYR A 1 415 ? 12.193 -18.085 -39.320 1.00 92.25 415 TYR A CA 1
ATOM 3388 C C . TYR A 1 415 ? 13.542 -18.448 -39.946 1.00 92.25 415 TYR A C 1
ATOM 3390 O O . TYR A 1 415 ? 14.177 -19.449 -39.609 1.00 92.25 415 TYR A O 1
ATOM 3398 N N . ASN A 1 416 ? 14.016 -17.593 -40.851 1.00 91.88 416 ASN A N 1
ATOM 3399 C CA . ASN A 1 416 ? 15.373 -17.669 -41.376 1.00 91.88 416 ASN A CA 1
ATOM 3400 C C . ASN A 1 416 ? 16.345 -17.001 -40.398 1.00 91.88 416 ASN A C 1
ATOM 3402 O O . ASN A 1 416 ? 16.210 -15.813 -40.107 1.00 91.88 416 ASN A O 1
ATOM 3406 N N . PHE A 1 417 ? 17.339 -17.748 -39.914 1.00 93.00 417 PHE A N 1
ATOM 3407 C CA . PHE A 1 417 ? 18.323 -17.242 -38.958 1.00 93.00 417 PHE A CA 1
ATOM 3408 C C . PHE A 1 417 ? 19.641 -16.874 -39.634 1.00 93.00 417 PHE A C 1
ATOM 3410 O O . PHE A 1 417 ? 20.171 -17.610 -40.473 1.00 93.00 417 PHE A O 1
ATOM 3417 N N . PHE A 1 418 ? 20.201 -15.756 -39.194 1.00 94.19 418 PHE A N 1
ATOM 3418 C CA . PHE A 1 418 ? 21.496 -15.245 -39.616 1.00 94.19 418 PHE A CA 1
ATOM 3419 C C . PHE A 1 418 ? 22.312 -14.835 -38.394 1.00 94.19 418 PHE A C 1
ATOM 3421 O O . PHE A 1 418 ? 21.751 -14.562 -37.335 1.00 94.19 418 PHE A O 1
ATOM 3428 N N . ALA A 1 419 ? 23.632 -14.813 -38.522 1.00 92.12 419 ALA A N 1
ATOM 3429 C CA . ALA A 1 419 ? 24.528 -14.493 -37.427 1.00 92.12 419 ALA A CA 1
ATOM 3430 C C . ALA A 1 419 ? 25.763 -13.729 -37.886 1.00 92.12 419 ALA A C 1
ATOM 3432 O O . ALA A 1 419 ? 26.232 -13.888 -39.010 1.00 92.12 419 ALA A O 1
ATOM 3433 N N . VAL A 1 420 ? 26.340 -12.979 -36.958 1.00 91.00 420 VAL A N 1
ATOM 3434 C CA . VAL A 1 420 ? 27.697 -12.445 -37.039 1.00 91.00 420 VAL A CA 1
ATOM 3435 C C . VAL A 1 420 ? 28.428 -12.877 -35.768 1.00 91.00 420 VAL A C 1
ATOM 3437 O O . VAL A 1 420 ? 27.877 -12.760 -34.674 1.00 91.00 420 VAL A O 1
ATOM 3440 N N . LYS A 1 421 ? 29.645 -13.408 -35.920 1.00 88.75 421 LYS A N 1
ATOM 3441 C CA . LYS A 1 421 ? 30.491 -13.940 -34.835 1.00 88.75 421 LYS A CA 1
ATOM 3442 C C . LYS A 1 421 ? 31.810 -13.174 -34.741 1.00 88.75 421 LYS A C 1
ATOM 3444 O O . LYS A 1 421 ? 32.231 -12.580 -35.734 1.00 88.75 421 LYS A O 1
ATOM 3449 N N . ASN A 1 422 ? 32.497 -13.293 -33.604 1.00 82.94 422 ASN A N 1
ATOM 3450 C CA . ASN A 1 422 ? 33.802 -12.682 -33.325 1.00 82.94 422 ASN A CA 1
ATOM 3451 C C . ASN A 1 422 ? 33.805 -11.148 -33.468 1.00 82.94 422 ASN A C 1
ATOM 3453 O O . ASN A 1 422 ? 34.772 -10.572 -33.971 1.00 82.94 422 ASN A O 1
ATOM 3457 N N . ILE A 1 423 ? 32.717 -10.489 -33.074 1.00 76.44 423 ILE A N 1
ATOM 3458 C CA . ILE A 1 423 ? 32.614 -9.025 -33.083 1.00 76.44 423 ILE A CA 1
ATOM 3459 C C . ILE A 1 423 ? 32.766 -8.475 -31.672 1.00 76.44 423 ILE A C 1
ATOM 3461 O O . ILE A 1 423 ? 32.301 -9.086 -30.727 1.00 76.44 423 ILE A O 1
ATOM 3465 N N . ASP A 1 424 ? 33.398 -7.320 -31.491 1.00 71.88 424 ASP A N 1
ATOM 3466 C CA . ASP A 1 424 ? 33.403 -6.690 -30.168 1.00 71.88 424 ASP A CA 1
ATOM 3467 C C . ASP A 1 424 ? 32.030 -6.079 -29.821 1.00 71.88 424 ASP A C 1
ATOM 3469 O O . ASP A 1 424 ? 31.144 -5.925 -30.672 1.00 71.88 424 ASP A O 1
ATOM 3473 N N . SER A 1 425 ? 31.857 -5.683 -28.558 1.00 59.19 425 SER A N 1
ATOM 3474 C CA . SER A 1 425 ? 30.612 -5.098 -28.047 1.00 59.19 425 SER A CA 1
ATOM 3475 C C . SER A 1 425 ? 30.168 -3.831 -28.796 1.00 59.19 425 SER A C 1
ATOM 3477 O O . SER A 1 425 ? 28.967 -3.546 -28.873 1.00 59.19 425 SER A O 1
ATOM 3479 N N . SER A 1 426 ? 31.102 -3.084 -29.397 1.00 60.62 426 SER A N 1
ATOM 3480 C CA . SER A 1 426 ? 30.805 -1.880 -30.177 1.00 60.62 426 SER A CA 1
ATOM 3481 C C . SER A 1 426 ? 30.195 -2.230 -31.538 1.00 60.62 426 SER A C 1
ATOM 3483 O O . SER A 1 426 ? 29.179 -1.642 -31.924 1.00 60.62 426 SER A O 1
ATOM 3485 N N . TYR A 1 427 ? 30.741 -3.231 -32.238 1.00 68.19 427 TYR A N 1
ATOM 3486 C CA . TYR A 1 427 ? 30.181 -3.743 -33.490 1.00 68.19 427 TYR A CA 1
ATOM 3487 C C . TYR A 1 427 ? 28.866 -4.478 -33.249 1.00 68.19 427 TYR A C 1
ATOM 3489 O O . TYR A 1 427 ? 27.935 -4.318 -34.034 1.00 68.19 427 TYR A O 1
ATOM 3497 N N . LEU A 1 428 ? 28.733 -5.189 -32.131 1.00 69.44 428 LEU A N 1
ATOM 3498 C CA . LEU A 1 428 ? 27.498 -5.870 -31.742 1.00 69.44 428 LEU A CA 1
ATOM 3499 C C . LEU A 1 428 ? 26.315 -4.898 -31.649 1.00 69.44 428 LEU A C 1
ATOM 3501 O O . LEU A 1 428 ? 25.260 -5.130 -32.246 1.00 69.44 428 LEU A O 1
ATOM 3505 N N . MET A 1 429 ? 26.504 -3.761 -30.974 1.00 65.31 429 MET A N 1
ATOM 3506 C CA . MET A 1 429 ? 25.490 -2.704 -30.896 1.00 65.31 429 MET A CA 1
ATOM 3507 C C . MET A 1 429 ? 25.202 -2.045 -32.248 1.00 65.31 429 MET A C 1
ATOM 3509 O O . MET A 1 429 ? 24.054 -1.685 -32.511 1.00 65.31 429 MET A O 1
ATOM 3513 N N . ARG A 1 430 ? 26.209 -1.895 -33.118 1.00 68.56 430 ARG A N 1
ATOM 3514 C CA . ARG A 1 430 ? 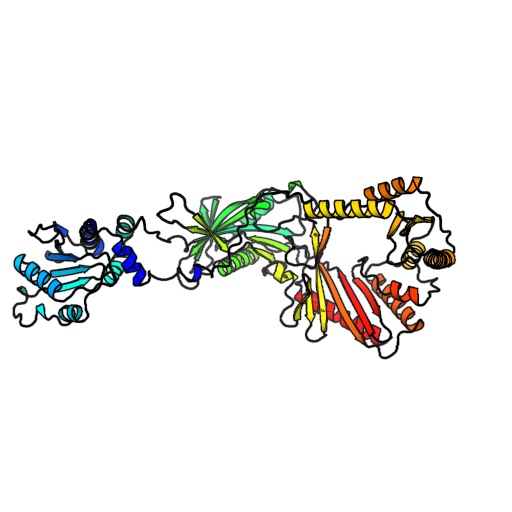26.022 -1.359 -34.478 1.00 68.56 430 ARG A CA 1
ATOM 3515 C C . ARG A 1 430 ? 25.210 -2.314 -35.349 1.00 68.56 430 ARG A C 1
ATOM 3517 O O . ARG A 1 430 ? 24.224 -1.882 -35.937 1.00 68.56 430 ARG A O 1
ATOM 3524 N N . VAL A 1 431 ? 25.556 -3.603 -35.363 1.00 75.50 431 VAL A N 1
ATOM 3525 C CA . VAL A 1 431 ? 24.811 -4.635 -36.099 1.00 75.50 431 VAL A CA 1
ATOM 3526 C C . VAL A 1 431 ? 23.365 -4.669 -35.615 1.00 75.50 431 VAL A C 1
ATOM 3528 O O . VAL A 1 431 ? 22.465 -4.514 -36.432 1.00 75.50 431 VAL A O 1
ATOM 3531 N N . ARG A 1 432 ? 23.125 -4.741 -34.296 1.00 73.38 432 ARG A N 1
ATOM 3532 C CA . ARG A 1 432 ? 21.767 -4.752 -33.718 1.00 73.38 432 ARG A CA 1
ATOM 3533 C C . ARG A 1 432 ? 20.899 -3.577 -34.182 1.00 73.38 432 ARG A C 1
ATOM 3535 O O . ARG A 1 432 ? 19.697 -3.748 -34.343 1.00 73.38 432 ARG A O 1
ATOM 3542 N N . ARG A 1 433 ? 21.495 -2.398 -34.381 1.00 68.00 433 ARG A N 1
ATOM 3543 C CA . ARG A 1 433 ? 20.800 -1.172 -34.813 1.00 68.00 433 ARG A CA 1
ATOM 3544 C C . ARG A 1 433 ? 20.505 -1.112 -36.310 1.00 68.00 433 ARG A C 1
ATOM 3546 O O . ARG A 1 433 ? 19.612 -0.369 -36.703 1.00 68.00 433 ARG A O 1
ATOM 3553 N N . LEU A 1 434 ? 21.255 -1.846 -37.133 1.00 77.38 434 LEU A N 1
ATOM 3554 C CA . LEU A 1 434 ? 21.021 -1.925 -38.578 1.00 77.38 434 LEU A CA 1
ATOM 3555 C C . LEU A 1 434 ? 19.893 -2.893 -38.944 1.00 77.38 434 LEU A C 1
ATOM 3557 O O . LEU A 1 434 ? 19.311 -2.760 -40.020 1.00 77.38 434 LEU A O 1
ATOM 3561 N N . LEU A 1 435 ? 19.593 -3.852 -38.066 1.00 80.50 435 LEU A N 1
ATOM 3562 C CA . LEU A 1 435 ? 18.513 -4.815 -38.262 1.00 80.50 435 LEU A CA 1
ATOM 3563 C C . LEU A 1 435 ? 17.147 -4.121 -38.278 1.00 80.50 435 LEU A C 1
ATOM 3565 O O . LEU A 1 435 ? 16.931 -3.110 -37.607 1.00 80.50 435 LEU A O 1
ATOM 3569 N N . ASP A 1 436 ? 16.208 -4.676 -39.044 1.00 78.25 436 ASP A N 1
ATOM 3570 C CA . ASP A 1 436 ? 14.841 -4.164 -39.054 1.00 78.25 436 ASP A CA 1
ATOM 3571 C C . ASP A 1 436 ? 14.196 -4.340 -37.673 1.00 78.25 436 ASP A C 1
ATOM 3573 O O . ASP A 1 436 ? 14.340 -5.379 -37.035 1.00 78.25 436 ASP A O 1
ATOM 3577 N N . HIS A 1 437 ? 13.444 -3.338 -37.227 1.00 73.19 437 HIS A N 1
ATOM 3578 C CA . HIS A 1 437 ? 12.719 -3.372 -35.957 1.00 73.19 437 HIS A CA 1
ATOM 3579 C C . HIS A 1 437 ? 11.671 -4.494 -35.849 1.00 73.19 437 HIS A C 1
ATOM 3581 O O . HIS A 1 437 ? 11.277 -4.829 -34.736 1.00 73.19 437 HIS A O 1
ATOM 3587 N N . HIS A 1 438 ? 11.232 -5.078 -36.969 1.00 72.06 438 HIS A N 1
ATOM 3588 C CA . HIS A 1 438 ? 10.360 -6.256 -36.982 1.00 72.06 438 HIS A CA 1
ATOM 3589 C C . HIS A 1 438 ? 11.127 -7.584 -36.897 1.00 72.06 438 HIS A C 1
ATOM 3591 O O . HIS A 1 438 ? 10.506 -8.636 -36.764 1.00 72.06 438 HIS A O 1
ATOM 3597 N N . TRP A 1 439 ? 12.458 -7.575 -37.013 1.00 84.75 439 TRP A N 1
ATOM 3598 C CA . TRP A 1 439 ? 13.275 -8.781 -36.897 1.00 84.75 439 TRP A CA 1
ATOM 3599 C C . TRP A 1 439 ? 13.651 -9.047 -35.444 1.00 84.75 439 TRP A C 1
ATOM 3601 O O . TRP A 1 439 ? 13.851 -8.133 -34.643 1.00 84.75 439 TRP A O 1
ATOM 3611 N N . VAL A 1 440 ? 13.799 -10.325 -35.104 1.00 80.69 440 VAL A N 1
ATOM 3612 C CA . VAL A 1 440 ? 14.132 -10.733 -33.737 1.00 80.69 440 VAL A CA 1
ATOM 3613 C C . VAL A 1 440 ? 15.640 -10.879 -33.618 1.00 80.69 440 VAL A C 1
ATOM 3615 O O . VAL A 1 440 ? 16.202 -11.837 -34.134 1.00 80.69 440 VAL A O 1
ATOM 3618 N N . ALA A 1 441 ? 16.299 -9.936 -32.945 1.00 81.06 441 ALA A N 1
ATOM 3619 C CA . ALA A 1 441 ? 17.741 -9.961 -32.697 1.00 81.06 441 ALA A CA 1
ATOM 3620 C C . ALA A 1 441 ? 18.065 -10.502 -31.295 1.00 81.06 441 ALA A C 1
ATOM 3622 O O . ALA A 1 441 ? 17.506 -10.051 -30.295 1.00 81.06 441 ALA A O 1
ATOM 3623 N N . LEU A 1 442 ? 18.999 -11.444 -31.225 1.00 76.81 442 LEU A N 1
ATOM 3624 C CA . LEU A 1 442 ? 19.379 -12.215 -30.048 1.00 76.81 442 LEU A CA 1
ATOM 3625 C C . LEU A 1 442 ? 20.903 -12.157 -29.904 1.00 76.81 442 LEU A C 1
ATOM 3627 O O . LEU A 1 442 ? 21.636 -12.484 -30.834 1.00 76.81 442 LEU A O 1
ATOM 3631 N N . GLN A 1 443 ? 21.393 -11.736 -28.743 1.00 76.31 443 GLN A N 1
ATOM 3632 C CA . GLN A 1 443 ? 22.814 -11.825 -28.413 1.00 76.31 443 GLN A CA 1
ATOM 3633 C C . GLN A 1 443 ? 23.059 -13.176 -27.739 1.00 76.31 443 GLN A C 1
ATOM 3635 O O . GLN A 1 443 ? 22.404 -13.470 -26.743 1.00 76.31 443 GLN A O 1
ATOM 3640 N N . MET A 1 444 ? 23.942 -14.000 -28.310 1.00 67.00 444 MET A N 1
ATOM 3641 C CA . MET A 1 444 ? 24.211 -15.349 -27.793 1.00 67.00 444 MET A CA 1
ATOM 3642 C C . MET A 1 444 ? 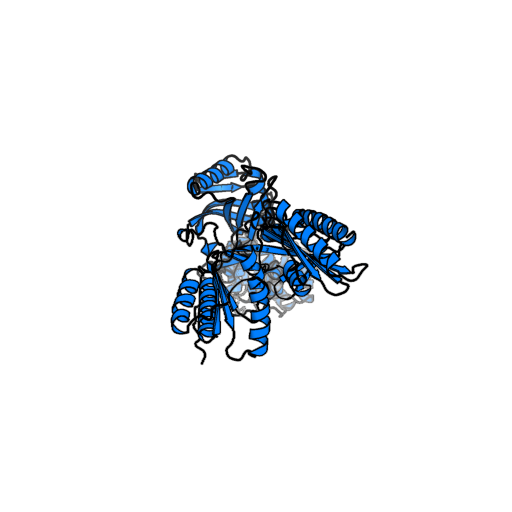25.420 -15.366 -26.852 1.00 67.00 444 MET A C 1
ATOM 3644 O O . MET A 1 444 ? 25.384 -16.061 -25.849 1.00 67.00 444 MET A O 1
ATOM 3648 N N . ASP A 1 445 ? 26.437 -14.554 -27.149 1.00 68.50 445 ASP A N 1
ATOM 3649 C CA . ASP A 1 445 ? 27.670 -14.396 -26.370 1.00 68.50 445 ASP A CA 1
ATOM 3650 C C . ASP A 1 445 ? 28.145 -12.928 -26.461 1.00 68.50 445 ASP A C 1
ATOM 3652 O O . ASP A 1 445 ? 27.539 -12.109 -27.165 1.00 68.50 445 ASP A O 1
ATOM 3656 N N . ASP A 1 446 ? 29.240 -12.567 -25.785 1.00 65.25 446 ASP A N 1
ATOM 3657 C CA . ASP A 1 446 ? 29.830 -11.215 -25.859 1.00 65.25 446 ASP A CA 1
ATOM 3658 C C . ASP A 1 446 ? 30.317 -10.840 -27.269 1.00 65.25 446 ASP A C 1
ATOM 3660 O O . ASP A 1 446 ? 30.528 -9.658 -27.551 1.00 65.25 446 ASP A O 1
ATOM 3664 N N . ASP A 1 447 ? 30.465 -11.831 -28.154 1.00 75.19 447 ASP A N 1
ATOM 3665 C CA . ASP A 1 447 ? 31.028 -11.670 -29.490 1.00 75.19 447 ASP A CA 1
ATOM 3666 C C . ASP A 1 447 ? 30.120 -12.108 -30.647 1.00 75.19 447 ASP A C 1
ATOM 3668 O O . ASP A 1 447 ? 30.551 -12.130 -31.806 1.00 75.19 447 ASP A O 1
ATOM 3672 N N . THR A 1 448 ? 28.875 -12.487 -30.347 1.00 80.06 448 THR A N 1
ATOM 3673 C CA . THR A 1 448 ? 27.985 -13.124 -31.318 1.00 80.06 448 THR A CA 1
ATOM 3674 C C . THR A 1 448 ? 26.572 -12.559 -31.243 1.00 80.06 448 THR A C 1
ATOM 3676 O O . THR A 1 448 ? 25.893 -12.639 -30.215 1.00 80.06 448 THR A O 1
ATOM 3679 N N . ILE A 1 449 ? 26.093 -12.053 -32.381 1.00 83.94 449 ILE A N 1
ATOM 3680 C CA . ILE A 1 449 ? 24.706 -11.628 -32.578 1.00 83.94 449 ILE A CA 1
ATOM 3681 C C . ILE A 1 449 ? 24.034 -12.498 -33.633 1.00 83.94 449 ILE A C 1
ATOM 3683 O O . ILE A 1 449 ? 24.596 -12.778 -34.690 1.00 83.94 449 ILE A O 1
ATOM 3687 N N . ILE A 1 450 ? 22.816 -12.918 -33.331 1.00 87.88 450 ILE A N 1
ATOM 3688 C CA . ILE A 1 450 ? 21.948 -13.728 -34.175 1.00 87.88 450 ILE A CA 1
ATOM 3689 C C . ILE A 1 450 ? 20.683 -12.921 -34.438 1.00 87.88 450 ILE A C 1
ATOM 3691 O O . ILE A 1 450 ? 20.211 -12.213 -33.553 1.00 87.88 450 ILE A O 1
ATOM 3695 N N . TRP A 1 451 ? 20.096 -13.020 -35.623 1.00 91.56 451 TRP A N 1
ATOM 3696 C CA . TRP A 1 451 ? 18.755 -12.498 -35.850 1.00 91.56 451 TRP A CA 1
ATOM 3697 C C . TRP A 1 451 ? 17.911 -13.426 -36.707 1.00 91.56 451 TRP A C 1
ATOM 3699 O O . TRP A 1 451 ? 18.418 -14.135 -37.577 1.00 91.56 451 TRP A O 1
ATOM 3709 N N . ALA A 1 452 ? 16.614 -13.418 -36.426 1.00 88.94 452 ALA A N 1
ATOM 3710 C CA . ALA A 1 452 ? 15.607 -14.210 -37.102 1.00 88.94 452 ALA A CA 1
ATOM 3711 C C . ALA A 1 452 ? 14.724 -13.302 -37.963 1.00 88.94 452 ALA A C 1
ATOM 3713 O O . ALA A 1 452 ? 14.248 -12.259 -37.503 1.00 88.94 452 ALA A O 1
ATOM 3714 N N . VAL A 1 453 ? 14.507 -13.721 -39.206 1.00 92.19 453 VAL A N 1
ATOM 3715 C CA . VAL A 1 453 ? 13.720 -13.014 -40.217 1.00 92.19 453 VAL A CA 1
ATOM 3716 C C . VAL A 1 453 ? 12.543 -13.882 -40.635 1.00 92.19 453 VAL A C 1
ATOM 3718 O O . VAL A 1 453 ? 12.737 -15.045 -40.997 1.00 92.19 453 VAL A O 1
ATOM 3721 N N . ASP A 1 454 ? 11.343 -13.307 -40.602 1.00 90.31 454 ASP A N 1
ATOM 3722 C CA . ASP A 1 454 ? 10.115 -13.968 -41.045 1.00 90.31 454 ASP A CA 1
ATOM 3723 C C . ASP A 1 454 ? 10.299 -14.520 -42.478 1.00 90.31 454 ASP A C 1
ATOM 3725 O O . ASP A 1 454 ? 10.806 -13.779 -43.333 1.00 90.31 454 ASP A O 1
ATOM 3729 N N . PRO A 1 455 ? 9.943 -15.792 -42.757 1.00 88.44 455 PRO A N 1
ATOM 3730 C CA . PRO A 1 455 ? 10.062 -16.394 -44.085 1.00 88.44 455 PRO A CA 1
ATOM 3731 C C . PRO A 1 455 ? 9.371 -15.609 -45.202 1.00 88.44 455 PRO A C 1
ATOM 3733 O O . PRO A 1 455 ? 9.826 -15.680 -46.342 1.00 88.44 455 PRO A O 1
ATOM 3736 N N . ASP A 1 456 ? 8.324 -14.853 -44.869 1.00 90.19 456 ASP A N 1
ATOM 3737 C CA . ASP A 1 456 ? 7.541 -14.055 -45.812 1.00 90.19 456 ASP A CA 1
ATOM 3738 C C . ASP A 1 456 ? 8.139 -12.652 -46.051 1.00 90.19 456 ASP A C 1
ATOM 3740 O O . ASP A 1 456 ? 7.595 -11.853 -46.818 1.00 90.19 456 ASP A O 1
ATOM 3744 N N . THR A 1 457 ? 9.273 -12.324 -45.417 1.00 89.88 457 THR A N 1
ATOM 3745 C CA . THR A 1 457 ? 9.972 -11.049 -45.636 1.00 89.88 457 THR A CA 1
ATOM 3746 C C . THR A 1 457 ? 10.543 -10.971 -47.053 1.00 89.88 457 THR A C 1
ATOM 3748 O O . THR A 1 457 ? 11.234 -11.881 -47.507 1.00 89.88 457 THR A O 1
ATOM 3751 N N . ASP A 1 458 ? 10.325 -9.834 -47.719 1.00 90.94 458 ASP A N 1
ATOM 3752 C CA . ASP A 1 458 ? 10.877 -9.532 -49.044 1.00 90.94 458 ASP A CA 1
ATOM 3753 C C . ASP A 1 458 ? 12.414 -9.709 -49.093 1.00 90.94 458 ASP A C 1
ATOM 3755 O O . ASP A 1 458 ? 13.127 -9.018 -48.350 1.00 90.94 458 ASP A O 1
ATOM 3759 N N . PRO A 1 459 ? 12.946 -10.589 -49.966 1.00 90.00 459 PRO A N 1
ATOM 3760 C CA . PRO A 1 459 ? 14.381 -10.803 -50.126 1.00 90.00 459 PRO A CA 1
ATOM 3761 C C . PRO A 1 459 ? 15.179 -9.526 -50.411 1.00 90.00 459 PRO A C 1
ATOM 3763 O O . PRO A 1 459 ? 16.265 -9.368 -49.859 1.00 90.00 459 PRO A O 1
ATOM 3766 N N . GLU A 1 460 ? 14.638 -8.574 -51.182 1.00 89.31 460 GLU A N 1
ATOM 3767 C CA . GLU A 1 460 ? 15.354 -7.323 -51.486 1.00 89.31 460 GLU A CA 1
ATOM 3768 C C . GLU A 1 460 ? 15.605 -6.491 -50.221 1.00 89.31 460 GLU A C 1
ATOM 3770 O O . GLU A 1 460 ? 16.648 -5.847 -50.065 1.00 89.31 460 GLU A O 1
ATOM 3775 N N . LYS A 1 461 ? 14.664 -6.535 -49.272 1.00 88.50 461 LYS A N 1
ATOM 3776 C CA . LYS A 1 461 ? 14.792 -5.873 -47.972 1.00 88.50 461 LYS A CA 1
ATOM 3777 C C . LYS A 1 461 ? 15.855 -6.547 -47.107 1.00 88.50 461 LYS A C 1
ATOM 3779 O O . LYS A 1 461 ? 16.584 -5.855 -46.391 1.00 88.50 461 LYS A O 1
ATOM 3784 N N . ILE A 1 462 ? 15.940 -7.877 -47.174 1.00 90.94 462 ILE A N 1
ATOM 3785 C CA . ILE A 1 462 ? 16.959 -8.654 -46.463 1.00 90.94 462 ILE A CA 1
ATOM 3786 C C . ILE A 1 462 ? 18.345 -8.288 -46.992 1.00 90.94 462 ILE A C 1
ATOM 3788 O O . ILE A 1 462 ? 19.194 -7.862 -46.209 1.00 90.94 462 ILE A O 1
ATOM 3792 N N . ASP A 1 463 ? 18.528 -8.356 -48.310 1.00 90.94 463 ASP A N 1
ATOM 3793 C CA . ASP A 1 463 ? 19.795 -8.071 -48.984 1.00 90.94 463 ASP A CA 1
ATOM 3794 C C . ASP A 1 463 ? 20.258 -6.627 -48.749 1.00 90.94 463 ASP A C 1
ATOM 3796 O O . ASP A 1 463 ? 21.440 -6.380 -48.509 1.00 90.94 463 ASP A O 1
ATOM 3800 N N . LEU A 1 464 ? 19.335 -5.657 -48.734 1.00 89.75 464 LEU A N 1
ATOM 3801 C CA . LEU A 1 464 ? 19.657 -4.260 -48.437 1.00 89.75 464 LEU A CA 1
ATOM 3802 C C . LEU A 1 464 ? 20.235 -4.082 -47.024 1.00 89.75 464 LEU A C 1
ATOM 3804 O O . LEU A 1 464 ? 21.205 -3.345 -46.836 1.00 89.75 464 LEU A O 1
ATOM 3808 N N . ILE A 1 465 ? 19.624 -4.715 -46.019 1.00 86.00 465 ILE A N 1
ATOM 3809 C CA . ILE A 1 465 ? 20.077 -4.627 -44.624 1.00 86.00 465 ILE A CA 1
ATOM 3810 C C . ILE A 1 465 ? 21.371 -5.420 -44.435 1.00 86.00 465 ILE A C 1
ATOM 3812 O O . ILE A 1 465 ? 22.292 -4.933 -43.780 1.00 86.00 465 ILE A O 1
ATOM 3816 N N . HIS A 1 466 ? 21.472 -6.606 -45.036 1.00 92.75 466 HIS A N 1
ATOM 3817 C CA . HIS A 1 466 ? 22.675 -7.436 -44.989 1.00 92.75 466 HIS A CA 1
ATOM 3818 C C . HIS A 1 466 ? 23.860 -6.728 -45.635 1.00 92.75 466 HIS A C 1
ATOM 3820 O O . HIS A 1 466 ? 24.907 -6.626 -45.006 1.00 92.75 466 HIS A O 1
ATOM 3826 N N . GLY A 1 467 ? 23.668 -6.104 -46.798 1.00 87.56 467 GLY A N 1
ATOM 3827 C CA . GLY A 1 467 ? 24.696 -5.283 -47.432 1.00 87.56 467 GLY A CA 1
ATOM 3828 C C . GLY A 1 467 ? 25.179 -4.148 -46.526 1.00 87.56 467 GLY A C 1
ATOM 3829 O O . GLY A 1 467 ? 26.378 -3.905 -46.436 1.00 87.56 467 GLY A O 1
ATOM 3830 N N . ARG A 1 468 ? 24.283 -3.487 -45.775 1.00 83.75 468 ARG A N 1
ATOM 3831 C CA . ARG A 1 468 ? 24.682 -2.471 -44.778 1.00 83.75 468 ARG A CA 1
ATOM 3832 C C . ARG A 1 468 ? 25.480 -3.075 -43.629 1.00 83.75 468 ARG A C 1
ATOM 3834 O O . ARG A 1 468 ? 26.480 -2.494 -43.226 1.00 83.75 468 ARG A O 1
ATOM 3841 N N . VAL A 1 469 ? 25.073 -4.228 -43.109 1.00 84.38 469 VAL A N 1
ATOM 3842 C CA . VAL A 1 469 ? 25.822 -4.921 -42.053 1.00 84.38 469 VAL A CA 1
ATOM 3843 C C . VAL A 1 469 ? 27.218 -5.312 -42.552 1.00 84.38 469 VAL A C 1
ATOM 3845 O O . VAL A 1 469 ? 28.196 -5.056 -41.858 1.00 84.38 469 VAL A O 1
ATOM 3848 N N . GLU A 1 470 ? 27.348 -5.819 -43.778 1.00 87.00 470 GLU A N 1
ATOM 3849 C CA . GLU A 1 470 ? 28.639 -6.183 -44.377 1.00 87.00 470 GLU A CA 1
ATOM 3850 C C . GLU A 1 470 ? 29.569 -4.980 -44.608 1.00 87.00 470 GLU A C 1
ATOM 3852 O O . GLU A 1 470 ? 30.790 -5.133 -44.534 1.00 87.00 470 GLU A O 1
ATOM 3857 N N . THR A 1 471 ? 29.039 -3.759 -44.789 1.00 83.50 471 THR A N 1
ATOM 3858 C CA . THR A 1 471 ? 29.883 -2.542 -44.849 1.00 83.50 471 THR A CA 1
ATOM 3859 C C . THR A 1 471 ? 30.644 -2.264 -43.552 1.00 83.50 471 THR A C 1
ATOM 3861 O O . THR A 1 471 ? 31.649 -1.554 -43.582 1.00 83.50 471 THR A O 1
ATOM 3864 N N . LEU A 1 472 ? 30.234 -2.869 -42.429 1.00 77.44 472 LEU A N 1
ATOM 3865 C CA . LEU A 1 472 ? 30.979 -2.832 -41.167 1.00 77.44 472 LEU A CA 1
ATOM 3866 C C . LEU A 1 472 ? 32.202 -3.770 -41.164 1.00 77.44 472 LEU A C 1
ATOM 3868 O O . LEU A 1 472 ? 32.890 -3.861 -40.152 1.00 77.44 472 LEU A O 1
ATOM 3872 N N . GLY A 1 473 ? 32.477 -4.477 -42.266 1.00 80.25 473 GLY A N 1
ATOM 3873 C CA . GLY A 1 473 ? 33.594 -5.418 -42.382 1.00 80.25 473 GLY A CA 1
ATOM 3874 C C . GLY A 1 473 ? 33.336 -6.768 -41.711 1.00 80.25 473 GLY A C 1
ATOM 3875 O O . GLY A 1 473 ? 34.281 -7.512 -41.455 1.00 80.25 473 GLY A O 1
ATOM 3876 N N . VAL A 1 474 ? 32.073 -7.085 -41.416 1.00 84.94 474 VAL A N 1
ATOM 3877 C CA . VAL A 1 474 ? 31.661 -8.335 -40.767 1.00 84.94 474 VAL A CA 1
ATOM 3878 C C . VAL A 1 474 ? 30.981 -9.261 -41.770 1.00 84.94 474 VAL A C 1
ATOM 3880 O O . VAL A 1 474 ? 30.235 -8.811 -42.634 1.00 84.94 474 VAL A O 1
ATOM 3883 N N . SER A 1 475 ? 31.231 -10.565 -41.664 1.00 90.00 475 SER A N 1
ATOM 3884 C CA . SER A 1 475 ? 30.609 -11.561 -42.542 1.00 90.00 475 SER A CA 1
ATOM 3885 C C . SER A 1 475 ? 29.331 -12.112 -41.924 1.00 90.00 475 SER A C 1
ATOM 3887 O O . SER A 1 475 ? 29.342 -12.585 -40.785 1.00 90.00 475 SER A O 1
ATOM 3889 N N . ILE A 1 476 ? 28.246 -12.091 -42.696 1.00 92.69 476 ILE A N 1
ATOM 3890 C CA . ILE A 1 476 ? 26.962 -12.651 -42.283 1.00 92.69 476 ILE A CA 1
ATOM 3891 C C . ILE A 1 476 ? 26.945 -14.146 -42.586 1.00 92.69 476 ILE A C 1
ATOM 3893 O O . ILE A 1 476 ? 27.221 -14.594 -43.697 1.00 92.69 476 ILE A O 1
ATOM 3897 N N . LEU A 1 477 ? 26.604 -14.933 -41.576 1.00 93.31 477 LEU A N 1
ATOM 3898 C CA . LEU A 1 477 ? 26.490 -16.380 -41.653 1.00 93.31 477 LEU A CA 1
ATOM 3899 C C . LEU A 1 477 ? 25.015 -16.758 -41.638 1.00 93.31 477 LEU A C 1
ATOM 3901 O O . LEU A 1 477 ? 24.298 -16.408 -40.704 1.00 93.31 477 LEU A O 1
ATOM 3905 N N . ARG A 1 478 ? 24.556 -17.520 -42.631 1.00 92.75 478 ARG A N 1
ATOM 3906 C CA . ARG A 1 478 ? 23.239 -18.160 -42.558 1.00 92.75 478 ARG A CA 1
ATOM 3907 C C . ARG A 1 478 ? 23.318 -19.359 -41.619 1.00 92.75 478 ARG A C 1
ATOM 3909 O O . ARG A 1 478 ? 24.174 -20.225 -41.798 1.00 92.75 478 ARG A O 1
ATOM 3916 N N . ILE A 1 479 ? 22.423 -19.415 -40.641 1.00 91.12 479 ILE A N 1
ATOM 3917 C CA . ILE A 1 479 ? 22.351 -20.526 -39.694 1.00 91.12 479 ILE A CA 1
ATOM 3918 C C . ILE A 1 479 ? 21.587 -21.689 -40.347 1.00 91.12 479 ILE A C 1
ATOM 3920 O O . ILE A 1 479 ? 20.473 -21.483 -40.842 1.00 91.12 479 ILE A O 1
ATOM 3924 N N . PRO A 1 480 ? 22.148 -22.910 -40.354 1.00 90.50 480 PRO A N 1
ATOM 3925 C CA . PRO A 1 480 ? 21.459 -24.086 -40.872 1.00 90.50 480 PRO A CA 1
ATOM 3926 C C . PRO A 1 480 ? 20.208 -24.445 -40.045 1.00 90.50 480 PRO A C 1
ATOM 3928 O O . PRO A 1 480 ? 20.250 -24.344 -38.813 1.00 90.50 480 PRO A O 1
ATOM 3931 N N . PRO A 1 481 ? 19.110 -24.922 -40.668 1.00 87.31 481 PRO A N 1
ATOM 3932 C CA . PRO A 1 481 ? 17.877 -25.276 -39.959 1.00 87.31 481 PRO A CA 1
ATOM 3933 C C . PRO A 1 481 ? 18.059 -26.274 -38.808 1.00 87.31 481 PRO A C 1
ATOM 3935 O O . PRO A 1 481 ? 17.368 -26.199 -37.797 1.00 87.31 481 PRO A O 1
ATOM 3938 N N . GLU A 1 482 ? 19.014 -27.193 -38.923 1.00 89.75 482 GLU A N 1
ATOM 3939 C CA . GLU A 1 482 ? 19.356 -28.188 -37.905 1.00 89.75 482 GLU A CA 1
ATOM 3940 C C . GLU A 1 482 ? 20.020 -27.601 -36.645 1.00 89.75 482 GLU A C 1
ATOM 3942 O O . GLU A 1 482 ? 20.012 -28.238 -35.584 1.00 89.75 482 GLU A O 1
ATOM 3947 N N . GLU A 1 483 ? 20.586 -26.394 -36.731 1.00 88.00 483 GLU A N 1
ATOM 3948 C CA . GLU A 1 483 ? 21.200 -25.692 -35.600 1.00 88.00 483 GLU A CA 1
ATOM 3949 C C . GLU A 1 483 ? 20.202 -24.799 -34.853 1.00 88.00 483 GLU A C 1
ATOM 3951 O O . GLU A 1 483 ? 20.367 -24.582 -33.649 1.00 88.00 483 GLU A O 1
ATOM 3956 N N . ILE A 1 484 ? 19.122 -24.362 -35.514 1.00 87.75 484 ILE A N 1
ATOM 3957 C CA . ILE A 1 484 ? 18.090 -23.486 -34.935 1.00 87.75 484 ILE A CA 1
ATOM 3958 C C . ILE A 1 484 ? 17.517 -24.057 -33.622 1.00 87.75 484 ILE A C 1
ATOM 3960 O O . ILE A 1 484 ? 17.521 -23.334 -32.622 1.00 87.75 484 ILE A O 1
ATOM 3964 N N . PRO A 1 485 ? 17.110 -25.345 -33.521 1.00 87.75 485 PRO A N 1
ATOM 3965 C CA . PRO A 1 485 ? 16.594 -25.888 -32.263 1.00 87.75 485 PRO A CA 1
ATOM 3966 C C . PRO A 1 485 ? 17.613 -25.849 -31.120 1.00 87.75 485 PRO A C 1
ATOM 3968 O O . PRO A 1 485 ? 17.232 -25.714 -29.959 1.00 87.75 485 PRO A O 1
ATOM 3971 N N . LYS A 1 486 ? 18.913 -25.973 -31.424 1.00 85.12 486 LYS A N 1
ATOM 3972 C CA . LYS A 1 486 ? 19.978 -25.899 -30.411 1.00 85.12 486 LYS A CA 1
ATOM 3973 C C . LYS A 1 486 ? 20.168 -24.464 -29.928 1.00 85.12 486 LYS A C 1
ATOM 3975 O O . LYS A 1 486 ? 20.276 -24.258 -28.723 1.00 85.12 486 LYS A O 1
ATOM 3980 N N . ILE A 1 487 ? 20.154 -23.499 -30.848 1.00 81.62 487 ILE A N 1
ATOM 3981 C CA . ILE A 1 487 ? 20.266 -22.066 -30.547 1.00 81.62 487 ILE A CA 1
ATOM 3982 C C . ILE A 1 487 ? 19.085 -21.616 -29.684 1.00 81.62 487 ILE A C 1
ATOM 3984 O O . ILE A 1 487 ? 19.292 -21.093 -28.594 1.00 81.62 487 ILE A O 1
ATOM 3988 N N . LEU A 1 488 ? 17.850 -21.915 -30.096 1.00 83.06 488 LEU A N 1
ATOM 3989 C CA . LEU A 1 488 ? 16.650 -21.549 -29.337 1.00 83.06 488 LEU A CA 1
ATOM 3990 C C . LEU A 1 488 ? 16.604 -22.212 -27.955 1.00 83.06 488 LEU A C 1
ATOM 3992 O O . LEU A 1 488 ? 16.210 -21.579 -26.978 1.00 83.06 488 LEU A O 1
ATOM 3996 N N . LYS A 1 489 ? 17.064 -23.465 -27.842 1.00 80.50 489 LYS A N 1
ATOM 3997 C CA . LYS A 1 489 ? 17.169 -24.162 -26.553 1.00 80.50 489 LYS A CA 1
ATOM 3998 C C . LYS A 1 489 ? 18.224 -23.548 -25.630 1.00 80.50 489 LYS A C 1
ATOM 4000 O O . LYS A 1 489 ? 18.042 -23.598 -24.416 1.00 80.50 489 LYS A O 1
ATOM 4005 N N . ASN A 1 490 ? 19.321 -23.019 -26.167 1.00 73.81 490 ASN A N 1
ATOM 4006 C CA . ASN A 1 490 ? 20.318 -22.304 -25.366 1.00 73.81 490 ASN A CA 1
ATOM 4007 C C . ASN A 1 490 ? 19.763 -20.959 -24.893 1.00 73.81 490 ASN A C 1
ATOM 4009 O O . ASN A 1 490 ? 19.760 -20.701 -23.697 1.00 73.81 490 ASN A O 1
ATOM 4013 N N . ILE A 1 491 ? 19.135 -20.200 -25.791 1.00 70.19 491 ILE A N 1
ATOM 4014 C CA . ILE A 1 491 ? 18.463 -18.936 -25.466 1.00 70.19 491 ILE A CA 1
ATOM 4015 C C . ILE A 1 491 ? 17.416 -19.132 -24.360 1.00 70.19 491 ILE A C 1
ATOM 4017 O O . ILE A 1 491 ? 17.378 -18.374 -23.398 1.00 70.19 491 ILE A O 1
ATOM 4021 N N . GLN A 1 492 ? 16.624 -20.204 -24.424 1.00 67.19 492 GLN A N 1
ATOM 4022 C CA . GLN A 1 492 ? 15.664 -20.547 -23.372 1.00 67.19 492 GLN A CA 1
ATOM 4023 C C . GLN A 1 492 ? 16.317 -20.800 -21.996 1.00 67.19 492 GLN A C 1
ATOM 4025 O O . GLN A 1 492 ? 15.676 -20.563 -20.976 1.00 67.19 492 GLN A O 1
ATOM 4030 N N . LYS A 1 493 ? 17.558 -21.302 -21.941 1.00 63.09 493 LYS A N 1
ATOM 4031 C CA . LYS A 1 493 ? 18.279 -21.529 -20.675 1.00 63.09 493 LYS A CA 1
ATOM 4032 C C . LYS A 1 493 ? 18.850 -20.238 -20.094 1.00 63.09 493 LYS A C 1
ATOM 4034 O O . LYS A 1 493 ? 18.861 -20.092 -18.875 1.00 63.09 493 LYS A O 1
ATOM 4039 N N . ASP A 1 494 ? 19.301 -19.331 -20.956 1.00 54.56 494 ASP A N 1
ATOM 4040 C CA . ASP A 1 494 ? 19.938 -18.076 -20.546 1.00 54.56 494 ASP A CA 1
ATOM 4041 C C . ASP A 1 494 ? 18.908 -17.000 -20.175 1.00 54.56 494 ASP A C 1
ATOM 4043 O O . ASP A 1 494 ? 19.164 -16.136 -19.336 1.00 54.56 494 ASP A O 1
ATOM 4047 N N . LEU A 1 495 ? 17.691 -17.103 -20.717 1.00 55.53 495 LEU A N 1
ATOM 4048 C CA . LEU A 1 495 ? 16.524 -16.310 -20.332 1.00 55.53 495 LEU A CA 1
ATOM 4049 C C . LEU A 1 495 ? 15.944 -16.802 -18.998 1.00 55.53 495 LEU A C 1
ATOM 4051 O O . LEU A 1 495 ? 14.799 -17.245 -18.910 1.00 55.53 495 LEU A O 1
ATOM 4055 N N . SER A 1 496 ? 16.729 -16.713 -17.927 1.00 54.28 496 SER A N 1
ATOM 4056 C CA . SER A 1 496 ? 16.143 -16.732 -16.588 1.00 54.28 496 SER A CA 1
ATOM 4057 C C . SER A 1 496 ? 15.200 -15.527 -16.489 1.00 54.28 496 SER A C 1
ATOM 4059 O O . SER A 1 496 ? 15.659 -14.399 -16.693 1.00 54.28 496 SER A O 1
ATOM 4061 N N . PRO A 1 497 ? 13.892 -15.714 -16.220 1.00 57.22 497 PRO A N 1
ATOM 4062 C CA . PRO A 1 497 ? 12.983 -14.588 -16.122 1.00 57.22 497 PRO A CA 1
ATOM 4063 C C . PRO A 1 497 ? 13.493 -13.681 -15.022 1.00 57.22 497 PRO A C 1
ATOM 4065 O O . PRO A 1 497 ? 13.831 -14.161 -13.933 1.00 57.22 497 PRO A O 1
ATOM 4068 N N . SER A 1 498 ? 13.539 -12.382 -15.308 1.00 59.00 498 SER A N 1
ATOM 4069 C CA . SER A 1 498 ? 13.867 -11.418 -14.276 1.00 59.00 498 SER A CA 1
ATOM 4070 C C . SER A 1 498 ? 12.922 -11.654 -13.104 1.00 59.00 498 SER A C 1
ATOM 4072 O O . SER A 1 498 ? 11.705 -11.685 -13.269 1.00 59.00 498 SER A O 1
ATOM 4074 N N . THR A 1 499 ? 13.478 -11.869 -11.915 1.00 63.75 499 THR A N 1
ATOM 4075 C CA . THR A 1 499 ? 12.672 -11.958 -10.692 1.00 63.75 499 THR A CA 1
ATOM 4076 C C . THR A 1 499 ? 12.106 -10.593 -10.307 1.00 63.75 499 THR A C 1
ATOM 4078 O O . THR A 1 499 ? 11.277 -10.516 -9.406 1.00 63.75 499 THR A O 1
ATOM 4081 N N . TRP A 1 500 ? 12.518 -9.538 -11.017 1.00 69.62 500 TRP A N 1
ATOM 4082 C CA . TRP A 1 500 ? 12.155 -8.151 -10.777 1.00 69.62 500 TRP A CA 1
ATOM 4083 C C . TRP A 1 500 ? 11.723 -7.441 -12.065 1.00 69.62 500 TRP A C 1
ATOM 4085 O O . TRP A 1 500 ? 12.266 -7.684 -13.140 1.00 69.62 500 TRP A O 1
ATOM 4095 N N . MET A 1 501 ? 10.776 -6.521 -11.958 1.00 74.19 501 MET A N 1
ATOM 4096 C CA . MET A 1 501 ? 10.365 -5.617 -13.028 1.00 74.19 501 MET A CA 1
ATOM 4097 C C . MET A 1 501 ? 10.256 -4.195 -12.493 1.00 74.19 501 MET A C 1
ATOM 4099 O O . MET A 1 501 ? 10.011 -3.991 -11.308 1.00 74.19 501 MET A O 1
ATOM 4103 N N . TYR A 1 502 ? 10.411 -3.206 -13.367 1.00 78.38 502 TYR A N 1
ATOM 4104 C CA . TYR A 1 502 ? 10.020 -1.841 -13.044 1.00 78.38 502 TYR A CA 1
ATOM 4105 C C . TYR A 1 502 ? 8.568 -1.644 -13.463 1.00 78.38 502 TYR A C 1
ATOM 4107 O O . TYR A 1 502 ? 8.253 -1.850 -14.633 1.00 78.38 502 TYR A O 1
ATOM 4115 N N . THR A 1 503 ? 7.706 -1.242 -12.533 1.00 78.75 503 THR A N 1
ATOM 4116 C CA . THR A 1 503 ? 6.308 -0.908 -12.837 1.00 78.75 503 THR A CA 1
ATOM 4117 C C . THR A 1 503 ? 6.005 0.550 -12.479 1.00 78.75 503 THR A C 1
ATOM 4119 O O . THR A 1 503 ? 6.449 1.018 -11.422 1.00 78.75 503 THR A O 1
ATOM 4122 N N . PRO A 1 504 ? 5.307 1.290 -13.355 1.00 78.12 504 PRO A N 1
ATOM 4123 C CA . PRO A 1 504 ? 4.712 2.586 -13.038 1.00 78.12 504 PRO A CA 1
ATOM 4124 C C . PRO A 1 504 ? 3.265 2.469 -12.518 1.00 78.12 504 PRO A C 1
ATOM 4126 O O . PRO A 1 504 ? 2.739 3.451 -11.990 1.00 78.12 504 PRO A O 1
ATOM 4129 N N . ASP A 1 505 ? 2.633 1.298 -12.659 1.00 78.44 505 ASP A N 1
ATOM 4130 C CA . ASP A 1 505 ? 1.254 1.052 -12.237 1.00 78.44 505 ASP A CA 1
ATOM 4131 C C . ASP A 1 505 ? 1.177 0.976 -10.708 1.00 78.44 505 ASP A C 1
ATOM 4133 O O . ASP A 1 505 ? 1.873 0.182 -10.075 1.00 78.44 505 ASP A O 1
ATOM 4137 N N . ILE A 1 506 ? 0.331 1.828 -10.121 1.00 76.38 506 ILE A N 1
ATOM 4138 C CA . ILE A 1 506 ? 0.138 1.922 -8.672 1.00 76.38 506 ILE A CA 1
ATOM 4139 C C . ILE A 1 506 ? -0.650 0.740 -8.113 1.00 76.38 506 ILE A C 1
ATOM 4141 O O . ILE A 1 506 ? -0.387 0.331 -6.977 1.00 76.38 506 ILE A O 1
ATOM 4145 N N . ASP A 1 507 ? -1.605 0.206 -8.869 1.00 74.88 507 ASP A N 1
ATOM 4146 C CA . ASP A 1 507 ? -2.535 -0.802 -8.364 1.00 74.88 507 ASP A CA 1
ATOM 4147 C C . ASP A 1 507 ? -1.858 -2.178 -8.240 1.00 74.88 507 ASP A C 1
ATOM 4149 O O . ASP A 1 507 ? -2.263 -2.997 -7.411 1.00 74.88 507 ASP A O 1
ATOM 4153 N N . SER A 1 508 ? -0.766 -2.401 -8.980 1.00 75.25 508 SER A N 1
ATOM 4154 C CA . SER A 1 508 ? 0.087 -3.592 -8.880 1.00 75.25 508 SER A CA 1
ATOM 4155 C C . SER A 1 508 ? 1.283 -3.452 -7.927 1.00 75.25 508 SER A C 1
ATOM 4157 O O . SER A 1 508 ? 2.052 -4.408 -7.773 1.00 75.25 508 SER A O 1
ATOM 4159 N N . ILE A 1 509 ? 1.460 -2.310 -7.246 1.00 81.25 509 ILE A N 1
ATOM 4160 C CA . ILE A 1 509 ? 2.598 -2.121 -6.333 1.00 81.25 509 ILE A CA 1
ATOM 4161 C C . ILE A 1 509 ? 2.531 -3.111 -5.169 1.00 81.25 509 ILE A C 1
ATOM 4163 O O . ILE A 1 509 ? 1.543 -3.224 -4.439 1.00 81.25 509 ILE A O 1
ATOM 4167 N N . SER A 1 510 ? 3.650 -3.795 -4.965 1.00 83.75 510 SER A N 1
ATOM 4168 C CA . SER A 1 510 ? 3.924 -4.609 -3.791 1.00 83.75 510 SER A CA 1
ATOM 4169 C C . SER A 1 510 ? 4.648 -3.782 -2.730 1.00 83.75 510 SER A C 1
ATOM 4171 O O . SER A 1 510 ? 5.404 -2.850 -3.016 1.00 83.75 510 SER A O 1
ATOM 4173 N N . PHE A 1 511 ? 4.427 -4.145 -1.474 1.00 85.56 511 PHE A N 1
ATOM 4174 C CA . PHE A 1 511 ? 5.032 -3.506 -0.314 1.00 85.56 511 PHE A CA 1
ATOM 4175 C C . PHE A 1 511 ? 6.003 -4.466 0.378 1.00 85.56 511 PHE A C 1
ATOM 4177 O O . PHE A 1 511 ? 5.744 -5.669 0.414 1.00 85.56 511 PHE A O 1
ATOM 4184 N N . PRO A 1 512 ? 7.092 -3.971 0.983 1.00 85.94 512 PRO A N 1
ATOM 4185 C CA . PRO A 1 512 ? 7.541 -2.574 1.033 1.00 85.94 512 PRO A CA 1
ATOM 4186 C C . PRO A 1 512 ? 8.072 -2.055 -0.315 1.00 85.94 512 PRO A C 1
ATOM 4188 O O . PRO A 1 512 ? 8.665 -2.802 -1.091 1.00 85.94 512 PRO A O 1
ATOM 4191 N N . ILE A 1 513 ? 7.917 -0.752 -0.571 1.00 87.94 513 ILE A N 1
ATOM 4192 C CA . ILE A 1 513 ? 8.556 -0.077 -1.707 1.00 87.94 513 ILE A CA 1
ATOM 4193 C C . ILE A 1 513 ? 10.022 0.186 -1.348 1.00 87.94 513 ILE A C 1
ATOM 4195 O O . ILE A 1 513 ? 10.327 0.900 -0.389 1.00 87.94 513 ILE A O 1
ATOM 4199 N N . LEU A 1 514 ? 10.943 -0.344 -2.153 1.00 86.06 514 LEU A N 1
ATOM 4200 C CA . LEU A 1 514 ? 12.379 -0.104 -2.006 1.00 86.06 514 LEU A CA 1
ATOM 4201 C C . LEU A 1 514 ? 12.727 1.332 -2.426 1.00 86.06 514 LEU A C 1
ATOM 4203 O O . LEU A 1 514 ? 12.738 1.669 -3.614 1.00 86.06 514 LEU A O 1
ATOM 4207 N N . LEU A 1 515 ? 12.994 2.200 -1.448 1.00 87.44 515 LEU A N 1
ATOM 4208 C CA . LEU A 1 515 ? 13.202 3.634 -1.676 1.00 87.44 515 LEU A CA 1
ATOM 4209 C C . LEU A 1 515 ? 14.443 3.926 -2.531 1.00 87.44 515 LEU A C 1
ATOM 4211 O O . LEU A 1 515 ? 14.437 4.855 -3.339 1.00 87.44 515 LEU A O 1
ATOM 4215 N N . GLU A 1 516 ? 15.479 3.116 -2.384 1.00 84.06 516 GLU A N 1
ATOM 4216 C CA . GLU A 1 516 ? 16.751 3.154 -3.102 1.00 84.06 516 GLU A CA 1
ATOM 4217 C C . GLU A 1 516 ? 16.713 2.449 -4.466 1.00 84.06 516 GLU A C 1
ATOM 4219 O O . GLU A 1 516 ? 17.743 2.320 -5.123 1.00 84.06 516 GLU A O 1
ATOM 4224 N N . LYS A 1 517 ? 15.546 1.948 -4.888 1.00 84.44 517 LYS A N 1
ATOM 4225 C CA . LYS A 1 517 ? 15.338 1.279 -6.184 1.00 84.44 517 LYS A CA 1
ATOM 4226 C C . LYS A 1 517 ? 14.262 1.953 -7.033 1.00 84.44 517 LYS A C 1
ATOM 4228 O O . LYS A 1 517 ? 13.727 1.370 -7.975 1.00 84.44 517 LYS A O 1
ATOM 4233 N N . ARG A 1 518 ? 13.935 3.201 -6.704 1.00 89.12 518 ARG A N 1
ATOM 4234 C CA . ARG A 1 518 ? 13.007 4.023 -7.483 1.00 89.12 518 ARG A CA 1
ATOM 4235 C C . ARG A 1 518 ? 13.713 4.604 -8.696 1.00 89.12 518 ARG A C 1
ATOM 4237 O O . ARG A 1 518 ? 14.873 5.016 -8.626 1.00 89.12 518 ARG A O 1
ATOM 4244 N N . ILE A 1 519 ? 12.984 4.693 -9.796 1.00 90.31 519 ILE A N 1
ATOM 4245 C CA . ILE A 1 519 ? 13.436 5.349 -11.014 1.00 90.31 519 ILE A CA 1
ATOM 4246 C C . ILE A 1 519 ? 12.472 6.483 -11.332 1.00 90.31 519 ILE A C 1
ATOM 4248 O O . ILE A 1 519 ? 11.264 6.303 -11.303 1.00 90.31 519 ILE A O 1
ATOM 4252 N N . PHE A 1 520 ? 12.998 7.661 -11.641 1.00 91.75 520 PHE A N 1
ATOM 4253 C CA . PHE A 1 520 ? 12.195 8.783 -12.115 1.00 91.75 520 PHE A CA 1
ATOM 4254 C C . PHE A 1 520 ? 12.463 8.980 -13.597 1.00 91.75 520 PHE A C 1
ATOM 4256 O O . PHE A 1 520 ? 13.581 9.311 -13.993 1.00 91.75 520 PHE A O 1
ATOM 4263 N N . TRP A 1 521 ? 11.436 8.780 -14.415 1.00 92.38 521 TRP A N 1
ATOM 4264 C CA . TRP A 1 521 ? 11.478 9.083 -15.835 1.00 92.38 521 TRP A CA 1
ATOM 4265 C C . TRP A 1 521 ? 10.860 10.458 -16.067 1.00 92.38 521 TRP A C 1
ATOM 4267 O O . TRP A 1 521 ? 9.677 10.681 -15.818 1.00 92.38 521 TRP A O 1
ATOM 4277 N N . LEU A 1 522 ? 11.687 11.397 -16.520 1.00 94.56 522 LEU A N 1
ATOM 4278 C CA . LEU A 1 522 ? 11.274 12.728 -16.929 1.00 94.56 522 LEU A CA 1
ATOM 4279 C C . LEU A 1 522 ? 11.238 12.837 -18.450 1.00 94.56 522 LEU A C 1
ATOM 4281 O O . LEU A 1 522 ? 12.151 12.362 -19.131 1.00 94.56 522 LEU A O 1
ATOM 4285 N N . SER A 1 523 ? 10.218 13.503 -18.981 1.00 94.00 523 SER A N 1
ATOM 4286 C CA . SER A 1 523 ? 10.126 13.771 -20.413 1.00 94.00 523 SER A CA 1
ATOM 4287 C C . SER A 1 523 ? 9.531 15.137 -20.728 1.00 94.00 523 SER A C 1
ATOM 4289 O O . SER A 1 523 ? 8.694 15.668 -19.989 1.00 94.00 523 SER A O 1
ATOM 4291 N N . LYS A 1 524 ? 9.990 15.729 -21.833 1.00 93.88 524 LYS A N 1
ATOM 4292 C CA . LYS A 1 524 ? 9.414 16.948 -22.401 1.00 93.88 524 LYS A CA 1
ATOM 4293 C C . LYS A 1 524 ? 9.792 17.095 -23.869 1.00 93.88 524 LYS A C 1
ATOM 4295 O O . LYS A 1 524 ? 10.942 16.878 -24.242 1.00 93.88 524 LYS A O 1
ATOM 4300 N N . GLU A 1 525 ? 8.835 17.536 -24.673 1.00 92.19 525 GLU A N 1
ATOM 4301 C CA . GLU A 1 525 ? 9.081 17.978 -26.042 1.00 92.19 525 GLU A CA 1
ATOM 4302 C C . GLU A 1 525 ? 9.288 19.496 -26.102 1.00 92.19 525 GLU A C 1
ATOM 4304 O O . GLU A 1 525 ? 8.610 20.262 -25.408 1.00 92.19 525 GLU A O 1
ATOM 4309 N N . PHE A 1 526 ? 10.233 19.935 -26.931 1.00 88.44 526 PHE A N 1
ATOM 4310 C CA . PHE A 1 526 ? 10.439 21.342 -27.246 1.00 88.44 526 PHE A CA 1
ATOM 4311 C C . PHE A 1 526 ? 10.905 21.539 -28.690 1.00 88.44 526 PHE A C 1
ATOM 4313 O O . PHE A 1 526 ? 11.489 20.655 -29.317 1.00 88.44 526 PHE A O 1
ATOM 4320 N N . SER A 1 527 ? 10.615 22.720 -29.232 1.00 85.75 527 SER A N 1
ATOM 4321 C CA . SER A 1 527 ? 11.028 23.107 -30.580 1.00 85.75 527 SER A CA 1
ATOM 4322 C C . SER A 1 527 ? 12.459 23.630 -30.578 1.00 85.75 527 SER A C 1
ATOM 4324 O O . SER A 1 527 ? 12.859 24.347 -29.660 1.00 85.75 527 SER A O 1
ATOM 4326 N N . LEU A 1 528 ? 13.208 23.298 -31.625 1.00 77.38 528 LEU A N 1
ATOM 4327 C CA . LEU A 1 528 ? 14.548 23.832 -31.853 1.00 77.38 528 LEU A CA 1
ATOM 4328 C C . LEU A 1 528 ? 14.492 25.060 -32.764 1.00 77.38 528 LEU A C 1
ATOM 4330 O O . LEU A 1 528 ? 13.594 25.198 -33.595 1.00 77.38 528 LEU A O 1
ATOM 4334 N N . ALA A 1 529 ? 15.472 25.953 -32.616 1.00 75.44 529 ALA A N 1
ATOM 4335 C CA . ALA A 1 529 ? 15.592 27.149 -33.452 1.00 75.44 529 ALA A CA 1
ATOM 4336 C C . ALA A 1 529 ? 16.026 26.833 -34.897 1.00 75.44 529 ALA A C 1
ATOM 4338 O O . ALA A 1 529 ? 15.815 27.647 -35.796 1.00 75.44 529 ALA A O 1
ATOM 4339 N N . LYS A 1 530 ? 16.642 25.666 -35.119 1.00 77.06 530 LYS A N 1
ATOM 4340 C CA . LYS A 1 530 ? 17.111 25.170 -36.417 1.00 77.06 530 LYS A CA 1
ATOM 4341 C C . LYS A 1 530 ? 16.706 23.709 -36.595 1.00 77.06 530 LYS A C 1
ATOM 4343 O O . LYS A 1 530 ? 16.512 23.000 -35.608 1.00 77.06 530 LYS A O 1
ATOM 4348 N N . GLU A 1 531 ? 16.581 23.274 -37.849 1.00 80.50 531 GLU A N 1
ATOM 4349 C CA . GLU A 1 531 ? 16.405 21.852 -38.149 1.00 80.50 531 GLU A CA 1
ATOM 4350 C C . GLU A 1 531 ? 17.659 21.060 -37.754 1.00 80.50 531 GLU A C 1
ATOM 4352 O O . GLU A 1 531 ? 18.776 21.569 -37.855 1.00 80.50 531 GLU A O 1
ATOM 4357 N N . ILE A 1 532 ? 17.472 19.817 -37.305 1.00 78.94 532 ILE A N 1
ATOM 4358 C CA . ILE A 1 532 ? 18.586 18.935 -36.939 1.00 78.94 532 ILE A CA 1
ATOM 4359 C C . ILE A 1 532 ? 19.195 18.356 -38.216 1.00 78.94 532 ILE A C 1
ATOM 4361 O O . ILE A 1 532 ? 18.578 17.526 -38.890 1.00 78.94 532 ILE A O 1
ATOM 4365 N N . ASP A 1 533 ? 20.419 18.772 -38.522 1.00 81.75 533 ASP A N 1
ATOM 4366 C CA . ASP A 1 533 ? 21.264 18.140 -39.527 1.00 81.75 533 ASP A CA 1
ATOM 4367 C C . ASP A 1 533 ? 22.184 17.071 -38.904 1.00 81.75 533 ASP A C 1
ATOM 4369 O O . ASP A 1 533 ? 22.122 16.759 -37.711 1.00 81.75 533 ASP A O 1
ATOM 4373 N N . VAL A 1 534 ? 23.019 16.450 -39.740 1.00 80.19 534 VAL A N 1
ATOM 4374 C CA . VAL A 1 534 ? 23.943 15.386 -39.316 1.00 80.19 534 VAL A CA 1
ATOM 4375 C C . VAL A 1 534 ? 24.999 15.912 -38.339 1.00 80.19 534 VAL A C 1
ATOM 4377 O O . VAL A 1 534 ? 25.379 15.192 -37.419 1.00 80.19 534 VAL A O 1
ATOM 4380 N N . GLU A 1 535 ? 25.457 17.153 -38.507 1.00 82.25 535 GLU A N 1
ATOM 4381 C CA . GLU A 1 535 ? 26.489 17.757 -37.659 1.00 82.25 535 GLU A CA 1
ATOM 4382 C C . GLU A 1 535 ? 25.945 18.027 -36.251 1.00 82.25 535 GLU A C 1
ATOM 4384 O O . GLU A 1 535 ? 26.537 17.587 -35.263 1.00 82.25 535 GLU A O 1
ATOM 4389 N N . MET A 1 536 ? 24.753 18.621 -36.160 1.00 83.56 536 MET A N 1
ATOM 4390 C CA . MET A 1 536 ? 24.033 18.807 -34.902 1.00 83.56 536 MET A CA 1
ATOM 4391 C C . MET A 1 536 ? 23.741 17.465 -34.218 1.00 83.56 536 MET A C 1
ATOM 4393 O O . MET A 1 536 ? 23.964 17.310 -33.019 1.00 83.56 536 MET A O 1
ATOM 4397 N N . ALA A 1 537 ? 23.276 16.460 -34.967 1.00 82.31 537 ALA A N 1
ATOM 4398 C CA . ALA A 1 537 ? 23.004 15.134 -34.412 1.00 82.31 537 ALA A CA 1
ATOM 4399 C C . ALA A 1 537 ? 24.269 14.460 -33.840 1.00 82.31 537 ALA A C 1
ATOM 4401 O O . ALA A 1 537 ? 24.189 13.778 -32.815 1.00 82.31 537 ALA A O 1
ATOM 4402 N N . MET A 1 538 ? 25.437 14.679 -34.453 1.00 82.19 538 MET A N 1
ATOM 4403 C CA . MET A 1 538 ? 26.724 14.210 -33.929 1.00 82.19 538 MET A CA 1
ATOM 4404 C C . MET A 1 538 ? 27.128 14.927 -32.638 1.00 82.19 538 MET A C 1
ATOM 4406 O O . MET A 1 538 ? 27.592 14.274 -31.703 1.00 82.19 538 MET A O 1
ATOM 4410 N N . GLU A 1 539 ? 26.939 16.244 -32.553 1.00 85.62 539 GLU A N 1
ATOM 4411 C CA . GLU A 1 539 ? 27.203 17.005 -31.323 1.00 85.62 539 GLU A CA 1
ATOM 4412 C C . GLU A 1 539 ? 26.274 16.581 -30.177 1.00 85.62 539 GLU A C 1
ATOM 4414 O O . GLU A 1 539 ? 26.737 16.325 -29.062 1.00 85.62 539 GLU A O 1
ATOM 4419 N N . LEU A 1 540 ? 24.984 16.371 -30.459 1.00 87.56 540 LEU A N 1
ATOM 4420 C CA . LEU A 1 540 ? 24.030 15.826 -29.487 1.00 87.56 540 LEU A CA 1
ATOM 4421 C C . LEU A 1 540 ? 24.438 14.431 -28.998 1.00 87.56 540 LEU A C 1
ATOM 4423 O O . LEU A 1 540 ? 24.300 14.124 -27.812 1.00 87.56 540 LEU A O 1
ATOM 4427 N N . LEU A 1 541 ? 24.975 13.587 -29.884 1.00 84.44 541 LEU A N 1
ATOM 4428 C CA . LEU A 1 541 ? 25.438 12.251 -29.518 1.00 84.44 541 LEU A CA 1
ATOM 4429 C C . LEU A 1 541 ? 26.671 12.308 -28.605 1.00 84.44 541 LEU A C 1
ATOM 4431 O O . LEU A 1 541 ? 26.717 11.610 -27.589 1.00 84.44 541 LEU A O 1
ATOM 4435 N N . LYS A 1 542 ? 27.643 13.174 -28.915 1.00 84.56 542 LYS A N 1
ATOM 4436 C CA . LYS A 1 542 ? 28.808 13.416 -28.046 1.00 84.56 542 LYS A CA 1
ATOM 4437 C C . LYS A 1 542 ? 28.380 13.936 -26.678 1.00 84.56 542 LYS A C 1
ATOM 4439 O O . LYS A 1 542 ? 28.893 13.467 -25.656 1.00 84.56 542 LYS A O 1
ATOM 4444 N N . TYR A 1 543 ? 27.434 14.875 -26.649 1.00 88.69 543 TYR A N 1
ATOM 4445 C CA . TYR A 1 543 ? 26.878 15.407 -25.410 1.00 88.69 543 TYR A CA 1
ATOM 4446 C C . TYR A 1 543 ? 26.223 14.294 -24.582 1.00 88.69 543 TYR A C 1
ATOM 4448 O O . TYR A 1 543 ? 26.568 14.131 -23.409 1.00 88.69 543 TYR A O 1
ATOM 4456 N N . LYS A 1 544 ? 25.366 13.469 -25.204 1.00 87.94 544 LYS A N 1
ATOM 4457 C CA . LYS A 1 544 ? 24.739 12.300 -24.570 1.00 87.94 544 LYS A CA 1
ATOM 4458 C C . LYS A 1 544 ? 25.768 11.386 -23.922 1.00 87.94 544 LYS A C 1
ATOM 4460 O O . LYS A 1 544 ? 25.692 11.131 -22.724 1.00 87.94 544 LYS A O 1
ATOM 4465 N N . TYR A 1 545 ? 26.760 10.936 -24.679 1.00 84.75 545 TYR A N 1
ATOM 4466 C CA . TYR A 1 545 ? 27.755 9.991 -24.171 1.00 84.75 545 TYR A CA 1
ATOM 4467 C C . TYR A 1 545 ? 28.623 10.582 -23.069 1.00 84.75 545 TYR A C 1
ATOM 4469 O O . TYR A 1 545 ? 28.912 9.908 -22.082 1.00 84.75 545 TYR A O 1
ATOM 4477 N N . THR A 1 546 ? 28.968 11.862 -23.178 1.00 85.38 546 THR A N 1
ATOM 4478 C CA . THR A 1 546 ? 29.686 12.572 -22.117 1.00 85.38 546 THR A CA 1
ATOM 4479 C C . THR A 1 546 ? 28.845 12.666 -20.842 1.00 85.38 546 THR A C 1
ATOM 4481 O O . THR A 1 546 ? 29.367 12.473 -19.740 1.00 85.38 546 THR A O 1
ATOM 4484 N N . TYR A 1 547 ? 27.548 12.958 -20.968 1.00 87.88 547 TYR A N 1
ATOM 4485 C CA . TYR A 1 547 ? 26.626 13.013 -19.837 1.00 87.88 547 TYR A CA 1
ATOM 4486 C C . TYR A 1 547 ? 26.484 11.642 -19.162 1.00 87.88 547 TYR A C 1
ATOM 4488 O O . TYR A 1 547 ? 26.619 11.544 -17.943 1.00 87.88 547 TYR A O 1
ATOM 4496 N N . GLU A 1 548 ? 26.265 10.578 -19.931 1.00 85.31 548 GLU A N 1
ATOM 4497 C CA . GLU A 1 548 ? 26.064 9.225 -19.399 1.00 85.31 548 GLU A CA 1
ATOM 4498 C C . GLU A 1 548 ? 27.348 8.641 -18.782 1.00 85.31 548 GLU A C 1
ATOM 4500 O O . GLU A 1 548 ? 27.299 8.069 -17.690 1.00 85.31 548 GLU A O 1
ATOM 4505 N N . SER A 1 549 ? 28.514 8.889 -19.392 1.00 82.75 549 SER A N 1
ATOM 4506 C CA . SER A 1 549 ? 29.827 8.491 -18.857 1.00 82.75 549 SER A CA 1
ATOM 4507 C C . SER A 1 549 ? 30.113 9.091 -17.486 1.00 82.75 549 SER A C 1
ATOM 4509 O O . SER A 1 549 ? 30.473 8.376 -16.547 1.00 82.75 549 SER A O 1
ATOM 4511 N N . ARG A 1 550 ? 29.820 10.383 -17.302 1.00 86.44 550 ARG A N 1
ATOM 4512 C CA . ARG A 1 550 ? 29.928 11.044 -15.989 1.00 86.44 550 ARG A CA 1
ATOM 4513 C C . ARG A 1 550 ? 28.996 10.447 -14.930 1.00 86.44 550 ARG A C 1
ATOM 4515 O O . ARG A 1 550 ? 29.226 10.662 -13.743 1.00 86.44 550 ARG A O 1
ATOM 4522 N N . ASN A 1 551 ? 27.952 9.726 -15.339 1.00 85.75 551 ASN A N 1
ATOM 4523 C CA . ASN A 1 551 ? 26.950 9.126 -14.459 1.00 85.75 551 ASN A CA 1
ATOM 4524 C C . ASN A 1 551 ? 27.017 7.586 -14.422 1.00 85.75 551 ASN A C 1
ATOM 4526 O O . ASN A 1 551 ? 26.043 6.931 -14.035 1.00 85.75 551 ASN A O 1
ATOM 4530 N N . GLY A 1 552 ? 28.182 7.018 -14.752 1.00 76.12 552 GLY A N 1
ATOM 4531 C CA . GLY A 1 552 ? 28.502 5.610 -14.519 1.00 76.12 552 GLY A CA 1
ATOM 4532 C C . GLY A 1 552 ? 28.206 4.670 -15.684 1.00 76.12 552 GLY A C 1
ATOM 4533 O O . GLY A 1 552 ? 28.220 3.461 -15.474 1.00 76.12 552 GLY A O 1
ATOM 4534 N N . PHE A 1 553 ? 27.938 5.189 -16.886 1.00 75.69 553 PHE A N 1
ATOM 4535 C CA . PHE A 1 553 ? 27.829 4.365 -18.090 1.00 75.69 553 PHE A CA 1
ATOM 4536 C C . PHE A 1 553 ? 29.082 4.484 -18.964 1.00 75.69 553 PHE A C 1
ATOM 4538 O O . PHE A 1 553 ? 29.295 5.498 -19.622 1.00 75.69 553 PHE A O 1
ATOM 4545 N N . ASP A 1 554 ? 29.913 3.444 -18.993 1.00 61.28 554 ASP A N 1
ATOM 4546 C CA . ASP A 1 554 ? 31.103 3.423 -19.843 1.00 61.28 554 ASP A CA 1
ATOM 4547 C C . ASP A 1 554 ? 30.736 3.024 -21.281 1.00 61.28 554 ASP A C 1
ATOM 4549 O O . ASP A 1 554 ? 30.485 1.855 -21.580 1.00 61.28 554 ASP A O 1
ATOM 4553 N N . ASN A 1 555 ? 30.665 4.011 -22.176 1.00 59.34 555 ASN A N 1
ATOM 4554 C CA . ASN A 1 555 ? 30.589 3.752 -23.608 1.00 59.34 555 ASN A CA 1
ATOM 4555 C C . ASN A 1 555 ? 32.006 3.530 -24.137 1.00 59.34 555 ASN A C 1
ATOM 4557 O O . ASN A 1 555 ? 32.755 4.484 -24.350 1.00 59.34 555 ASN A O 1
ATOM 4561 N N . MET A 1 556 ? 32.358 2.273 -24.397 1.00 47.22 556 MET A N 1
ATOM 4562 C CA . MET A 1 556 ? 33.614 1.947 -25.063 1.00 47.22 556 MET A CA 1
ATOM 4563 C C . MET A 1 556 ? 33.660 2.550 -26.486 1.00 47.22 556 MET A C 1
ATOM 4565 O O . MET A 1 556 ? 32.864 2.198 -27.355 1.00 47.22 556 MET A O 1
ATOM 4569 N N . VAL A 1 557 ? 34.673 3.405 -26.693 1.00 47.12 557 VAL A N 1
ATOM 4570 C CA . VAL A 1 557 ? 35.283 3.883 -27.955 1.00 47.12 557 VAL A CA 1
ATOM 4571 C C . VAL A 1 557 ? 34.568 5.021 -28.709 1.00 47.12 557 VAL A C 1
ATOM 4573 O O . VAL A 1 557 ? 33.740 4.817 -29.595 1.00 47.12 557 VAL A O 1
ATOM 4576 N N . THR A 1 558 ? 35.013 6.251 -28.434 1.00 45.66 558 THR A N 1
ATOM 4577 C CA . THR A 1 558 ? 34.666 7.507 -29.131 1.00 45.66 558 THR A CA 1
ATOM 4578 C C . THR A 1 558 ? 35.371 7.733 -30.475 1.00 45.66 558 THR A C 1
ATOM 4580 O O . THR A 1 558 ? 35.007 8.666 -31.187 1.00 45.66 558 THR A O 1
ATOM 4583 N N . ASP A 1 559 ? 36.344 6.907 -30.870 1.00 40.03 559 ASP A N 1
ATOM 4584 C CA . ASP A 1 559 ? 37.328 7.359 -31.870 1.00 40.03 559 ASP A CA 1
ATOM 4585 C C . ASP A 1 559 ? 37.095 6.905 -33.322 1.00 40.03 559 ASP A C 1
ATOM 4587 O O . ASP A 1 559 ? 37.827 7.341 -34.207 1.00 40.03 559 ASP A O 1
ATOM 4591 N N . GLN A 1 560 ? 36.074 6.094 -33.635 1.00 44.22 560 GLN A N 1
ATOM 4592 C CA . GLN A 1 560 ? 35.820 5.655 -35.024 1.00 44.22 560 GLN A CA 1
ATOM 4593 C C . GLN A 1 560 ? 34.329 5.457 -35.348 1.00 44.22 560 GLN A C 1
ATOM 4595 O O . GLN A 1 560 ? 33.849 4.333 -35.531 1.00 44.22 560 GLN A O 1
ATOM 4600 N N . MET A 1 561 ? 33.570 6.551 -35.439 1.00 49.03 561 MET A N 1
ATOM 4601 C CA . MET A 1 561 ? 32.197 6.533 -35.960 1.00 49.03 561 MET A CA 1
ATOM 4602 C C . MET A 1 561 ? 32.063 7.419 -37.202 1.00 49.03 561 MET A C 1
ATOM 4604 O O . MET A 1 561 ? 31.658 8.574 -37.114 1.00 49.03 561 MET A O 1
ATOM 4608 N N . ALA A 1 562 ? 32.358 6.857 -38.377 1.00 44.25 562 ALA A N 1
ATOM 4609 C CA . ALA A 1 562 ? 31.741 7.326 -39.615 1.00 44.25 562 ALA A CA 1
ATOM 4610 C C . ALA A 1 562 ? 30.290 6.825 -39.593 1.00 44.25 562 ALA A C 1
ATOM 4612 O O . ALA A 1 562 ? 30.055 5.642 -39.809 1.00 44.25 562 ALA A O 1
ATOM 4613 N N . THR A 1 563 ? 29.345 7.681 -39.205 1.00 49.75 563 THR A N 1
ATOM 4614 C CA . THR A 1 563 ? 27.938 7.294 -39.004 1.00 49.75 563 THR A CA 1
ATOM 4615 C C . THR A 1 563 ? 27.038 7.944 -40.045 1.00 49.75 563 THR A C 1
ATOM 4617 O O . THR A 1 563 ? 27.177 9.124 -40.372 1.00 49.75 563 THR A O 1
ATOM 4620 N N . HIS A 1 564 ? 26.108 7.160 -40.588 1.00 52.19 564 HIS A N 1
ATOM 4621 C CA . HIS A 1 564 ? 25.089 7.640 -41.522 1.00 52.19 564 HIS A CA 1
ATOM 4622 C C . HIS A 1 564 ? 23.887 8.241 -40.765 1.00 52.19 564 HIS A C 1
ATOM 4624 O O . HIS A 1 564 ? 23.611 7.897 -39.615 1.00 52.19 564 HIS A O 1
ATOM 4630 N N . SER A 1 565 ? 23.115 9.127 -41.409 1.00 53.38 565 SER A N 1
ATOM 4631 C CA . SER A 1 565 ? 22.011 9.877 -40.772 1.00 53.38 565 SER A CA 1
ATOM 4632 C C . SER A 1 565 ? 20.921 9.000 -40.132 1.00 53.38 565 SER A C 1
ATOM 4634 O O . SER A 1 565 ? 20.321 9.390 -39.131 1.00 53.38 565 SER A O 1
ATOM 4636 N N . THR A 1 566 ? 20.678 7.800 -40.667 1.00 53.56 566 THR A N 1
ATOM 4637 C CA . THR A 1 566 ? 19.717 6.833 -40.112 1.00 53.56 566 THR A CA 1
ATOM 4638 C C . THR A 1 566 ? 20.198 6.187 -38.813 1.00 53.56 566 THR A C 1
ATOM 4640 O O . THR A 1 566 ? 19.381 5.863 -37.954 1.00 53.56 566 THR A O 1
ATOM 4643 N N . GLU A 1 567 ? 21.510 6.039 -38.634 1.00 59.28 567 GLU A N 1
ATOM 4644 C CA . GLU A 1 567 ? 22.105 5.433 -37.440 1.00 59.28 567 GLU A CA 1
ATOM 4645 C C . GLU A 1 567 ? 22.026 6.402 -36.256 1.00 59.28 567 GLU A C 1
ATOM 4647 O O . GLU A 1 567 ? 21.678 5.998 -35.146 1.00 59.28 567 GLU A O 1
ATOM 4652 N N . LEU A 1 568 ? 22.230 7.702 -36.496 1.00 67.00 568 LEU A N 1
ATOM 4653 C CA . LEU A 1 568 ? 22.244 8.735 -35.452 1.00 67.00 568 LEU A CA 1
ATOM 4654 C C . LEU A 1 568 ? 20.940 8.823 -34.660 1.00 67.00 568 LEU A C 1
ATOM 4656 O O . LEU A 1 568 ? 20.962 8.970 -33.439 1.00 67.00 568 LEU A O 1
ATOM 4660 N N . LYS A 1 569 ? 19.796 8.652 -35.329 1.00 68.19 569 LYS A N 1
ATOM 4661 C CA . LYS A 1 569 ? 18.492 8.647 -34.655 1.00 68.19 569 LYS A CA 1
ATOM 4662 C C . LYS A 1 569 ? 18.359 7.492 -33.659 1.00 68.19 569 LYS A C 1
ATOM 4664 O O . LYS A 1 569 ? 17.849 7.689 -32.561 1.00 68.19 569 LYS A O 1
ATOM 4669 N N . SER A 1 570 ? 18.856 6.311 -34.023 1.00 65.00 570 SER A N 1
ATOM 4670 C CA . SER A 1 570 ? 18.850 5.128 -33.151 1.00 65.00 570 SER A CA 1
ATOM 4671 C C . SER A 1 570 ? 19.876 5.215 -32.015 1.00 65.00 570 SER A C 1
ATOM 4673 O O . SER A 1 570 ? 19.649 4.702 -30.924 1.00 65.00 570 SER A O 1
ATOM 4675 N N . LEU A 1 571 ? 21.002 5.892 -32.253 1.00 70.56 571 LEU A N 1
ATOM 4676 C CA . LEU A 1 571 ? 22.037 6.155 -31.255 1.00 70.56 571 LEU A CA 1
ATOM 4677 C C . LEU A 1 571 ? 21.519 7.083 -30.136 1.00 70.56 571 LEU A C 1
ATOM 4679 O O . LEU A 1 571 ? 21.796 6.883 -28.949 1.00 70.56 571 LEU A O 1
ATOM 4683 N N . LEU A 1 572 ? 20.759 8.101 -30.531 1.00 73.81 572 LEU A N 1
ATOM 4684 C CA . LEU A 1 572 ? 20.228 9.127 -29.642 1.00 73.81 572 LEU A CA 1
ATOM 4685 C C . LEU A 1 572 ? 19.033 8.640 -28.802 1.00 73.81 572 LEU A C 1
ATOM 4687 O O . LEU A 1 572 ? 18.875 9.112 -27.675 1.00 73.81 572 LEU A O 1
ATOM 4691 N N . LEU A 1 573 ? 18.266 7.649 -29.271 1.00 76.38 573 LEU A N 1
ATOM 4692 C CA . LEU A 1 573 ? 17.055 7.137 -28.614 1.00 76.38 573 LEU A CA 1
ATOM 4693 C C . LEU A 1 573 ? 17.187 5.650 -28.196 1.00 76.38 573 LEU A C 1
ATOM 4695 O O . LEU A 1 573 ? 16.855 4.763 -28.977 1.00 76.38 573 LEU A O 1
ATOM 4699 N N . ASP A 1 574 ? 17.623 5.369 -26.956 1.00 69.75 574 ASP A N 1
ATOM 4700 C CA . ASP A 1 574 ? 17.805 4.013 -26.380 1.00 69.75 574 ASP A CA 1
ATOM 4701 C C . ASP A 1 574 ? 17.034 3.857 -25.046 1.00 69.75 574 ASP A C 1
ATOM 4703 O O . ASP A 1 574 ? 17.592 3.711 -23.953 1.00 69.75 574 ASP A O 1
ATOM 4707 N N . ILE A 1 575 ? 15.699 3.902 -25.135 1.00 65.81 575 ILE A N 1
ATOM 4708 C CA . ILE A 1 575 ? 14.784 3.899 -23.972 1.00 65.81 575 ILE A CA 1
ATOM 4709 C C . ILE A 1 575 ? 14.730 2.535 -23.255 1.00 65.81 575 ILE A C 1
ATOM 4711 O O . ILE A 1 575 ? 14.323 2.457 -22.097 1.00 65.81 575 ILE A O 1
ATOM 4715 N N . LEU A 1 576 ? 15.168 1.447 -23.892 1.00 54.75 576 LEU A N 1
ATOM 4716 C CA . LEU A 1 576 ? 14.939 0.092 -23.376 1.00 54.75 576 LEU A CA 1
ATOM 4717 C C . LEU A 1 576 ? 15.897 -0.329 -22.253 1.00 54.75 576 LEU A C 1
ATOM 4719 O O . LEU A 1 576 ? 15.634 -1.319 -21.581 1.00 54.75 576 LEU A O 1
ATOM 4723 N N . ASN A 1 577 ? 16.992 0.401 -22.019 1.00 58.94 577 ASN A N 1
ATOM 4724 C CA . ASN A 1 577 ? 18.003 0.010 -21.031 1.00 58.94 577 ASN A CA 1
ATOM 4725 C C . ASN A 1 577 ? 18.355 1.154 -20.077 1.00 58.94 577 ASN A C 1
ATOM 4727 O O . ASN A 1 577 ? 18.529 2.287 -20.518 1.00 58.94 577 ASN A O 1
ATOM 4731 N N . ILE A 1 578 ? 18.526 0.853 -18.785 1.00 66.12 578 ILE A N 1
ATOM 4732 C CA . ILE A 1 578 ? 19.154 1.757 -17.807 1.00 66.12 578 ILE A CA 1
ATOM 4733 C C . ILE A 1 578 ? 20.480 1.141 -17.378 1.00 66.12 578 ILE A C 1
ATOM 4735 O O . ILE A 1 578 ? 20.509 0.146 -16.653 1.00 66.12 578 ILE A O 1
ATOM 4739 N N . ARG A 1 579 ? 21.575 1.731 -17.865 1.00 69.88 579 ARG A N 1
ATOM 4740 C CA . ARG A 1 579 ? 22.936 1.189 -17.729 1.00 69.88 579 ARG A CA 1
ATOM 4741 C C . ARG A 1 579 ? 23.778 1.931 -16.687 1.00 69.88 579 ARG A C 1
ATOM 4743 O O . ARG A 1 579 ? 24.663 1.329 -16.095 1.00 69.88 579 ARG A O 1
ATOM 4750 N N . GLY A 1 580 ? 23.467 3.202 -16.428 1.00 75.31 580 GLY A N 1
ATOM 4751 C CA . GLY A 1 580 ? 24.083 4.020 -15.379 1.00 75.31 580 GLY A CA 1
ATOM 4752 C C . GLY A 1 580 ? 23.074 4.516 -14.338 1.00 75.31 580 GLY A C 1
ATOM 4753 O O . GLY A 1 580 ? 21.913 4.104 -14.322 1.00 75.31 580 GLY A O 1
ATOM 4754 N N . ASN A 1 581 ? 23.510 5.444 -13.482 1.00 84.38 581 ASN A N 1
ATOM 4755 C CA . ASN A 1 581 ? 22.621 6.110 -12.519 1.00 84.38 581 ASN A CA 1
ATOM 4756 C C . ASN A 1 581 ? 21.715 7.146 -13.193 1.00 84.38 581 ASN A C 1
ATOM 4758 O O . ASN A 1 581 ? 20.635 7.452 -12.690 1.00 84.38 581 ASN A O 1
ATOM 4762 N N . LYS A 1 582 ? 22.159 7.695 -14.329 1.00 89.44 582 LYS A N 1
ATOM 4763 C CA . LYS A 1 582 ? 21.389 8.629 -15.150 1.00 89.44 582 LYS A CA 1
ATOM 4764 C C . LYS A 1 582 ? 21.575 8.288 -16.619 1.00 89.44 582 LYS A C 1
ATOM 4766 O O . LYS A 1 582 ? 22.700 8.033 -17.040 1.00 89.44 582 LYS A O 1
ATOM 4771 N N . MET A 1 583 ? 20.483 8.311 -17.371 1.00 88.25 583 MET A N 1
ATOM 4772 C CA . MET A 1 583 ? 20.472 8.087 -18.818 1.00 88.25 583 MET A CA 1
ATOM 4773 C C . MET A 1 583 ? 19.802 9.265 -19.517 1.00 88.25 583 MET A C 1
ATOM 4775 O O . MET A 1 583 ? 18.856 9.844 -18.967 1.00 88.25 583 MET A O 1
ATOM 4779 N N . LEU A 1 584 ? 20.281 9.596 -20.715 1.00 89.81 584 LEU A N 1
ATOM 4780 C CA . LEU A 1 584 ? 19.792 10.708 -21.522 1.00 89.81 584 LEU A CA 1
ATOM 4781 C C . LEU A 1 584 ? 19.406 10.203 -22.909 1.00 89.81 584 LEU A C 1
ATOM 4783 O O . LEU A 1 584 ? 20.260 9.762 -23.664 1.00 89.81 584 LEU A O 1
ATOM 4787 N N . ASP A 1 585 ? 18.145 10.341 -23.298 1.00 88.81 585 ASP A N 1
ATOM 4788 C CA . ASP A 1 585 ? 17.695 9.979 -24.639 1.00 88.81 585 ASP A CA 1
ATOM 4789 C C . ASP A 1 585 ? 17.028 11.150 -25.337 1.00 88.81 585 ASP A C 1
ATOM 4791 O O . ASP A 1 585 ? 16.286 11.930 -24.740 1.00 88.81 585 ASP A O 1
ATOM 4795 N N . LEU A 1 586 ? 17.303 11.253 -26.631 1.00 88.00 586 LEU A N 1
ATOM 4796 C CA . LEU A 1 586 ? 16.849 12.332 -27.486 1.00 88.00 586 LEU A CA 1
ATOM 4797 C C . LEU A 1 586 ? 16.077 11.719 -28.649 1.00 88.00 586 LEU A C 1
ATOM 4799 O O . LEU A 1 586 ? 16.647 11.152 -29.580 1.00 88.00 586 LEU A O 1
ATOM 4803 N N . GLY A 1 587 ? 14.754 11.820 -28.580 1.00 84.50 587 GLY A N 1
ATOM 4804 C CA . GLY A 1 587 ? 13.898 11.617 -29.738 1.00 84.50 587 GLY A CA 1
ATOM 4805 C C . GLY A 1 587 ? 13.872 12.901 -30.549 1.00 84.50 587 GLY A C 1
ATOM 4806 O O . GLY A 1 587 ? 13.844 13.980 -29.973 1.00 84.50 587 GLY A O 1
ATOM 4807 N N . PHE A 1 588 ? 13.878 12.826 -31.874 1.00 79.06 588 PHE A N 1
ATOM 4808 C CA . PHE A 1 588 ? 13.755 14.034 -32.681 1.00 79.06 588 PHE A CA 1
ATOM 4809 C C . PHE A 1 588 ? 12.993 13.821 -33.984 1.00 79.06 588 PHE A C 1
ATOM 4811 O O . PHE A 1 588 ? 13.021 12.752 -34.609 1.00 79.06 588 PHE A O 1
ATOM 4818 N N . SER A 1 589 ? 12.304 14.890 -34.368 1.00 73.31 589 SER A N 1
ATOM 4819 C CA . SER A 1 589 ? 11.725 15.143 -35.681 1.00 73.31 589 SER A CA 1
ATOM 4820 C C . SER A 1 589 ? 12.481 16.314 -36.337 1.00 73.31 589 SER A C 1
ATOM 4822 O O . SER A 1 589 ? 13.465 16.798 -35.783 1.00 73.31 589 SER A O 1
ATOM 4824 N N . LYS A 1 590 ? 12.057 16.786 -37.519 1.00 69.38 590 LYS A N 1
ATOM 4825 C CA . LYS A 1 590 ? 12.768 17.865 -38.237 1.00 69.38 590 LYS A CA 1
ATOM 4826 C C . LYS A 1 590 ? 12.976 19.134 -37.401 1.00 69.38 590 LYS A C 1
ATOM 4828 O O . LYS A 1 590 ? 14.035 19.736 -37.502 1.00 69.38 590 LYS A O 1
ATOM 4833 N N . SER A 1 591 ? 12.000 19.527 -36.582 1.00 75.06 591 SER A N 1
ATOM 4834 C CA . SER A 1 591 ? 12.027 20.793 -35.827 1.00 75.06 591 SER A CA 1
ATOM 4835 C C . SER A 1 591 ? 11.663 20.645 -34.347 1.00 75.06 591 SER A C 1
ATOM 4837 O O . SER A 1 591 ? 11.530 21.647 -33.640 1.00 75.06 591 SER A O 1
ATOM 4839 N N . THR A 1 592 ? 11.464 19.415 -33.867 1.00 84.44 592 THR A N 1
ATOM 4840 C CA . THR A 1 592 ? 11.153 19.138 -32.461 1.00 84.44 592 THR A CA 1
ATOM 4841 C C . THR A 1 592 ? 12.079 18.077 -31.904 1.00 84.44 592 THR A C 1
ATOM 4843 O O . THR A 1 592 ? 12.428 17.114 -32.589 1.00 84.44 592 THR A O 1
ATOM 4846 N N . ILE A 1 593 ? 12.471 18.261 -30.648 1.00 88.25 593 ILE A N 1
ATOM 4847 C CA . ILE A 1 593 ? 13.227 17.284 -29.881 1.00 88.25 593 ILE A CA 1
ATOM 4848 C C . ILE A 1 593 ? 12.413 16.905 -28.647 1.00 88.25 593 ILE A C 1
ATOM 4850 O O . ILE A 1 593 ? 11.855 17.752 -27.946 1.00 88.25 593 ILE A O 1
ATOM 4854 N N . THR A 1 594 ? 12.327 15.609 -28.396 1.00 90.75 594 THR A N 1
ATOM 4855 C CA . THR A 1 594 ? 11.771 15.032 -27.184 1.00 90.75 594 THR A CA 1
ATOM 4856 C C . THR A 1 594 ? 12.925 14.553 -26.328 1.00 90.75 594 THR A C 1
ATOM 4858 O O . THR A 1 594 ? 13.637 13.611 -26.675 1.00 90.75 594 THR A O 1
ATOM 4861 N N . LEU A 1 595 ? 13.111 15.228 -25.203 1.00 93.50 595 LEU A N 1
ATOM 4862 C CA . LEU A 1 595 ? 14.124 14.904 -24.220 1.00 93.50 595 LEU A CA 1
ATOM 4863 C C . LEU A 1 595 ? 13.539 13.923 -23.209 1.00 93.50 595 LEU A C 1
ATOM 4865 O O . LEU A 1 595 ? 12.506 14.204 -22.597 1.00 93.50 595 LEU A O 1
ATOM 4869 N N . TYR A 1 596 ? 14.224 12.804 -23.012 1.00 93.56 596 TYR A N 1
ATOM 4870 C CA . TYR A 1 596 ? 13.935 11.825 -21.978 1.00 93.56 596 TYR A CA 1
ATOM 4871 C C . TYR A 1 596 ? 15.142 11.714 -21.052 1.00 93.56 596 TYR A C 1
ATOM 4873 O O . TYR A 1 596 ? 16.268 11.514 -21.501 1.00 93.56 596 TYR A O 1
ATOM 4881 N N . MET A 1 597 ? 14.912 11.815 -19.748 1.00 93.44 597 MET A N 1
ATOM 4882 C CA . MET A 1 597 ? 15.944 11.568 -18.747 1.00 93.44 597 MET A CA 1
ATOM 4883 C C . MET A 1 597 ? 15.429 10.586 -17.716 1.00 93.44 597 MET A C 1
ATOM 4885 O O . MET A 1 597 ? 14.322 10.737 -17.199 1.00 93.44 597 MET A O 1
ATOM 4889 N N . ARG A 1 598 ? 16.242 9.582 -17.408 1.00 91.81 598 ARG A N 1
ATOM 4890 C CA . ARG A 1 598 ? 15.904 8.540 -16.437 1.00 91.81 598 ARG A CA 1
ATOM 4891 C C . ARG A 1 598 ? 16.911 8.603 -15.303 1.00 91.81 598 ARG A C 1
ATOM 4893 O O . ARG A 1 598 ? 18.112 8.534 -15.551 1.00 91.81 598 ARG A O 1
ATOM 4900 N N . PHE A 1 599 ? 16.418 8.748 -14.078 1.00 92.06 599 PHE A N 1
ATOM 4901 C CA . PHE A 1 599 ? 17.226 8.880 -12.868 1.00 92.06 599 PHE A CA 1
ATOM 4902 C C . PHE A 1 599 ? 16.985 7.674 -11.968 1.00 92.06 599 PHE A C 1
ATOM 4904 O O . PHE A 1 599 ? 15.868 7.488 -11.489 1.00 92.06 599 PHE A O 1
ATOM 4911 N N . ARG A 1 600 ? 18.020 6.868 -11.728 1.00 88.56 600 ARG A N 1
ATOM 4912 C CA . ARG A 1 600 ? 18.006 5.825 -10.699 1.00 88.56 600 ARG A CA 1
ATOM 4913 C C . ARG A 1 600 ? 18.352 6.471 -9.361 1.00 88.56 600 ARG A C 1
ATOM 4915 O O . ARG A 1 600 ? 19.443 7.016 -9.197 1.00 88.56 600 ARG A O 1
ATOM 4922 N N . GLU A 1 601 ? 17.409 6.437 -8.428 1.00 83.94 601 GLU A N 1
ATOM 4923 C CA . GLU A 1 601 ? 17.597 6.982 -7.089 1.00 83.94 601 GLU A CA 1
ATOM 4924 C C . GLU A 1 601 ? 18.353 5.994 -6.201 1.00 83.94 601 GLU A C 1
ATOM 4926 O O . GLU A 1 601 ? 18.155 4.794 -6.316 1.00 83.94 601 GLU A O 1
ATOM 4931 N N . ILE A 1 602 ? 19.188 6.505 -5.296 1.00 80.06 602 ILE A N 1
ATOM 4932 C CA . ILE A 1 602 ? 19.871 5.713 -4.259 1.00 80.06 602 ILE A CA 1
ATOM 4933 C C . ILE A 1 602 ? 19.479 6.212 -2.850 1.00 80.06 602 ILE A C 1
ATOM 4935 O O . ILE A 1 602 ? 19.691 5.529 -1.853 1.00 80.06 602 ILE A O 1
ATOM 4939 N N . GLY A 1 603 ? 18.891 7.404 -2.745 1.00 82.06 603 GLY A N 1
ATOM 4940 C CA . GLY A 1 603 ? 18.476 8.046 -1.506 1.00 82.06 603 GLY A CA 1
ATOM 4941 C C . GLY A 1 603 ? 17.037 7.761 -1.064 1.00 82.06 603 GLY A C 1
ATOM 4942 O O . GLY A 1 603 ? 16.156 7.355 -1.824 1.00 82.06 603 GLY A O 1
ATOM 4943 N N . LEU A 1 604 ? 16.783 8.068 0.209 1.00 88.94 604 LEU A N 1
ATOM 4944 C CA . LEU A 1 604 ? 15.513 7.810 0.900 1.00 88.94 604 LEU A CA 1
ATOM 4945 C C . LEU A 1 604 ? 14.527 8.983 0.833 1.00 88.94 604 LEU A C 1
ATOM 4947 O O . LEU A 1 604 ? 13.506 8.979 1.515 1.00 88.94 604 LEU A O 1
ATOM 4951 N N . GLU A 1 605 ? 14.825 10.020 0.052 1.00 89.69 605 GLU A N 1
ATOM 4952 C CA . GLU A 1 605 ? 14.042 11.257 -0.001 1.00 89.69 605 GLU A CA 1
ATOM 4953 C C . GLU A 1 605 ? 12.625 11.014 -0.568 1.00 89.69 605 GLU A C 1
ATOM 4955 O O . GLU A 1 605 ? 12.382 10.083 -1.341 1.00 89.69 605 GLU A O 1
ATOM 4960 N N . SER A 1 606 ? 11.658 11.852 -0.182 1.00 90.12 606 SER A N 1
ATOM 4961 C CA . SER A 1 606 ? 10.284 11.776 -0.708 1.00 90.12 606 SER A CA 1
ATOM 4962 C C . SER A 1 606 ? 10.237 12.116 -2.197 1.00 90.12 606 SER A C 1
ATOM 4964 O O . SER A 1 606 ? 11.023 12.949 -2.657 1.00 90.12 606 SER A O 1
ATOM 4966 N N . ALA A 1 607 ? 9.251 11.582 -2.917 1.00 90.12 607 ALA A N 1
ATOM 4967 C CA . ALA A 1 607 ? 9.091 11.828 -4.349 1.00 90.12 607 ALA A CA 1
ATOM 4968 C C . ALA A 1 607 ? 9.009 13.321 -4.714 1.00 90.12 607 ALA A C 1
ATOM 4970 O O . ALA A 1 607 ? 9.640 13.738 -5.678 1.00 90.12 607 ALA A O 1
ATOM 4971 N N . ASP A 1 608 ? 8.328 14.148 -3.913 1.00 89.00 608 ASP A N 1
ATOM 4972 C CA . ASP A 1 608 ? 8.241 15.609 -4.110 1.00 89.00 608 ASP A CA 1
ATOM 4973 C C . ASP A 1 608 ? 9.620 16.297 -4.125 1.00 89.00 608 ASP A C 1
ATOM 4975 O O . ASP A 1 608 ? 9.899 17.155 -4.966 1.00 89.00 608 ASP A O 1
ATOM 4979 N N . VAL A 1 609 ? 10.512 15.896 -3.213 1.00 90.31 609 VAL A N 1
ATOM 4980 C CA . VAL A 1 609 ? 11.878 16.441 -3.117 1.00 90.31 609 VAL A CA 1
ATOM 4981 C C . VAL A 1 609 ? 12.712 15.999 -4.318 1.00 90.31 609 VAL A C 1
ATOM 4983 O O . VAL A 1 609 ? 13.375 16.826 -4.950 1.00 90.31 609 VAL A O 1
ATOM 4986 N N . LEU A 1 610 ? 12.627 14.715 -4.667 1.00 91.31 610 LEU A N 1
ATOM 4987 C CA . LEU A 1 610 ? 13.366 14.129 -5.781 1.00 91.31 610 LEU A CA 1
ATOM 4988 C C . LEU A 1 610 ? 12.919 14.689 -7.127 1.00 91.31 610 LEU A C 1
ATOM 4990 O O . LEU A 1 610 ? 13.748 15.155 -7.903 1.00 91.31 610 LEU A O 1
ATOM 4994 N N . ALA A 1 611 ? 11.613 14.757 -7.377 1.00 91.38 611 ALA A N 1
ATOM 4995 C CA . ALA A 1 611 ? 11.072 15.344 -8.595 1.00 91.38 611 ALA A CA 1
ATOM 4996 C C . ALA A 1 611 ? 11.512 16.805 -8.753 1.00 91.38 611 ALA A C 1
ATOM 4998 O O . ALA A 1 611 ? 11.923 17.209 -9.838 1.00 91.38 611 ALA A O 1
ATOM 4999 N N . ALA A 1 612 ? 11.508 17.602 -7.678 1.00 90.56 612 ALA A N 1
ATOM 5000 C CA . ALA A 1 612 ? 11.980 18.985 -7.735 1.00 90.56 612 ALA A CA 1
ATOM 5001 C C . ALA A 1 612 ? 13.484 19.096 -8.056 1.00 90.56 612 ALA A C 1
ATOM 5003 O O . ALA A 1 612 ? 13.892 20.010 -8.777 1.00 90.56 612 ALA A O 1
ATOM 5004 N N . LYS A 1 613 ? 14.309 18.183 -7.530 1.00 93.06 613 LYS A N 1
ATOM 5005 C CA . LYS A 1 613 ? 15.744 18.081 -7.840 1.00 93.06 613 LYS A CA 1
ATOM 5006 C C . LYS A 1 613 ? 15.959 17.699 -9.307 1.00 93.06 613 LYS A C 1
ATOM 5008 O O . LYS A 1 613 ? 16.700 18.387 -10.007 1.00 93.06 613 LYS A O 1
ATOM 5013 N N . TYR A 1 614 ? 15.261 16.672 -9.783 1.00 94.44 614 TYR A N 1
ATOM 5014 C CA . TYR A 1 614 ? 15.395 16.163 -11.146 1.00 94.44 614 TYR A CA 1
ATOM 5015 C C . TYR A 1 614 ? 14.835 17.106 -12.201 1.00 94.44 614 TYR A C 1
ATOM 5017 O O . TYR A 1 614 ? 15.434 17.237 -13.259 1.00 94.44 614 TYR A O 1
ATOM 5025 N N . ILE A 1 615 ? 13.779 17.862 -11.899 1.00 94.69 615 ILE A N 1
ATOM 5026 C CA . ILE A 1 615 ? 13.279 18.917 -12.790 1.00 94.69 615 ILE A CA 1
ATOM 5027 C C . ILE A 1 615 ? 14.334 19.997 -13.023 1.00 94.69 615 ILE A C 1
ATOM 5029 O O . ILE A 1 615 ? 14.507 20.430 -14.157 1.00 94.69 615 ILE A O 1
ATOM 5033 N N . LYS A 1 616 ? 15.055 20.429 -11.981 1.00 94.44 616 LYS A N 1
ATOM 5034 C CA . LYS A 1 616 ? 16.118 21.435 -12.137 1.00 94.44 616 LYS A CA 1
ATOM 5035 C C . LYS A 1 616 ? 17.254 20.919 -13.012 1.00 94.44 616 LYS A C 1
ATOM 5037 O O . LYS A 1 616 ? 17.762 21.656 -13.850 1.00 94.44 616 LYS A O 1
ATOM 5042 N N . GLU A 1 617 ? 17.650 19.664 -12.813 1.00 94.94 617 GLU A N 1
ATOM 5043 C CA . GLU A 1 617 ? 18.680 19.036 -13.641 1.00 94.94 617 GLU A CA 1
ATOM 5044 C C . GLU A 1 617 ? 18.210 18.865 -15.090 1.00 94.94 617 GLU A C 1
ATOM 5046 O O . GLU A 1 617 ? 18.940 19.215 -16.011 1.00 94.94 617 GLU A O 1
ATOM 5051 N N . PHE A 1 618 ? 16.965 18.428 -15.288 1.00 95.88 618 PHE A N 1
ATOM 5052 C CA . PHE A 1 618 ? 16.344 18.309 -16.603 1.00 95.88 618 PHE A CA 1
ATOM 5053 C C . PHE A 1 618 ? 16.302 19.649 -17.338 1.00 95.88 618 PHE A C 1
ATOM 5055 O O . PHE A 1 618 ? 16.649 19.721 -18.511 1.00 95.88 618 PHE A O 1
ATOM 5062 N N . GLN A 1 619 ? 15.911 20.726 -16.651 1.00 94.88 619 GLN A N 1
ATOM 5063 C CA . GLN A 1 619 ? 15.906 22.073 -17.225 1.00 94.88 619 GLN A CA 1
ATOM 5064 C C . GLN A 1 619 ? 17.309 22.513 -17.636 1.00 94.88 619 GLN A C 1
ATOM 5066 O O . GLN A 1 619 ? 17.472 23.026 -18.732 1.00 94.88 619 GLN A O 1
ATOM 5071 N N . LYS A 1 620 ? 18.325 22.241 -16.810 1.00 94.69 620 LYS A N 1
ATOM 5072 C CA . LYS A 1 620 ? 19.714 22.552 -17.154 1.00 94.69 620 LYS A CA 1
ATOM 5073 C C . LYS A 1 620 ? 20.169 21.824 -18.425 1.00 94.69 620 LYS A C 1
ATOM 5075 O O . LYS A 1 620 ? 20.759 22.452 -19.293 1.00 94.69 620 LYS A O 1
ATOM 5080 N N . VAL A 1 621 ? 19.879 20.527 -18.546 1.00 93.56 621 VAL A N 1
ATOM 5081 C CA . VAL A 1 621 ? 20.213 19.744 -19.751 1.00 93.56 621 VAL A CA 1
ATOM 5082 C C . VAL A 1 621 ? 19.443 20.252 -20.972 1.00 93.56 621 VAL A C 1
ATOM 5084 O O . VAL A 1 621 ? 20.011 20.381 -22.050 1.00 93.56 621 VAL A O 1
ATOM 5087 N N . MET A 1 622 ? 18.165 20.591 -20.801 1.00 92.06 622 MET A N 1
ATOM 5088 C CA . MET A 1 622 ? 17.342 21.185 -21.855 1.00 92.06 622 MET A CA 1
ATOM 5089 C C . MET A 1 622 ? 17.920 22.522 -22.345 1.00 92.06 622 MET A C 1
ATOM 5091 O O . MET A 1 622 ? 18.017 22.722 -23.552 1.00 92.06 622 MET A O 1
ATOM 5095 N N . ASP A 1 623 ? 18.337 23.404 -21.432 1.00 91.19 623 ASP A N 1
ATOM 5096 C CA . ASP A 1 623 ? 18.948 24.696 -21.765 1.00 91.19 623 ASP A CA 1
ATOM 5097 C C . ASP A 1 623 ? 20.306 24.505 -22.468 1.00 91.19 623 ASP A C 1
ATOM 5099 O O . ASP A 1 623 ? 20.589 25.183 -23.450 1.00 91.19 623 ASP A O 1
ATOM 5103 N N . GLU A 1 624 ? 21.131 23.552 -22.015 1.00 90.94 624 GLU A N 1
ATOM 5104 C CA . GLU A 1 624 ? 22.406 23.207 -22.664 1.00 90.94 624 GLU A CA 1
ATOM 5105 C C . GLU A 1 624 ? 22.197 22.682 -24.092 1.00 90.94 624 GLU A C 1
ATOM 5107 O O . GLU A 1 624 ? 22.911 23.100 -24.998 1.00 90.94 624 GLU A O 1
ATOM 5112 N N . ILE A 1 625 ? 21.187 21.836 -24.317 1.00 88.19 625 ILE A N 1
ATOM 5113 C CA . ILE A 1 625 ? 20.835 21.327 -25.652 1.00 88.19 625 ILE A CA 1
ATOM 5114 C C . ILE A 1 625 ? 20.314 22.439 -26.568 1.00 88.19 625 ILE A C 1
ATOM 5116 O O . ILE A 1 625 ? 20.578 22.407 -27.762 1.00 88.19 625 ILE A O 1
ATOM 5120 N N . GLN A 1 626 ? 19.580 23.421 -26.040 1.00 85.12 626 GLN A N 1
ATOM 5121 C CA . GLN A 1 626 ? 19.094 24.560 -26.832 1.00 85.12 626 GLN A CA 1
ATOM 5122 C C . GLN A 1 626 ? 20.202 25.545 -27.236 1.00 85.12 626 GLN A C 1
ATOM 5124 O O . GLN A 1 626 ? 19.975 26.373 -28.119 1.00 85.12 626 GLN A O 1
ATOM 5129 N N . LEU A 1 627 ? 21.357 25.498 -26.564 1.00 83.94 627 LEU A N 1
ATOM 5130 C CA . LEU A 1 627 ? 22.527 26.328 -26.864 1.00 83.94 627 LEU A CA 1
ATOM 5131 C C . LEU A 1 627 ? 23.473 25.699 -27.897 1.00 83.94 627 LEU A C 1
ATOM 5133 O O . LEU A 1 627 ? 24.297 26.432 -28.448 1.00 83.94 627 LEU A O 1
ATOM 5137 N N . LEU A 1 628 ? 23.375 24.383 -28.115 1.00 77.25 628 LEU A N 1
ATOM 5138 C CA . LEU A 1 628 ? 24.023 23.678 -29.225 1.00 77.25 628 LEU A CA 1
ATOM 5139 C C . LEU A 1 628 ? 23.350 24.092 -30.539 1.00 77.25 628 LEU A C 1
ATOM 5141 O O . LEU A 1 628 ? 24.098 24.421 -31.489 1.00 77.25 628 LEU A O 1
#

Radius of gyration: 39.73 Å; chains: 1; bounding box: 102×55×101 Å

Foldseek 3Di:
DDDDDDDDDDDDDDDDDPPCVVVPPDDQDPVRLLQLLLPQDPVCQQVLVVCLCCVQQVWAFDDQDDDDPLSRFWGWTQGPVRFIEIEGEDEDNDQADADELVVVVVQLVVCVVVVGQEYEYEYSHYHDPHNVCCLVVVVVCPPPDDPSPHHNYYYYYSVNSCVRCVPPVVSCCVRVLLPFDFPWLQKWKKKKFKAKPPHDPPPQVVVVVLLVVLQCPDPQWDDPDPPAKIWGDLDPFKTKIKGKDWDFPVQLLFQADRPDPPPVSHRDTHIIIMIMMGGPDPPDDDPVVVVVSVLLVSLQRRPDFPDQFHMKMKMKMAFIWIWGCGSNDPDIDIDGPGHIFIWMGRDNSDIDGQLCLAPVQDPQWDWDDDDQFTWIARNPPRKTKFKWFKDFDDVVNLVVVLVVVVVVLVVLLPFWKKKWFQAAQVLQVVLVLLDDPPWAWDDLDRGMIMITHHPPDDPVVVVVSLVVNCVVVIDMGTDDSVCSVVSSVSVSVVCPDPSIDIDSRPVPDHPPTDLQAMKMKIKDKDWAPAFDDPVLLVVLLVVQQVVQVVQPADDPDPDDDPDDPSSSQVSQADPPDDRGQKGWHWHDDGTMIMIIMMGRGRTNGGPNVVVVVVVVVVVVVVVVSNVD